Protein AF-0000000079960154 (afdb_homodimer)

Radius of gyration: 23.65 Å; Cα contacts (8 Å, |Δi|>4): 1318; chains: 2; bounding box: 64×67×56 Å

Secondary structure (DSSP, 8-state):
-----PEE--HHHHHHHHHT-SSEEEEEEEEEEEEESBS--TTS----EEEEEEEEEEESS-THHHHHHTS--TTS--HHHHHHHHHHHHHSS-S-SB-HHHHHHHHHHHHHHHHTTS-EEEEEEEEEETTS-SSSSEEEEEEEEESSSTTEEEEEEEEEEEEEEEEE-SSGGGGSS-EEEEEEEEEESPPTT-TTTHHHHHHHHHHHHHT-EES-HHHHHHHHHHHHHHHT--TT-TT-EEEEEEE-TTTSTTSSEEEEEEEEE---/-----PEE--HHHHHHHHHT-SSEEEEEEEEEEEEESBS--TTS----EEEEEEEEEEESS-THHHHHHTS--TTS--HHHHHHHHHHHHHSS-S-SB-HHHHHHHHHHHHHHHHTTS-EEEEEEEEEETTS-SSSSEEEEEEEEESSSTTEEEEEEEEEEEEEEEEE-SSGGGGSS-EEEEEEEEEESPPTT-TTTHHHHHHHHHHHHHT-EES-HHHHHHHHHHHHHHHT--TT-TT-EEEEEEE-TTTSTTSSEEEEEEEEE---

Organism: NCBI:txid1448308

InterPro domains:
  IPR006156 Dihydroneopterin aldolase [PTHR42844] (153-265)
  IPR006157 Dihydroneopterin aldolase/epimerase domain [PF02152] (27-116)
  IPR006157 Dihydroneopterin aldolase/epimerase domain [PF02152] (158-262)
  IPR006157 Dihydroneopterin aldolase/epimerase domain [SM00905] (27-129)
  IPR006157 Dihydroneopterin aldolase/epimerase domain [SM00905] (157-264)
  IPR043133 GTP cyclohydrolase I, C-terminal/NADPH-dependent 7-cyano-7-deazaguanine reductase [G3DSA:3.30.1130.10] (13-144)
  IPR043133 GTP cyclohydrolase I, C-terminal/NADPH-dependent 7-cyano-7-deazaguanine reductase [G3DSA:3.30.1130.10] (145-266)

Structure (mmCIF, N/CA/C/O backbone):
data_AF-0000000079960154-model_v1
#
loop_
_entity.id
_entity.type
_entity.pdbx_description
1 polymer 'dihydroneopterin aldolase'
#
loop_
_atom_site.group_PDB
_atom_site.id
_atom_site.type_symbol
_atom_site.label_atom_id
_atom_site.label_alt_id
_atom_site.label_comp_id
_atom_site.label_asym_id
_atom_site.label_entity_id
_atom_site.label_seq_id
_atom_site.pdbx_PDB_ins_code
_atom_site.Cartn_x
_atom_site.Cartn_y
_atom_site.Cartn_z
_atom_site.occupancy
_atom_site.B_iso_or_equiv
_atom_site.auth_seq_id
_atom_site.auth_comp_id
_atom_site.auth_asym_id
_atom_site.auth_atom_id
_atom_site.pdbx_PDB_model_num
ATOM 1 N N . MET A 1 1 ? 26.625 -2.344 28.391 1 26.52 1 MET A N 1
ATOM 2 C CA . MET A 1 1 ? 25.469 -1.897 27.625 1 26.52 1 MET A CA 1
ATOM 3 C C . MET A 1 1 ? 25.5 -2.486 26.203 1 26.52 1 MET A C 1
ATOM 5 O O . MET A 1 1 ? 26.406 -2.209 25.438 1 26.52 1 MET A O 1
ATOM 9 N N . SER A 1 2 ? 25.234 -3.662 25.891 1 35.72 2 SER A N 1
ATOM 10 C CA . SER A 1 2 ? 25.578 -4.523 24.75 1 35.72 2 SER A CA 1
ATOM 11 C C . SER A 1 2 ? 25.234 -3.857 23.422 1 35.72 2 SER A C 1
ATOM 13 O O . SER A 1 2 ? 24.125 -3.367 23.25 1 35.72 2 SER A O 1
ATOM 15 N N . ASN A 1 3 ? 26 -3.037 22.703 1 44.03 3 ASN A N 1
ATOM 16 C CA . ASN A 1 3 ? 26.109 -2.121 21.578 1 44.03 3 ASN A CA 1
ATOM 17 C C . ASN A 1 3 ? 25.406 -2.674 20.328 1 44.03 3 ASN A C 1
ATOM 19 O O . ASN A 1 3 ? 26.062 -3.154 19.406 1 44.03 3 ASN A O 1
ATOM 23 N N . ASN A 1 4 ? 24.406 -3.6 20.375 1 54.09 4 ASN A N 1
ATOM 24 C CA . ASN A 1 4 ? 23.906 -4.469 19.312 1 54.09 4 ASN A CA 1
ATOM 25 C C . ASN A 1 4 ? 23.359 -3.664 18.141 1 54.09 4 ASN A C 1
ATOM 27 O O . ASN A 1 4 ? 22.594 -2.713 18.328 1 54.09 4 ASN A O 1
ATOM 31 N N . GLY A 1 5 ? 24.156 -3.473 17.016 1 67.38 5 GLY A N 1
ATOM 32 C CA . GLY A 1 5 ? 23.859 -2.838 15.742 1 67.38 5 GLY A CA 1
ATOM 33 C C . GLY A 1 5 ? 22.406 -2.953 15.352 1 67.38 5 GLY A C 1
ATOM 34 O O . GLY A 1 5 ? 21.609 -3.576 16.062 1 67.38 5 GLY A O 1
ATOM 35 N N . PRO A 1 6 ? 21.984 -2.16 14.43 1 82.31 6 PRO A N 1
ATOM 36 C CA . PRO A 1 6 ? 20.594 -2.23 13.969 1 82.31 6 PRO A CA 1
ATOM 37 C C . PRO A 1 6 ? 20.172 -3.645 13.57 1 82.31 6 PRO A C 1
ATOM 39 O O . PRO A 1 6 ? 20.984 -4.406 13.039 1 82.31 6 PRO A O 1
ATOM 42 N N . ILE A 1 7 ? 19.078 -4.098 14.086 1 88.5 7 ILE A N 1
ATOM 43 C CA . ILE A 1 7 ? 18.531 -5.402 13.742 1 88.5 7 ILE A CA 1
ATOM 44 C C . ILE A 1 7 ? 17.781 -5.312 12.422 1 88.5 7 ILE A C 1
ATOM 46 O O . ILE A 1 7 ? 16.891 -4.477 12.266 1 88.5 7 ILE A O 1
ATOM 50 N N . LEU A 1 8 ? 18.156 -6.098 11.508 1 92.06 8 LEU A N 1
ATOM 51 C CA . LEU A 1 8 ? 17.516 -6.156 10.195 1 92.06 8 LEU A CA 1
ATOM 52 C C . LEU A 1 8 ? 16.234 -6.977 10.25 1 92.06 8 LEU A C 1
ATOM 54 O O . LEU A 1 8 ? 16.25 -8.133 10.688 1 92.06 8 LEU A O 1
ATOM 58 N N . ILE A 1 9 ? 15.094 -6.395 9.875 1 91.12 9 ILE A N 1
ATOM 59 C CA . ILE A 1 9 ? 13.805 -7.078 9.961 1 91.12 9 ILE A CA 1
ATOM 60 C C . ILE A 1 9 ? 13.039 -6.898 8.656 1 91.12 9 ILE A C 1
ATOM 62 O O . ILE A 1 9 ? 13.422 -6.082 7.809 1 91.12 9 ILE A O 1
ATOM 66 N N . ARG A 1 10 ? 11.961 -7.715 8.461 1 91.69 10 ARG A N 1
ATOM 67 C CA . ARG A 1 10 ? 11.07 -7.574 7.309 1 91.69 10 ARG A CA 1
ATOM 68 C C . ARG A 1 10 ? 10.359 -6.227 7.332 1 91.69 10 ARG A C 1
ATOM 70 O O . ARG A 1 10 ? 10.039 -5.707 8.398 1 91.69 10 ARG A O 1
ATOM 77 N N . HIS A 1 11 ? 10.07 -5.734 6.191 1 91.62 11 HIS A N 1
ATOM 78 C CA . HIS A 1 11 ? 9.508 -4.391 6.109 1 91.62 11 HIS A CA 1
ATOM 79 C C . HIS A 1 11 ? 8.141 -4.328 6.77 1 91.62 11 HIS A C 1
ATOM 81 O O . HIS A 1 11 ? 7.809 -3.338 7.426 1 91.62 11 HIS A O 1
ATOM 87 N N . SER A 1 12 ? 7.266 -5.371 6.594 1 87.56 12 SER A N 1
ATOM 88 C CA . SER A 1 12 ? 5.945 -5.387 7.215 1 87.56 12 SER A CA 1
ATOM 89 C C . SER A 1 12 ? 6.051 -5.367 8.734 1 87.56 12 SER A C 1
ATOM 91 O O . SER A 1 12 ? 5.227 -4.746 9.414 1 87.56 12 SER A O 1
ATOM 93 N N . ALA A 1 13 ? 7.004 -6.082 9.266 1 87.12 13 ALA A N 1
ATOM 94 C CA . ALA A 1 13 ? 7.254 -6.047 10.703 1 87.12 13 ALA A CA 1
ATOM 95 C C . ALA A 1 13 ? 7.688 -4.656 11.148 1 87.12 13 ALA A C 1
ATOM 97 O O . ALA A 1 13 ? 7.27 -4.18 12.211 1 87.12 13 ALA A O 1
ATOM 98 N N . TRP A 1 14 ? 8.531 -4.035 10.367 1 90 14 TRP A N 1
ATOM 99 C CA . TRP A 1 14 ? 8.961 -2.668 10.656 1 90 14 TRP A CA 1
ATOM 100 C C . TRP A 1 14 ? 7.77 -1.719 10.68 1 90 14 TRP A C 1
ATOM 102 O O . TRP A 1 14 ? 7.629 -0.906 11.594 1 90 14 TRP A O 1
ATOM 112 N N . GLU A 1 15 ? 6.836 -1.815 9.688 1 87.69 15 GLU A N 1
ATOM 113 C CA . GLU A 1 15 ? 5.645 -0.975 9.617 1 87.69 15 GLU A CA 1
ATOM 114 C C . GLU A 1 15 ? 4.75 -1.175 10.836 1 87.69 15 GLU A C 1
ATOM 116 O O . GLU A 1 15 ? 4.133 -0.226 11.32 1 87.69 15 GLU A O 1
ATOM 121 N N . ALA A 1 16 ? 4.645 -2.389 11.312 1 84 16 ALA A N 1
ATOM 122 C CA . ALA A 1 16 ? 3.77 -2.744 12.43 1 84 16 ALA A CA 1
ATOM 123 C C . ALA A 1 16 ? 4.242 -2.092 13.727 1 84 16 ALA A C 1
ATOM 125 O O . ALA A 1 16 ? 3.457 -1.92 14.656 1 84 16 ALA A O 1
ATOM 126 N N . GLN A 1 17 ? 5.539 -1.82 13.789 1 83.38 17 GLN A N 1
ATOM 127 C CA . GLN A 1 17 ? 6.066 -1.189 14.992 1 83.38 17 GLN A CA 1
ATOM 128 C C . GLN A 1 17 ? 5.395 0.155 15.25 1 83.38 17 GLN A C 1
ATOM 130 O O . GLN A 1 17 ? 5.066 0.483 16.391 1 83.38 17 GLN A O 1
ATOM 135 N N . SER A 1 18 ? 5.152 0.902 14.133 1 76.38 18 SER A N 1
ATOM 136 C CA . SER A 1 18 ? 4.504 2.203 14.266 1 76.38 18 SER A CA 1
ATOM 137 C C . SER A 1 18 ? 3 2.051 14.469 1 76.38 18 SER A C 1
ATOM 139 O O . SER A 1 18 ? 2.35 2.949 15.008 1 76.38 18 SER A O 1
ATOM 141 N N . ALA A 1 19 ? 2.443 0.879 14.016 1 70.62 19 ALA A N 1
ATOM 142 C CA . ALA A 1 19 ? 1.007 0.641 14.133 1 70.62 19 ALA A CA 1
ATOM 143 C C . ALA A 1 19 ? 0.596 0.476 15.594 1 70.62 19 ALA A C 1
ATOM 145 O O . ALA A 1 19 ? -0.577 0.639 15.938 1 70.62 19 ALA A O 1
ATOM 146 N N . ASN A 1 20 ? 1.526 0.179 16.359 1 71.81 20 ASN A N 1
ATOM 147 C CA . ASN A 1 20 ? 1.244 -0.027 17.781 1 71.81 20 ASN A CA 1
ATOM 148 C C . ASN A 1 20 ? 1.092 1.299 18.516 1 71.81 20 ASN A C 1
ATOM 150 O O . ASN A 1 20 ? 0.614 1.33 19.656 1 71.81 20 ASN A O 1
ATOM 154 N N . GLU A 1 21 ? 1.44 2.316 17.75 1 77.12 21 GLU A N 1
ATOM 155 C CA . GLU A 1 21 ? 1.314 3.623 18.391 1 77.12 21 GLU A CA 1
ATOM 156 C C . GLU A 1 21 ? -0.107 4.164 18.266 1 77.12 21 GLU A C 1
ATOM 158 O O . GLU A 1 21 ? -0.684 4.16 17.172 1 77.12 21 GLU A O 1
ATOM 163 N N . THR A 1 22 ? -0.678 4.531 19.391 1 78.56 22 THR A N 1
ATOM 164 C CA . THR A 1 22 ? -2.035 5.066 19.406 1 78.56 22 THR A CA 1
ATOM 165 C C . THR A 1 22 ? -2.096 6.422 18.719 1 78.56 22 THR A C 1
ATOM 167 O O . THR A 1 22 ? -3.104 6.758 18.094 1 78.56 22 THR A O 1
ATOM 170 N N . ILE A 1 23 ? -1.011 7.16 18.859 1 84.12 23 ILE A N 1
ATOM 171 C CA . ILE A 1 23 ? -0.895 8.477 18.234 1 84.12 23 ILE A CA 1
ATOM 172 C C . ILE A 1 23 ? 0.304 8.5 17.297 1 84.12 23 ILE A C 1
ATOM 174 O O . ILE A 1 23 ? 1.402 8.078 17.656 1 84.12 23 ILE A O 1
ATOM 178 N N . LEU A 1 24 ? -0.015 8.812 16.094 1 86.38 24 LEU A N 1
ATOM 179 C CA . LEU A 1 24 ? 1.057 8.898 15.109 1 86.38 24 LEU A CA 1
ATOM 180 C C . LEU A 1 24 ? 0.977 10.211 14.336 1 86.38 24 LEU A C 1
ATOM 182 O O . LEU A 1 24 ? -0.116 10.68 14.008 1 86.38 24 LEU A O 1
ATOM 186 N N . ASN A 1 25 ? 2.088 10.828 14.164 1 91 25 ASN A N 1
ATOM 187 C CA . ASN A 1 25 ? 2.279 11.977 13.289 1 91 25 ASN A CA 1
ATOM 188 C C . ASN A 1 25 ? 3.375 11.719 12.258 1 91 25 ASN A C 1
ATOM 190 O O . ASN A 1 25 ? 4.5 11.367 12.617 1 91 25 ASN A O 1
ATOM 194 N N . LYS A 1 26 ? 3.045 11.875 11.078 1 93.69 26 LYS A N 1
ATOM 195 C CA . LYS A 1 26 ? 4.02 11.648 10.016 1 93.69 26 LYS A CA 1
ATOM 196 C C . LYS A 1 26 ? 4.051 12.812 9.031 1 93.69 26 LYS A C 1
ATOM 198 O O . LYS A 1 26 ? 3.006 13.359 8.68 1 93.69 26 LYS A O 1
ATOM 203 N N . VAL A 1 27 ? 5.191 13.234 8.664 1 94.62 27 VAL A N 1
ATOM 204 C CA . VAL A 1 27 ? 5.43 14.172 7.578 1 94.62 27 VAL A CA 1
ATOM 205 C C . VAL A 1 27 ? 6.098 13.453 6.41 1 94.62 27 VAL A C 1
ATOM 207 O O . VAL A 1 27 ? 7.07 12.719 6.602 1 94.62 27 VAL A O 1
ATOM 210 N N . SER A 1 28 ? 5.598 13.664 5.227 1 96.75 28 SER A N 1
ATOM 211 C CA . SER A 1 28 ? 6.184 12.945 4.102 1 96.75 28 SER A CA 1
ATOM 212 C C . SER A 1 28 ? 6.234 13.82 2.854 1 96.75 28 SER A C 1
ATOM 214 O O . SER A 1 28 ? 5.504 14.805 2.748 1 96.75 28 SER A O 1
ATOM 216 N N . VAL A 1 29 ? 7.145 13.555 2.01 1 97.19 29 VAL A N 1
ATOM 217 C CA . VAL A 1 29 ? 7.25 14.055 0.642 1 97.19 29 VAL A CA 1
ATOM 218 C C . VAL A 1 29 ? 7.383 12.875 -0.325 1 97.19 29 VAL A C 1
ATOM 220 O O . VAL A 1 29 ? 8.266 12.023 -0.161 1 97.19 29 VAL A O 1
ATOM 223 N N . ARG A 1 30 ? 6.496 12.852 -1.303 1 97.38 30 ARG A N 1
ATOM 224 C CA . ARG A 1 30 ? 6.457 11.695 -2.193 1 97.38 30 ARG A CA 1
ATOM 225 C C . ARG A 1 30 ? 7.012 12.047 -3.57 1 97.38 30 ARG A C 1
ATOM 227 O O . ARG A 1 30 ? 6.637 13.062 -4.152 1 97.38 30 ARG A O 1
ATOM 234 N N . ASN A 1 31 ? 7.91 11.18 -4.074 1 97.81 31 ASN A N 1
ATOM 235 C CA . ASN A 1 31 ? 8.453 11.227 -5.43 1 97.81 31 ASN A CA 1
ATOM 236 C C . ASN A 1 31 ? 9.094 12.578 -5.73 1 97.81 31 ASN A C 1
ATOM 238 O O . ASN A 1 31 ? 8.805 13.188 -6.762 1 97.81 31 ASN A O 1
ATOM 242 N N . LEU A 1 32 ? 9.883 13.039 -4.816 1 97.56 32 LEU A N 1
ATOM 243 C CA . LEU A 1 32 ? 10.703 14.219 -5.082 1 97.56 32 LEU A CA 1
ATOM 244 C C . LEU A 1 32 ? 11.711 13.938 -6.188 1 97.56 32 LEU A C 1
ATOM 246 O O . LEU A 1 32 ? 12.578 13.07 -6.039 1 97.56 32 LEU A O 1
ATOM 250 N N . GLU A 1 33 ? 11.617 14.633 -7.273 1 96.62 33 GLU A N 1
ATOM 251 C CA . GLU A 1 33 ? 12.484 14.406 -8.43 1 96.62 33 GLU A CA 1
ATOM 252 C C . GLU A 1 33 ? 13.867 15.023 -8.203 1 96.62 33 GLU A C 1
ATOM 254 O O . GLU A 1 33 ? 13.984 16.203 -7.887 1 96.62 33 GLU A O 1
ATOM 259 N N . VAL A 1 34 ? 14.875 14.211 -8.391 1 95.94 34 VAL A N 1
ATOM 260 C CA . VAL A 1 34 ? 16.25 14.664 -8.25 1 95.94 34 VAL A CA 1
ATOM 261 C C . VAL A 1 34 ? 17.109 14.055 -9.359 1 95.94 34 VAL A C 1
ATOM 263 O O . VAL A 1 34 ? 16.719 13.078 -9.992 1 95.94 34 VAL A O 1
ATOM 266 N N . ILE A 1 35 ? 18.188 14.703 -9.688 1 94.69 35 ILE A N 1
ATOM 267 C CA . ILE A 1 35 ? 19.234 14.156 -10.523 1 94.69 35 ILE A CA 1
ATOM 268 C C . ILE A 1 35 ? 20.422 13.727 -9.656 1 94.69 35 ILE A C 1
ATOM 270 O O . ILE A 1 35 ? 20.922 14.516 -8.852 1 94.69 35 ILE A O 1
ATOM 274 N N . VAL A 1 36 ? 20.828 12.469 -9.828 1 95.19 36 VAL A N 1
ATOM 275 C CA . VAL A 1 36 ? 21.828 11.977 -8.883 1 95.19 36 VAL A CA 1
ATOM 276 C C . VAL A 1 36 ? 22.938 11.258 -9.633 1 95.19 36 VAL A C 1
ATOM 278 O O . VAL A 1 36 ? 22.719 10.734 -10.727 1 95.19 36 VAL A O 1
ATOM 281 N N . GLU A 1 37 ? 24.094 11.297 -9.047 1 95.69 37 GLU A N 1
ATOM 282 C CA . GLU A 1 37 ? 25.219 10.414 -9.383 1 95.69 37 GLU A CA 1
ATOM 283 C C . GLU A 1 37 ? 25.281 9.227 -8.43 1 95.69 37 GLU A C 1
ATOM 285 O O . GLU A 1 37 ? 26.203 9.133 -7.613 1 95.69 37 GLU A O 1
ATOM 290 N N . ALA A 1 38 ? 24.312 8.336 -8.625 1 96.62 38 ALA A N 1
ATOM 291 C CA . ALA A 1 38 ? 24.172 7.211 -7.703 1 96.62 38 ALA A CA 1
ATOM 292 C C . ALA A 1 38 ? 23.578 5.992 -8.414 1 96.62 38 ALA A C 1
ATOM 294 O O . ALA A 1 38 ? 22.922 6.129 -9.445 1 96.62 38 ALA A O 1
ATOM 295 N N . GLY A 1 39 ? 23.859 4.82 -7.84 1 97.06 39 GLY A N 1
ATOM 296 C CA . GLY A 1 39 ? 23.328 3.588 -8.398 1 97.06 39 GLY A CA 1
ATOM 297 C C . GLY A 1 39 ? 23.875 3.283 -9.781 1 97.06 39 GLY A C 1
ATOM 298 O O . GLY A 1 39 ? 25.016 3.639 -10.102 1 97.06 39 GLY A O 1
ATOM 299 N N . VAL A 1 40 ? 23.109 2.5 -10.539 1 97 40 VAL A N 1
ATOM 300 C CA . VAL A 1 40 ? 23.531 2.113 -11.875 1 97 40 VAL A CA 1
ATOM 301 C C . VAL A 1 40 ? 22.344 2.152 -12.836 1 97 40 VAL A C 1
ATOM 303 O O . VAL A 1 40 ? 21.188 2.137 -12.398 1 97 40 VAL A O 1
ATOM 306 N N . ASP A 1 41 ? 22.625 2.328 -14.023 1 94.56 41 ASP A N 1
ATOM 307 C CA . ASP A 1 41 ? 21.547 2.25 -15.016 1 94.56 41 ASP A CA 1
ATOM 308 C C . ASP A 1 41 ? 21.203 0.797 -15.336 1 94.56 41 ASP A C 1
ATOM 310 O O . ASP A 1 41 ? 21.688 -0.122 -14.672 1 94.56 41 ASP A O 1
ATOM 314 N N . VAL A 1 42 ? 20.359 0.561 -16.297 1 93.38 42 VAL A N 1
ATOM 315 C CA . VAL A 1 42 ? 19.812 -0.758 -16.594 1 93.38 42 VAL A CA 1
ATOM 316 C C . VAL A 1 42 ? 20.922 -1.681 -17.094 1 93.38 42 VAL A C 1
ATOM 318 O O . VAL A 1 42 ? 20.766 -2.904 -17.109 1 93.38 42 VAL A O 1
ATOM 321 N N . TRP A 1 43 ? 22.094 -1.131 -17.469 1 93.69 43 TRP A N 1
ATOM 322 C CA . TRP A 1 43 ? 23.203 -1.916 -18 1 93.69 43 TRP A CA 1
ATOM 323 C C . TRP A 1 43 ? 24.266 -2.131 -16.938 1 93.69 43 TRP A C 1
ATOM 325 O O . TRP A 1 43 ? 25.312 -2.738 -17.203 1 93.69 43 TRP A O 1
ATOM 335 N N . GLY A 1 44 ? 23.984 -1.643 -15.766 1 93.38 44 GLY A N 1
ATOM 336 C CA . GLY A 1 44 ? 24.922 -1.805 -14.664 1 93.38 44 GLY A CA 1
ATOM 337 C C . GLY A 1 44 ? 26.016 -0.749 -14.648 1 93.38 44 GLY A C 1
ATOM 338 O O . GLY A 1 44 ? 27.016 -0.894 -13.953 1 93.38 44 GLY A O 1
ATOM 339 N N . ARG A 1 45 ? 25.797 0.443 -15.453 1 95.5 45 ARG A N 1
ATOM 340 C CA . ARG A 1 45 ? 26.812 1.478 -15.562 1 95.5 45 ARG A CA 1
ATOM 341 C C . ARG A 1 45 ? 26.516 2.643 -14.625 1 95.5 45 ARG A C 1
ATOM 343 O O . ARG A 1 45 ? 25.359 2.957 -14.359 1 95.5 45 ARG A O 1
ATOM 350 N N . GLN A 1 46 ? 27.625 3.133 -14.102 1 95.56 46 GLN A N 1
ATOM 351 C CA . GLN A 1 46 ? 27.484 4.359 -13.32 1 95.56 46 GLN A CA 1
ATOM 352 C C . GLN A 1 46 ? 27.281 5.566 -14.227 1 95.56 46 GLN A C 1
ATOM 354 O O . GLN A 1 46 ? 28.219 6.055 -14.852 1 95.56 46 GLN A O 1
ATOM 359 N N . LYS A 1 47 ? 26.062 6.047 -14.312 1 94.38 47 LYS A N 1
ATOM 360 C CA . LYS A 1 47 ? 25.656 7.215 -15.086 1 94.38 47 LYS A CA 1
ATOM 361 C C . LYS A 1 47 ? 24.719 8.109 -14.281 1 94.38 47 LYS A C 1
ATOM 363 O O . LYS A 1 47 ? 23.844 7.609 -13.562 1 94.38 47 LYS A O 1
ATOM 368 N N . THR A 1 48 ? 25 9.398 -14.461 1 94.69 48 THR A N 1
ATOM 369 C CA . THR A 1 48 ? 24.047 10.328 -13.859 1 94.69 48 THR A CA 1
ATOM 370 C C . THR A 1 48 ? 22.625 10.016 -14.312 1 94.69 48 THR A C 1
ATOM 372 O O . THR A 1 48 ? 22.391 9.742 -15.492 1 94.69 48 THR A O 1
ATOM 375 N N . GLN A 1 49 ? 21.656 10.008 -13.297 1 95.19 49 GLN A N 1
ATOM 376 C CA . GLN A 1 49 ? 20.297 9.602 -13.664 1 95.19 49 GLN A CA 1
ATOM 377 C C . GLN A 1 49 ? 19.266 10.273 -12.766 1 95.19 49 GLN A C 1
ATOM 379 O O . GLN A 1 49 ? 19.594 10.82 -11.711 1 95.19 49 GLN A O 1
ATOM 384 N N . ARG A 1 50 ? 18.062 10.211 -13.305 1 95.44 50 ARG A N 1
ATOM 385 C CA . ARG A 1 50 ? 16.922 10.711 -12.539 1 95.44 50 ARG A CA 1
ATOM 386 C C . ARG A 1 50 ? 16.5 9.703 -11.469 1 95.44 50 ARG A C 1
ATOM 388 O O . ARG A 1 50 ? 16.5 8.5 -11.719 1 95.44 50 ARG A O 1
ATOM 395 N N . ALA A 1 51 ? 16.156 10.25 -10.289 1 97.56 51 ALA A N 1
ATOM 396 C CA . ALA A 1 51 ? 15.586 9.438 -9.211 1 97.56 51 ALA A CA 1
ATOM 397 C C . ALA A 1 51 ? 14.383 10.133 -8.578 1 97.56 51 ALA A C 1
ATOM 399 O O . ALA A 1 51 ? 14.273 11.359 -8.617 1 97.56 51 ALA A O 1
ATOM 400 N N . LEU A 1 52 ? 13.453 9.391 -8.156 1 98.5 52 LEU A N 1
ATOM 401 C CA . LEU A 1 52 ? 12.328 9.859 -7.352 1 98.5 52 LEU A CA 1
ATOM 402 C C . LEU A 1 52 ? 12.492 9.453 -5.891 1 98.5 52 LEU A C 1
ATOM 404 O O . LEU A 1 52 ? 12.539 8.258 -5.578 1 98.5 52 LEU A O 1
ATOM 408 N N . ILE A 1 53 ? 12.555 10.43 -5.031 1 98.38 53 ILE A N 1
ATOM 409 C CA . ILE A 1 53 ? 12.773 10.18 -3.611 1 98.38 53 ILE A CA 1
ATOM 410 C C . ILE A 1 53 ? 11.461 10.352 -2.848 1 98.38 53 ILE A C 1
ATOM 412 O O . ILE A 1 53 ? 10.812 11.391 -2.947 1 98.38 53 ILE A O 1
ATOM 416 N N . SER A 1 54 ? 11.047 9.352 -2.193 1 98.62 54 SER A N 1
ATOM 417 C CA . SER A 1 54 ? 9.969 9.461 -1.222 1 98.62 54 SER A CA 1
ATOM 418 C C . SER A 1 54 ? 10.484 9.305 0.204 1 98.62 54 SER A C 1
ATOM 420 O O . SER A 1 54 ? 11.219 8.359 0.502 1 98.62 54 SER A O 1
ATOM 422 N N . ILE A 1 55 ? 10.117 10.242 1.057 1 97.75 55 ILE A N 1
ATOM 423 C CA . ILE A 1 55 ? 10.586 10.203 2.439 1 97.75 55 ILE A CA 1
ATOM 424 C C . ILE A 1 55 ? 9.406 10.422 3.387 1 97.75 55 ILE A C 1
ATOM 426 O O . ILE A 1 55 ? 8.531 11.25 3.115 1 97.75 55 ILE A O 1
ATOM 430 N N . ALA A 1 56 ? 9.359 9.648 4.441 1 96.44 56 ALA A N 1
ATOM 431 C CA . ALA A 1 56 ? 8.375 9.797 5.516 1 96.44 56 ALA A CA 1
ATOM 432 C C . ALA A 1 56 ? 9.055 9.812 6.883 1 96.44 56 ALA A C 1
ATOM 434 O O . ALA A 1 56 ? 9.859 8.93 7.191 1 96.44 56 ALA A O 1
ATOM 435 N N . LEU A 1 57 ? 8.734 10.82 7.641 1 94.31 57 LEU A N 1
ATOM 436 C CA . LEU A 1 57 ? 9.234 10.977 9 1 94.31 57 LEU A CA 1
ATOM 437 C C . LEU A 1 57 ? 8.109 10.836 10.016 1 94.31 57 LEU A C 1
ATOM 439 O O . LEU A 1 57 ? 7.152 11.609 10 1 94.31 57 LEU A O 1
ATOM 443 N N . ALA A 1 58 ? 8.203 9.844 10.812 1 91.81 58 ALA A N 1
ATOM 444 C CA . ALA A 1 58 ? 7.262 9.703 11.922 1 91.81 58 ALA A CA 1
ATOM 445 C C . ALA A 1 58 ? 7.777 10.406 13.172 1 91.81 58 ALA A C 1
ATOM 447 O O . ALA A 1 58 ? 8.906 10.172 13.609 1 91.81 58 ALA A O 1
ATOM 448 N N . LEU A 1 59 ? 6.918 11.25 13.688 1 87.38 59 LEU A N 1
ATOM 449 C CA . LEU A 1 59 ? 7.312 12.039 14.852 1 87.38 59 LEU A CA 1
ATOM 450 C C . LEU A 1 59 ? 6.773 11.422 16.141 1 87.38 59 LEU A C 1
ATOM 452 O O . LEU A 1 59 ? 5.684 10.844 16.141 1 87.38 59 LEU A O 1
ATOM 456 N N . ALA A 1 60 ? 7.527 11.5 17.219 1 74.62 60 ALA A N 1
ATOM 457 C CA . ALA A 1 60 ? 7.148 10.945 18.516 1 74.62 60 ALA A CA 1
ATOM 458 C C . ALA A 1 60 ? 6.117 11.828 19.219 1 74.62 60 ALA A C 1
ATOM 460 O O . ALA A 1 60 ? 5.309 11.344 20 1 74.62 60 ALA A O 1
ATOM 461 N N . GLN A 1 61 ? 6.254 13.078 19.016 1 71.88 61 GLN A N 1
ATOM 462 C CA . GLN A 1 61 ? 5.352 13.984 19.719 1 71.88 61 GLN A CA 1
ATOM 463 C C . GLN A 1 61 ? 4.188 14.398 18.828 1 71.88 61 GLN A C 1
ATOM 465 O O . GLN A 1 61 ? 4.309 14.398 17.594 1 71.88 61 GLN A O 1
ATOM 470 N N . SER A 1 62 ? 3.055 14.648 19.562 1 67.62 62 SER A N 1
ATOM 471 C CA . SER A 1 62 ? 1.872 15.141 18.859 1 67.62 62 SER A CA 1
ATOM 472 C C . SER A 1 62 ? 2.09 16.547 18.328 1 67.62 62 SER A C 1
ATOM 474 O O . SER A 1 62 ? 2.967 17.266 18.797 1 67.62 62 SER A O 1
ATOM 476 N N . PHE A 1 63 ? 1.428 16.719 17.188 1 69.56 63 PHE A N 1
ATOM 477 C CA . PHE A 1 63 ? 1.456 18.047 16.578 1 69.56 63 PHE A CA 1
ATOM 478 C C . PHE A 1 63 ? 0.729 19.062 17.469 1 69.56 63 PHE A C 1
ATOM 480 O O . PHE A 1 63 ? 0.369 20.141 17 1 69.56 63 PHE A O 1
ATOM 487 N N . ASP A 1 64 ? 0.529 18.719 18.672 1 71.31 64 ASP A N 1
ATOM 488 C CA . ASP A 1 64 ? -0.421 19.484 19.469 1 71.31 64 ASP A CA 1
ATOM 489 C C . ASP A 1 64 ? 0.027 20.938 19.594 1 71.31 64 ASP A C 1
ATOM 491 O O . ASP A 1 64 ? -0.777 21.859 19.438 1 71.31 64 ASP A O 1
ATOM 495 N N . SER A 1 65 ? 1.257 21.109 19.859 1 72.38 65 SER A N 1
ATOM 496 C CA . SER A 1 65 ? 1.712 22.484 20.031 1 72.38 65 SER A CA 1
ATOM 497 C C . SER A 1 65 ? 1.666 23.25 18.719 1 72.38 65 SER A C 1
ATOM 499 O O . SER A 1 65 ? 1.162 24.375 18.672 1 72.38 65 SER A O 1
ATOM 501 N N . ALA A 1 66 ? 2.035 22.641 17.688 1 73.75 66 ALA A N 1
ATOM 502 C CA . ALA A 1 66 ? 1.999 23.281 16.375 1 73.75 66 ALA A CA 1
ATOM 503 C C . ALA A 1 66 ? 0.562 23.531 15.922 1 73.75 66 ALA A C 1
ATOM 505 O O . ALA A 1 66 ? 0.253 24.594 15.359 1 73.75 66 ALA A O 1
ATOM 506 N N . ALA A 1 67 ? -0.21 22.609 16.172 1 79.19 67 ALA A N 1
ATOM 507 C CA . ALA A 1 67 ? -1.613 22.719 15.781 1 79.19 67 ALA A CA 1
ATOM 508 C C . ALA A 1 67 ? -2.312 23.828 16.562 1 79.19 67 ALA A C 1
ATOM 510 O O . ALA A 1 67 ? -3.092 24.609 16 1 79.19 67 ALA A O 1
ATOM 511 N N . ALA A 1 68 ? -1.991 23.906 17.828 1 79.06 68 ALA A N 1
ATOM 512 C CA . ALA A 1 68 ? -2.615 24.922 18.672 1 79.06 68 ALA A CA 1
ATOM 513 C C . ALA A 1 68 ? -2.201 26.328 18.234 1 79.06 68 ALA A C 1
ATOM 515 O O . ALA A 1 68 ? -3.02 27.25 18.219 1 79.06 68 ALA A O 1
ATOM 516 N N . ALA A 1 69 ? -1.003 26.453 17.797 1 80.88 69 ALA A N 1
ATOM 517 C CA . ALA A 1 69 ? -0.469 27.766 17.422 1 80.88 69 ALA A CA 1
ATOM 518 C C . ALA A 1 69 ? -0.707 28.047 15.938 1 80.88 69 ALA A C 1
ATOM 520 O O . ALA A 1 69 ? -0.545 29.172 15.484 1 80.88 69 ALA A O 1
ATOM 521 N N . ASP A 1 70 ? -1.172 27.078 15.203 1 84.44 70 ASP A N 1
ATOM 522 C CA . ASP A 1 70 ? -1.309 27.156 13.758 1 84.44 70 ASP A CA 1
ATOM 523 C C . ASP A 1 70 ? -0.051 27.734 13.117 1 84.44 70 ASP A C 1
ATOM 525 O O . ASP A 1 70 ? -0.128 28.688 12.344 1 84.44 70 ASP A O 1
ATOM 529 N N . SER A 1 71 ? 0.963 27.297 13.562 1 79.62 71 SER A N 1
ATOM 530 C CA . SER A 1 71 ? 2.289 27.703 13.102 1 79.62 71 SER A CA 1
ATOM 531 C C . SER A 1 71 ? 3.273 26.531 13.18 1 79.62 71 SER A C 1
ATOM 533 O O . SER A 1 71 ? 3.078 25.609 13.953 1 79.62 71 SER A O 1
ATOM 535 N N . LEU A 1 72 ? 4.234 26.703 12.219 1 75.06 72 LEU A N 1
ATOM 536 C CA . LEU A 1 72 ? 5.277 25.688 12.297 1 75.06 72 LEU A CA 1
ATOM 537 C C . LEU A 1 72 ? 6.254 25.984 13.43 1 75.06 72 LEU A C 1
ATOM 539 O O . LEU A 1 72 ? 6.668 27.141 13.602 1 75.06 72 LEU A O 1
ATOM 543 N N . ASP A 1 73 ? 6.438 25.031 14.297 1 76.19 73 ASP A N 1
ATOM 544 C CA . ASP A 1 73 ? 7.422 25.156 15.367 1 76.19 73 ASP A CA 1
ATOM 545 C C . ASP A 1 73 ? 8.328 23.938 15.445 1 76.19 73 ASP A C 1
ATOM 547 O O . ASP A 1 73 ? 8.383 23.141 14.5 1 76.19 73 ASP A O 1
ATOM 551 N N . ASP A 1 74 ? 9.117 23.859 16.469 1 73.19 74 ASP A N 1
ATOM 552 C CA . ASP A 1 74 ? 10.156 22.844 16.578 1 73.19 74 ASP A CA 1
ATOM 553 C C . ASP A 1 74 ? 9.547 21.453 16.797 1 73.19 74 ASP A C 1
ATOM 555 O O . ASP A 1 74 ? 10.273 20.453 16.875 1 73.19 74 ASP A O 1
ATOM 559 N N . SER A 1 75 ? 8.25 21.406 16.75 1 73.62 75 SER A N 1
ATOM 560 C CA . SER A 1 75 ? 7.598 20.125 17.016 1 73.62 75 SER A CA 1
ATOM 561 C C . SER A 1 75 ? 7.258 19.406 15.719 1 73.62 75 SER A C 1
ATOM 563 O O . SER A 1 75 ? 6.832 18.25 15.742 1 73.62 75 SER A O 1
ATOM 565 N N . THR A 1 76 ? 7.512 20.094 14.617 1 80 76 THR A N 1
ATOM 566 C CA . THR A 1 76 ? 7.203 19.484 13.328 1 80 76 THR A CA 1
ATOM 567 C C . THR A 1 76 ? 8.297 19.781 12.312 1 80 76 THR A C 1
ATOM 569 O O . THR A 1 76 ? 9.297 20.422 12.633 1 80 76 THR A O 1
ATOM 572 N N . VAL A 1 77 ? 8.172 19.109 11.195 1 84.94 77 VAL A N 1
ATOM 573 C CA . VAL A 1 77 ? 9.141 19.297 10.117 1 84.94 77 VAL A CA 1
ATOM 574 C C . VAL A 1 77 ? 8.492 20.062 8.969 1 84.94 77 VAL A C 1
ATOM 576 O O . VAL A 1 77 ? 7.398 19.719 8.516 1 84.94 77 VAL A O 1
ATOM 579 N N . HIS A 1 78 ? 9.18 21.062 8.594 1 88.25 78 HIS A N 1
ATOM 580 C CA . HIS A 1 78 ? 8.734 21.828 7.438 1 88.25 78 HIS A CA 1
ATOM 581 C C . HIS A 1 78 ? 9.008 21.094 6.141 1 88.25 78 HIS A C 1
ATOM 583 O O . HIS A 1 78 ? 10.164 20.953 5.73 1 88.25 78 HIS A O 1
ATOM 589 N N . TYR A 1 79 ? 7.922 20.672 5.461 1 91.38 79 TYR A N 1
ATOM 590 C CA . TYR A 1 79 ? 8.102 19.844 4.273 1 91.38 79 TYR A CA 1
ATOM 591 C C . TYR A 1 79 ? 8.75 20.641 3.146 1 91.38 79 TYR A C 1
ATOM 593 O O . TYR A 1 79 ? 9.445 20.078 2.301 1 91.38 79 TYR A O 1
ATOM 601 N N . GLY A 1 80 ? 8.461 21.953 3.031 1 90.94 80 GLY A N 1
ATOM 602 C CA . GLY A 1 80 ? 9.141 22.781 2.045 1 90.94 80 GLY A CA 1
ATOM 603 C C . GLY A 1 80 ? 10.641 22.828 2.232 1 90.94 80 GLY A C 1
ATOM 604 O O . GLY A 1 80 ? 11.398 22.641 1.275 1 90.94 80 GLY A O 1
ATOM 605 N N . LYS A 1 81 ? 11.039 23.094 3.475 1 92.12 81 LYS A N 1
ATOM 606 C CA . LYS A 1 81 ? 12.461 23.109 3.797 1 92.12 81 LYS A CA 1
ATOM 607 C C . LYS A 1 81 ? 13.086 21.734 3.594 1 92.12 81 LYS A C 1
ATOM 609 O O . LYS A 1 81 ? 14.219 21.625 3.109 1 92.12 81 LYS A O 1
ATOM 614 N N . LEU A 1 82 ? 12.367 20.719 3.99 1 94.12 82 LEU A N 1
ATOM 615 C CA . LEU A 1 82 ? 12.828 19.344 3.824 1 94.12 82 LEU A CA 1
ATOM 616 C C . LEU A 1 82 ? 13.156 19.047 2.363 1 94.12 82 LEU A C 1
ATOM 618 O O . LEU A 1 82 ? 14.25 18.578 2.045 1 94.12 82 LEU A O 1
ATOM 622 N N . SER A 1 83 ? 12.258 19.344 1.463 1 95.19 83 SER A N 1
ATOM 623 C CA . SER A 1 83 ? 12.438 19.109 0.034 1 95.19 83 SER A CA 1
ATOM 624 C C . SER A 1 83 ? 13.617 19.891 -0.517 1 95.19 83 SER A C 1
ATOM 626 O O . SER A 1 83 ? 14.445 19.359 -1.246 1 95.19 83 SER A O 1
ATOM 628 N N . LYS A 1 84 ? 13.672 21.125 -0.139 1 93.75 84 LYS A N 1
ATOM 629 C CA . LYS A 1 84 ? 14.734 22 -0.615 1 93.75 84 LYS A CA 1
ATOM 630 C C . LYS A 1 84 ? 16.094 21.516 -0.153 1 93.75 84 LYS A C 1
ATOM 632 O O . LYS A 1 84 ? 17.047 21.484 -0.936 1 93.75 84 LYS A O 1
ATOM 637 N N . ASN A 1 85 ? 16.203 21.141 1.1 1 94.06 85 ASN A N 1
ATOM 638 C CA . ASN A 1 85 ? 17.469 20.672 1.662 1 94.06 85 ASN A CA 1
ATOM 639 C C . ASN A 1 85 ? 17.938 19.375 1.011 1 94.06 85 ASN A C 1
ATOM 641 O O . ASN A 1 85 ? 19.125 19.203 0.753 1 94.06 85 ASN A O 1
ATOM 645 N N . ILE A 1 86 ? 17.031 18.5 0.756 1 94.62 86 ILE A N 1
ATOM 646 C CA . ILE A 1 86 ? 17.375 17.25 0.091 1 94.62 86 ILE A CA 1
ATOM 647 C C . ILE A 1 86 ? 17.859 17.547 -1.329 1 94.62 86 ILE A C 1
ATOM 649 O O . ILE A 1 86 ? 18.906 17.047 -1.744 1 94.62 86 ILE A O 1
ATOM 653 N N . GLN A 1 87 ? 17.156 18.344 -2.066 1 94 87 GLN A N 1
ATOM 654 C CA . GLN A 1 87 ? 17.516 18.672 -3.438 1 94 87 GLN A CA 1
ATOM 655 C C . GLN A 1 87 ? 18.891 19.359 -3.49 1 94 87 GLN A C 1
ATOM 657 O O . GLN A 1 87 ? 19.75 18.953 -4.266 1 94 87 GLN A O 1
ATOM 662 N N . SER A 1 88 ? 19.062 20.375 -2.643 1 92.88 88 SER A N 1
ATOM 663 C CA . SER A 1 88 ? 20.312 21.125 -2.629 1 92.88 88 SER A CA 1
ATOM 664 C C . SER A 1 88 ? 21.469 20.25 -2.152 1 92.88 88 SER A C 1
ATOM 666 O O . SER A 1 88 ? 22.578 20.359 -2.672 1 92.88 88 SER A O 1
ATOM 668 N N . GLY A 1 89 ? 21.203 19.406 -1.186 1 92.94 89 GLY A N 1
ATOM 669 C CA . GLY A 1 89 ? 22.234 18.531 -0.642 1 92.94 89 GLY A CA 1
ATOM 670 C C . GLY A 1 89 ? 22.734 17.5 -1.635 1 92.94 89 GLY A C 1
ATOM 671 O O . GLY A 1 89 ? 23.891 17.062 -1.562 1 92.94 89 GLY A O 1
ATOM 672 N N . LEU A 1 90 ? 21.891 17.125 -2.541 1 92.12 90 LEU A N 1
ATOM 673 C CA . LEU A 1 90 ? 22.25 16.094 -3.504 1 92.12 90 LEU A CA 1
ATOM 674 C C . LEU A 1 90 ? 22.828 16.703 -4.773 1 92.12 90 LEU A C 1
ATOM 676 O O . LEU A 1 90 ? 23.484 16.016 -5.562 1 92.12 90 LEU A O 1
ATOM 680 N N . GLN A 1 91 ? 22.484 17.875 -5.062 1 84.38 91 GLN A N 1
ATOM 681 C CA . GLN A 1 91 ? 22.969 18.562 -6.258 1 84.38 91 GLN A CA 1
ATOM 682 C C . GLN A 1 91 ? 24.375 19.125 -6.039 1 84.38 91 GLN A C 1
ATOM 684 O O . GLN A 1 91 ? 25.125 19.328 -6.996 1 84.38 91 GLN A O 1
ATOM 689 N N . ASN A 1 92 ? 24.625 19.422 -4.781 1 71.62 92 ASN A N 1
ATOM 690 C CA . ASN A 1 92 ? 25.891 20.094 -4.504 1 71.62 92 ASN A CA 1
ATOM 691 C C . ASN A 1 92 ? 27.078 19.172 -4.789 1 71.62 92 ASN A C 1
ATOM 693 O O . ASN A 1 92 ? 27.078 18 -4.375 1 71.62 92 ASN A O 1
ATOM 697 N N . GLY A 1 93 ? 27.562 19.141 -5.988 1 64.94 93 GLY A N 1
ATOM 698 C CA . GLY A 1 93 ? 28.766 18.484 -6.512 1 64.94 93 GLY A CA 1
ATOM 699 C C . GLY A 1 93 ? 29.734 18.062 -5.43 1 64.94 93 GLY A C 1
ATOM 700 O O . GLY A 1 93 ? 29.547 18.391 -4.254 1 64.94 93 GLY A O 1
ATOM 701 N N . GLY A 1 94 ? 30.547 16.938 -5.523 1 70.88 94 GLY A N 1
ATOM 702 C CA . GLY A 1 94 ? 31.688 16.562 -4.703 1 70.88 94 GLY A CA 1
ATOM 703 C C . GLY A 1 94 ? 31.438 15.312 -3.881 1 70.88 94 GLY A C 1
ATOM 704 O O . GLY A 1 94 ? 32.281 14.922 -3.066 1 70.88 94 GLY A O 1
ATOM 705 N N . LEU A 1 95 ? 30.266 14.781 -3.973 1 78.44 95 LEU A N 1
ATOM 706 C CA . LEU A 1 95 ? 29.984 13.602 -3.156 1 78.44 95 LEU A CA 1
ATOM 707 C C . LEU A 1 95 ? 30.594 12.352 -3.787 1 78.44 95 LEU A C 1
ATOM 709 O O . LEU A 1 95 ? 30.719 11.32 -3.125 1 78.44 95 LEU A O 1
ATOM 713 N N . GLY A 1 96 ? 31.094 12.508 -4.996 1 88.06 96 GLY A N 1
ATOM 714 C CA . GLY A 1 96 ? 31.453 11.289 -5.699 1 88.06 96 GLY A CA 1
ATOM 715 C C . GLY A 1 96 ? 30.266 10.406 -6.016 1 88.06 96 GLY A C 1
ATOM 716 O O . GLY A 1 96 ? 29.109 10.789 -5.785 1 88.06 96 GLY A O 1
ATOM 717 N N . TRP A 1 97 ? 30.578 9.328 -6.629 1 94.81 97 TRP A N 1
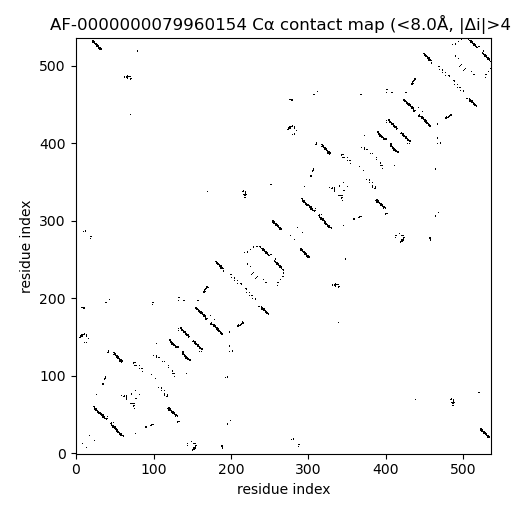ATOM 718 C CA . TRP A 1 97 ? 29.516 8.383 -6.969 1 94.81 97 TRP A CA 1
ATOM 719 C C . TRP A 1 97 ? 29.016 7.652 -5.723 1 94.81 97 TRP A C 1
ATOM 721 O O . TRP A 1 97 ? 29.828 7.125 -4.945 1 94.81 97 TRP A O 1
ATOM 731 N N . LEU A 1 98 ? 27.781 7.656 -5.527 1 96.31 98 LEU A N 1
ATOM 732 C CA . LEU A 1 98 ? 27.188 7.023 -4.348 1 96.31 98 LEU A CA 1
ATOM 733 C C . LEU A 1 98 ? 26.5 5.719 -4.719 1 96.31 98 LEU A C 1
ATOM 735 O O . LEU A 1 98 ? 25.844 5.637 -5.762 1 96.31 98 LEU A O 1
ATOM 739 N N . SER A 1 99 ? 26.703 4.723 -3.822 1 97.31 99 SER A N 1
ATOM 740 C CA . SER A 1 99 ? 25.75 3.615 -3.879 1 97.31 99 SER A CA 1
ATOM 741 C C . SER A 1 99 ? 24.344 4.07 -3.486 1 97.31 99 SER A C 1
ATOM 743 O O . SER A 1 99 ? 24.188 5.125 -2.869 1 97.31 99 SER A O 1
ATOM 745 N N . THR A 1 100 ? 23.359 3.301 -3.904 1 98.12 100 THR A N 1
ATOM 746 C CA . THR A 1 100 ? 21.984 3.65 -3.533 1 98.12 100 THR A CA 1
ATOM 747 C C . THR A 1 100 ? 21.828 3.676 -2.016 1 98.12 100 THR A C 1
ATOM 749 O O . THR A 1 100 ? 21.109 4.516 -1.476 1 98.12 100 THR A O 1
ATOM 752 N N . GLU A 1 101 ? 22.5 2.793 -1.303 1 97.75 101 GLU A N 1
ATOM 753 C CA . GLU A 1 101 ? 22.469 2.789 0.156 1 97.75 101 GLU A CA 1
ATOM 754 C C . GLU A 1 101 ? 23.094 4.066 0.723 1 97.75 101 GLU A C 1
ATOM 756 O O . GLU A 1 101 ? 22.562 4.656 1.664 1 97.75 101 GLU A O 1
ATOM 761 N N . SER A 1 102 ? 24.203 4.438 0.184 1 96.88 102 SER A N 1
ATOM 762 C CA . SER A 1 102 ? 24.859 5.664 0.627 1 96.88 102 SER A CA 1
ATOM 763 C C . SER A 1 102 ? 24 6.887 0.323 1 96.88 102 SER A C 1
ATOM 765 O O . SER A 1 102 ? 23.969 7.848 1.097 1 96.88 102 SER A O 1
ATOM 767 N N . LEU A 1 103 ? 23.375 6.859 -0.858 1 97.25 103 LEU A N 1
ATOM 768 C CA . LEU A 1 103 ? 22.453 7.93 -1.194 1 97.25 103 LEU A CA 1
ATOM 769 C C . LEU A 1 103 ? 21.328 8.023 -0.16 1 97.25 103 LEU A C 1
ATOM 771 O O . LEU A 1 103 ? 21 9.109 0.316 1 97.25 103 LEU A O 1
ATOM 775 N N . SER A 1 104 ? 20.75 6.898 0.199 1 97.75 104 SER A N 1
ATOM 776 C CA . SER A 1 104 ? 19.703 6.859 1.204 1 97.75 104 SER A CA 1
ATOM 777 C C . SER A 1 104 ? 20.188 7.402 2.543 1 97.75 104 SER A C 1
ATOM 779 O O . SER A 1 104 ? 19.469 8.133 3.223 1 97.75 104 SER A O 1
ATOM 781 N N . ARG A 1 105 ? 21.406 7.043 2.926 1 95.56 105 ARG A N 1
ATOM 782 C CA . ARG A 1 105 ? 21.984 7.539 4.172 1 95.56 105 ARG A CA 1
ATOM 783 C C . ARG A 1 105 ? 22.141 9.055 4.137 1 95.56 105 ARG A C 1
ATOM 785 O O . ARG A 1 105 ? 21.844 9.734 5.117 1 95.56 105 ARG A O 1
ATOM 792 N N . LYS A 1 106 ? 22.594 9.516 3.061 1 95.94 106 LYS A N 1
ATOM 793 C CA . LYS A 1 106 ? 22.766 10.961 2.906 1 95.94 106 LYS A CA 1
ATOM 794 C C . LYS A 1 106 ? 21.422 11.68 3.016 1 95.94 106 LYS A C 1
ATOM 796 O O . LYS A 1 106 ? 21.328 12.719 3.68 1 95.94 106 LYS A O 1
ATOM 801 N N . ILE A 1 107 ? 20.406 11.141 2.342 1 96.94 107 ILE A N 1
ATOM 802 C CA . ILE A 1 107 ? 19.062 11.711 2.396 1 96.94 107 ILE A CA 1
ATOM 803 C C . ILE A 1 107 ? 18.578 11.719 3.84 1 96.94 107 ILE A C 1
ATOM 805 O O . ILE A 1 107 ? 18 12.711 4.297 1 96.94 107 ILE A O 1
ATOM 809 N N . SER A 1 108 ? 18.781 10.633 4.523 1 95.38 108 SER A N 1
ATOM 810 C CA . SER A 1 108 ? 18.391 10.539 5.926 1 95.38 108 SER A CA 1
ATOM 811 C C . SER A 1 108 ? 19.078 11.617 6.766 1 95.38 108 SER A C 1
ATOM 813 O O . SER A 1 108 ? 18.438 12.266 7.594 1 95.38 108 SER A O 1
ATOM 815 N N . GLU A 1 109 ? 20.312 11.781 6.547 1 94.38 109 GLU A N 1
ATOM 816 C CA . GLU A 1 109 ? 21.062 12.805 7.27 1 94.38 109 GLU A CA 1
ATOM 817 C C . GLU A 1 109 ? 20.5 14.195 7.016 1 94.38 109 GLU A C 1
ATOM 819 O O . GLU A 1 109 ? 20.312 14.977 7.949 1 94.38 109 GLU A O 1
ATOM 824 N N . LEU A 1 110 ? 20.234 14.5 5.805 1 94.25 110 LEU A N 1
ATOM 825 C CA . LEU A 1 110 ? 19.688 15.797 5.434 1 94.25 110 LEU A CA 1
ATOM 826 C C . LEU A 1 110 ? 18.312 16 6.062 1 94.25 110 LEU A C 1
ATOM 828 O O . LEU A 1 110 ? 17.984 17.094 6.52 1 94.25 110 LEU A O 1
ATOM 832 N N . ALA A 1 111 ? 17.516 14.945 6.055 1 93.5 111 ALA A N 1
ATOM 833 C CA . ALA A 1 111 ? 16.172 15.016 6.633 1 93.5 111 ALA A CA 1
ATOM 834 C C . ALA A 1 111 ? 16.234 15.273 8.133 1 93.5 111 ALA A C 1
ATOM 836 O O . ALA A 1 111 ? 15.477 16.094 8.664 1 93.5 111 ALA A O 1
ATOM 837 N N . LEU A 1 112 ? 17.109 14.594 8.781 1 90.56 112 LEU A N 1
ATOM 838 C CA . LEU A 1 112 ? 17.25 14.75 10.227 1 90.56 112 LEU A CA 1
ATOM 839 C C . LEU A 1 112 ? 17.781 16.141 10.578 1 90.56 112 LEU A C 1
ATOM 841 O O . LEU A 1 112 ? 17.391 16.703 11.594 1 90.56 112 LEU A O 1
ATOM 845 N N . GLN A 1 113 ? 18.625 16.625 9.75 1 90.94 113 GLN A N 1
ATOM 846 C CA . GLN A 1 113 ? 19.094 17.984 9.922 1 90.94 113 GLN A CA 1
ATOM 847 C C . GLN A 1 113 ? 17.938 18.984 9.828 1 90.94 113 GLN A C 1
ATOM 849 O O . GLN A 1 113 ? 17.875 19.938 10.609 1 90.94 113 GLN A O 1
ATOM 854 N N . THR A 1 114 ? 17.109 18.766 8.922 1 90.56 114 THR A N 1
ATOM 855 C CA . THR A 1 114 ? 15.953 19.641 8.742 1 90.56 114 THR A CA 1
ATOM 856 C C . THR A 1 114 ? 15.016 19.547 9.938 1 90.56 114 THR A C 1
ATOM 858 O O . THR A 1 114 ? 14.445 20.562 10.367 1 90.56 114 THR A O 1
ATOM 861 N N . ALA A 1 115 ? 14.836 18.328 10.438 1 86.81 115 ALA A N 1
ATOM 862 C CA . ALA A 1 115 ? 13.938 18.094 11.57 1 86.81 115 ALA A CA 1
ATOM 863 C C . ALA A 1 115 ? 14.445 18.781 12.828 1 86.81 115 ALA A C 1
ATOM 865 O O . ALA A 1 115 ? 13.656 19.141 13.703 1 86.81 115 ALA A O 1
ATOM 866 N N . GLY A 1 116 ? 15.742 18.969 12.867 1 83.75 116 GLY A N 1
ATOM 867 C CA . GLY A 1 116 ? 16.297 19.641 14.031 1 83.75 116 GLY A CA 1
ATOM 868 C C . GLY A 1 116 ? 15.992 18.906 15.328 1 83.75 116 GLY A C 1
ATOM 869 O O . GLY A 1 116 ? 16.359 17.75 15.5 1 83.75 116 GLY A O 1
ATOM 870 N N . ASN A 1 117 ? 15.211 19.609 16.188 1 79.69 117 ASN A N 1
ATOM 871 C CA . ASN A 1 117 ? 14.938 19.078 17.516 1 79.69 117 ASN A CA 1
ATOM 872 C C . ASN A 1 117 ? 13.648 18.281 17.547 1 79.69 117 ASN A C 1
ATOM 874 O O . ASN A 1 117 ? 13.281 17.719 18.578 1 79.69 117 ASN A O 1
ATOM 878 N N . ALA A 1 118 ? 13.031 18.219 16.438 1 81.94 118 ALA A N 1
ATOM 879 C CA . ALA A 1 118 ? 11.828 17.406 16.422 1 81.94 118 ALA A CA 1
ATOM 880 C C . ALA A 1 118 ? 12.148 15.938 16.688 1 81.94 118 ALA A C 1
ATOM 882 O O . ALA A 1 118 ? 13.055 15.367 16.078 1 81.94 118 ALA A O 1
ATOM 883 N N . PRO A 1 119 ? 11.539 15.391 17.656 1 83.44 119 PRO A N 1
ATOM 884 C CA . PRO A 1 119 ? 11.82 13.992 17.969 1 83.44 119 PRO A CA 1
ATOM 885 C C . PRO A 1 119 ? 11.328 13.023 16.891 1 83.44 119 PRO A C 1
ATOM 887 O O . PRO A 1 119 ? 10.133 12.758 16.797 1 83.44 119 PRO A O 1
ATOM 890 N N . ILE A 1 120 ? 12.227 12.492 16.094 1 88.06 120 ILE A N 1
ATOM 891 C CA . ILE A 1 120 ? 11.883 11.562 15.023 1 88.06 120 ILE A CA 1
ATOM 892 C C . ILE A 1 120 ? 11.93 10.133 15.555 1 88.06 120 ILE A C 1
ATOM 894 O O . ILE A 1 120 ? 12.945 9.703 16.109 1 88.06 120 ILE A O 1
ATOM 898 N N . LEU A 1 121 ? 10.867 9.445 15.344 1 87.38 121 LEU A N 1
ATOM 899 C CA . LEU A 1 121 ? 10.758 8.055 15.766 1 87.38 121 LEU A CA 1
ATOM 900 C C . LEU A 1 121 ? 11.273 7.117 14.68 1 87.38 121 LEU A C 1
ATOM 902 O O . LEU A 1 121 ? 11.984 6.152 14.977 1 87.38 121 LEU A O 1
ATOM 906 N N . SER A 1 122 ? 10.906 7.344 13.547 1 91.88 122 SER A N 1
ATOM 907 C CA . SER A 1 122 ? 11.281 6.473 12.438 1 91.88 122 SER A CA 1
ATOM 908 C C . SER A 1 122 ? 11.336 7.238 11.117 1 91.88 122 SER A C 1
ATOM 910 O O . SER A 1 122 ? 10.727 8.305 10.992 1 91.88 122 SER A O 1
ATOM 912 N N . THR A 1 123 ? 12.133 6.746 10.227 1 93.94 123 THR A N 1
ATOM 913 C CA . THR A 1 123 ? 12.273 7.301 8.891 1 93.94 123 THR A CA 1
ATOM 914 C C . THR A 1 123 ? 12.109 6.211 7.832 1 93.94 123 THR A C 1
ATOM 916 O O . THR A 1 123 ? 12.594 5.09 8.008 1 93.94 123 THR A O 1
ATOM 919 N N . GLU A 1 124 ? 11.398 6.48 6.852 1 96.75 124 GLU A N 1
ATOM 920 C CA . GLU A 1 124 ? 11.297 5.633 5.668 1 96.75 124 GLU A CA 1
ATOM 921 C C . GLU A 1 124 ? 11.734 6.375 4.414 1 96.75 124 GLU A C 1
ATOM 923 O O . GLU A 1 124 ? 11.227 7.461 4.117 1 96.75 124 GLU A O 1
ATOM 928 N N . ILE A 1 125 ? 12.664 5.848 3.705 1 98.38 125 ILE A N 1
ATOM 929 C CA . ILE A 1 125 ? 13.18 6.469 2.492 1 98.38 125 ILE A CA 1
ATOM 930 C C . ILE A 1 125 ? 13.109 5.477 1.333 1 98.38 125 ILE A C 1
ATOM 932 O O . ILE A 1 125 ? 13.586 4.348 1.444 1 98.38 125 ILE A O 1
ATOM 936 N N . ASP A 1 126 ? 12.508 5.863 0.297 1 98.81 126 ASP A N 1
ATOM 937 C CA . ASP A 1 126 ? 12.398 5.094 -0.939 1 98.81 126 ASP A CA 1
ATOM 938 C C . ASP A 1 126 ? 13.125 5.797 -2.088 1 98.81 126 ASP A C 1
ATOM 940 O O . ASP A 1 126 ? 12.734 6.895 -2.49 1 98.81 126 ASP A O 1
ATOM 944 N N . VAL A 1 127 ? 14.164 5.234 -2.564 1 98.75 127 VAL A N 1
ATOM 945 C CA . VAL A 1 127 ? 14.852 5.703 -3.76 1 98.75 127 VAL A CA 1
ATOM 946 C C . VAL A 1 127 ? 14.406 4.891 -4.973 1 98.75 127 VAL A C 1
ATOM 948 O O . VAL A 1 127 ? 14.68 3.689 -5.059 1 98.75 127 VAL A O 1
ATOM 951 N N . PHE A 1 128 ? 13.773 5.539 -5.863 1 98.81 128 PHE A N 1
ATOM 952 C CA . PHE A 1 128 ? 13.227 4.883 -7.043 1 98.81 128 PHE A CA 1
ATOM 953 C C . PHE A 1 128 ? 13.906 5.387 -8.312 1 98.81 128 PHE A C 1
ATOM 955 O O . PHE A 1 128 ? 13.992 6.598 -8.539 1 98.81 128 PHE A O 1
ATOM 962 N N . TYR A 1 129 ? 14.398 4.438 -9.117 1 98.62 129 TYR A N 1
ATOM 963 C CA . TYR A 1 129 ? 14.984 4.742 -10.422 1 98.62 129 TYR A CA 1
ATOM 964 C C . TYR A 1 129 ? 14.039 4.336 -11.547 1 98.62 129 TYR A C 1
ATOM 966 O O . TYR A 1 129 ? 13.969 3.162 -11.914 1 98.62 129 TYR A O 1
ATOM 974 N N . PRO A 1 130 ? 13.391 5.297 -12.203 1 97.25 130 PRO A N 1
ATOM 975 C CA . PRO A 1 130 ? 12.484 4.945 -13.297 1 97.25 130 PRO A CA 1
ATOM 976 C C . PRO A 1 130 ? 13.195 4.246 -14.453 1 97.25 130 PRO A C 1
ATOM 978 O O . PRO A 1 130 ? 12.578 3.469 -15.188 1 97.25 130 PRO A O 1
ATOM 981 N N . LYS A 1 131 ? 14.422 4.461 -14.57 1 95.06 131 LYS A N 1
ATOM 982 C CA . LYS A 1 131 ? 15.172 3.842 -15.656 1 95.06 131 LYS A CA 1
ATOM 983 C C . LYS A 1 131 ? 16.094 2.738 -15.141 1 95.06 131 LYS A C 1
ATOM 985 O O . LYS A 1 131 ? 17.094 2.414 -15.766 1 95.06 131 LYS A O 1
ATOM 990 N N . GLY A 1 132 ? 15.781 2.256 -13.977 1 96.69 132 GLY A N 1
ATOM 991 C CA . GLY A 1 132 ? 16.578 1.189 -13.375 1 96.69 132 GLY A CA 1
ATOM 992 C C . GLY A 1 132 ? 16.094 -0.196 -13.781 1 96.69 132 GLY A C 1
ATOM 993 O O . GLY A 1 132 ? 16.703 -1.199 -13.391 1 96.69 132 GLY A O 1
ATOM 994 N N . SER A 1 133 ? 15.055 -0.348 -14.578 1 97.5 133 SER A N 1
ATOM 995 C CA . SER A 1 133 ? 14.492 -1.615 -15.039 1 97.5 133 SER A CA 1
ATOM 996 C C . SER A 1 133 ? 14.234 -1.594 -16.547 1 97.5 133 SER A C 1
ATOM 998 O O . SER A 1 133 ? 13.664 -0.635 -17.062 1 97.5 133 SER A O 1
ATOM 1000 N N . MET A 1 134 ? 14.664 -2.592 -17.172 1 96.62 134 MET A N 1
ATOM 1001 C CA . MET A 1 134 ? 14.547 -2.672 -18.625 1 96.62 134 MET A CA 1
ATOM 1002 C C . MET A 1 134 ? 13.109 -2.947 -19.047 1 96.62 134 MET A C 1
ATOM 1004 O O . MET A 1 134 ? 12.609 -2.344 -20 1 96.62 134 MET A O 1
ATOM 1008 N N . LEU A 1 135 ? 12.445 -3.775 -18.391 1 97.5 135 LEU A N 1
ATOM 1009 C CA . LEU A 1 135 ? 11.148 -4.262 -18.828 1 97.5 135 LEU A CA 1
ATOM 1010 C C . LEU A 1 135 ? 10.047 -3.824 -17.859 1 97.5 135 LEU A C 1
ATOM 1012 O O . LEU A 1 135 ? 8.883 -4.203 -18.031 1 97.5 135 LEU A O 1
ATOM 1016 N N . GLY A 1 136 ? 10.43 -3.076 -16.828 1 98.19 136 GLY A N 1
ATOM 1017 C CA . GLY A 1 136 ? 9.461 -2.648 -15.828 1 98.19 136 GLY A CA 1
ATOM 1018 C C . GLY A 1 136 ? 9.359 -1.141 -15.695 1 98.19 136 GLY A C 1
ATOM 1019 O O . GLY A 1 136 ? 9.867 -0.406 -16.547 1 98.19 136 GLY A O 1
ATOM 1020 N N . ASP A 1 137 ? 8.594 -0.699 -14.695 1 98.19 137 ASP A N 1
ATOM 1021 C CA . ASP A 1 137 ? 8.438 0.725 -14.414 1 98.19 137 ASP A CA 1
ATOM 1022 C C . ASP A 1 137 ? 9.695 1.302 -13.773 1 98.19 137 ASP A C 1
ATOM 1024 O O . ASP A 1 137 ? 9.914 2.516 -13.797 1 98.19 137 ASP A O 1
ATOM 1028 N N . GLY A 1 138 ? 10.484 0.465 -13.125 1 98.44 138 GLY A N 1
ATOM 1029 C CA . GLY A 1 138 ? 11.703 0.909 -12.461 1 98.44 138 GLY A CA 1
ATOM 1030 C C . GLY A 1 138 ? 12.156 -0.026 -11.352 1 98.44 138 GLY A C 1
ATOM 1031 O O . GLY A 1 138 ? 11.594 -1.113 -11.188 1 98.44 138 GLY A O 1
ATOM 1032 N N . ALA A 1 139 ? 13.164 0.323 -10.688 1 98.62 139 ALA A N 1
ATOM 1033 C CA . ALA A 1 139 ? 13.734 -0.388 -9.547 1 98.62 139 ALA A CA 1
ATOM 1034 C C . ALA A 1 139 ? 14.102 0.579 -8.43 1 98.62 139 ALA A C 1
ATOM 1036 O O . ALA A 1 139 ? 14.148 1.793 -8.641 1 98.62 139 ALA A O 1
ATOM 1037 N N . GLY A 1 140 ? 14.273 0.032 -7.266 1 98.56 140 GLY A N 1
ATOM 1038 C CA . GLY A 1 140 ? 14.609 0.944 -6.184 1 98.56 140 GLY A CA 1
ATOM 1039 C C . GLY A 1 140 ? 14.984 0.232 -4.898 1 98.56 140 GLY A C 1
ATOM 1040 O O . GLY A 1 140 ? 15.117 -0.994 -4.879 1 98.56 140 GLY A O 1
ATOM 1041 N N . LEU A 1 141 ? 15.32 1.033 -3.928 1 98.81 141 LEU A N 1
ATOM 1042 C CA . LEU A 1 141 ? 15.711 0.603 -2.59 1 98.81 141 LEU A CA 1
ATOM 1043 C C . LEU A 1 141 ? 14.891 1.326 -1.524 1 98.81 141 LEU A C 1
ATOM 1045 O O . LEU A 1 141 ? 14.859 2.559 -1.487 1 98.81 141 LEU A O 1
ATOM 1049 N N . LEU A 1 142 ? 14.164 0.554 -0.751 1 98.75 142 LEU A N 1
ATOM 1050 C CA . LEU A 1 142 ? 13.352 1.058 0.352 1 98.75 142 LEU A CA 1
ATOM 1051 C C . LEU A 1 142 ? 14 0.739 1.694 1 98.75 142 LEU A C 1
ATOM 1053 O O . LEU A 1 142 ? 14.258 -0.427 2.004 1 98.75 142 LEU A O 1
ATOM 1057 N N . ILE A 1 143 ? 14.289 1.793 2.459 1 97.88 143 ILE A N 1
ATOM 1058 C CA . ILE A 1 143 ? 14.922 1.596 3.76 1 97.88 143 ILE A CA 1
ATOM 1059 C C . ILE A 1 143 ? 14.062 2.234 4.852 1 97.88 143 ILE A C 1
ATOM 1061 O O . ILE A 1 143 ? 13.641 3.387 4.723 1 97.88 143 ILE A O 1
ATOM 1065 N N . GLY A 1 144 ? 13.703 1.483 5.82 1 96.12 144 GLY A N 1
ATOM 1066 C CA . GLY A 1 144 ? 13.07 1.979 7.031 1 96.12 144 GLY A CA 1
ATOM 1067 C C . GLY A 1 144 ? 13.938 1.832 8.266 1 96.12 144 GLY A C 1
ATOM 1068 O O . GLY A 1 144 ? 14.602 0.809 8.445 1 96.12 144 GLY A O 1
ATOM 1069 N N . THR A 1 145 ? 14.023 2.895 9.023 1 93.88 145 THR A N 1
ATOM 1070 C CA . THR A 1 145 ? 14.758 2.85 10.289 1 93.88 145 THR A CA 1
ATOM 1071 C C . THR A 1 145 ? 13.852 3.254 11.445 1 93.88 145 THR A C 1
ATOM 1073 O O . THR A 1 145 ? 12.992 4.125 11.297 1 93.88 145 THR A O 1
ATOM 1076 N N . ASN A 1 146 ? 13.906 2.531 12.469 1 89.75 146 ASN A N 1
ATOM 1077 C CA . ASN A 1 146 ? 13.18 2.854 13.688 1 89.75 146 ASN A CA 1
ATOM 1078 C C . ASN A 1 146 ? 14.117 2.955 14.891 1 89.75 146 ASN A C 1
ATOM 1080 O O . ASN A 1 146 ? 14.812 1.992 15.227 1 89.75 146 ASN A O 1
ATOM 1084 N N . GLN A 1 147 ? 14.164 4.105 15.547 1 79.81 147 GLN A N 1
ATOM 1085 C CA . GLN A 1 147 ? 15.086 4.348 16.656 1 79.81 147 GLN A CA 1
ATOM 1086 C C . GLN A 1 147 ? 14.453 3.943 17.984 1 79.81 147 GLN A C 1
ATOM 1088 O O . GLN A 1 147 ? 15.164 3.699 18.969 1 79.81 147 GLN A O 1
ATOM 1093 N N . LYS A 1 148 ? 13.219 3.932 18.078 1 74.81 148 LYS A N 1
ATOM 1094 C CA . LYS A 1 148 ? 12.531 3.662 19.344 1 74.81 148 LYS A CA 1
ATOM 1095 C C . LYS A 1 148 ? 12.492 2.166 19.641 1 74.81 148 LYS A C 1
ATOM 1097 O O . LYS A 1 148 ? 12.703 1.751 20.781 1 74.81 148 LYS A O 1
ATOM 1102 N N . TYR A 1 149 ? 12.211 1.465 18.656 1 66.06 149 TYR A N 1
ATOM 1103 C CA . TYR A 1 149 ? 12 0.037 18.875 1 66.06 149 TYR A CA 1
ATOM 1104 C C . TYR A 1 149 ? 13.25 -0.759 18.516 1 66.06 149 TYR A C 1
ATOM 1106 O O . TYR A 1 149 ? 13.336 -1.325 17.422 1 66.06 149 TYR A O 1
ATOM 1114 N N . GLY A 1 150 ? 14.289 -0.786 19.469 1 65.69 150 GLY A N 1
ATOM 1115 C CA . GLY A 1 150 ? 15.445 -1.665 19.375 1 65.69 150 GLY A CA 1
ATOM 1116 C C . GLY A 1 150 ? 16.375 -1.295 18.234 1 65.69 150 GLY A C 1
ATOM 1117 O O . GLY A 1 150 ? 17.234 -2.094 17.844 1 65.69 150 GLY A O 1
ATOM 1118 N N . ASN A 1 151 ? 16.203 -0.176 17.625 1 82.88 151 ASN A N 1
ATOM 1119 C CA . ASN A 1 151 ? 17.062 0.229 16.516 1 82.88 151 ASN A CA 1
ATOM 1120 C C . ASN A 1 151 ? 16.938 -0.724 15.328 1 82.88 151 ASN A C 1
ATOM 1122 O O . ASN A 1 151 ? 17.906 -1.354 14.93 1 82.88 151 ASN A O 1
ATOM 1126 N N . SER A 1 152 ? 15.805 -0.924 14.805 1 91.56 152 SER A N 1
ATOM 1127 C CA . SER A 1 152 ? 15.516 -1.833 13.695 1 91.56 152 SER A CA 1
ATOM 1128 C C . SER A 1 152 ? 15.633 -1.126 12.352 1 91.56 152 SER A C 1
ATOM 1130 O O . SER A 1 152 ? 15.43 0.086 12.266 1 91.56 152 SER A O 1
ATOM 1132 N N . VAL A 1 153 ? 16.047 -1.938 11.398 1 94.06 153 VAL A N 1
ATOM 1133 C CA . VAL A 1 153 ? 16.172 -1.435 10.039 1 94.06 153 VAL A CA 1
ATOM 1134 C C . VAL A 1 153 ? 15.523 -2.408 9.055 1 94.06 153 VAL A C 1
ATOM 1136 O O . VAL A 1 153 ? 15.648 -3.625 9.211 1 94.06 153 VAL A O 1
ATOM 1139 N N . SER A 1 154 ? 14.758 -1.911 8.203 1 95.81 154 SER A N 1
ATOM 1140 C CA . SER A 1 154 ? 14.281 -2.676 7.055 1 95.81 154 SER A CA 1
ATOM 1141 C C . SER A 1 154 ? 14.938 -2.201 5.762 1 95.81 154 SER A C 1
ATOM 1143 O O . SER A 1 154 ? 15.055 -0.997 5.527 1 95.81 154 SER A O 1
ATOM 1145 N N . ARG A 1 155 ? 15.469 -3.08 4.941 1 97.38 155 ARG A N 1
ATOM 1146 C CA . ARG A 1 155 ? 16.094 -2.803 3.654 1 97.38 155 ARG A CA 1
ATOM 1147 C C . ARG A 1 155 ? 15.508 -3.691 2.561 1 97.38 155 ARG A C 1
ATOM 1149 O O . ARG A 1 155 ? 15.602 -4.918 2.635 1 97.38 155 ARG A O 1
ATOM 1156 N N . VAL A 1 156 ? 14.906 -3.072 1.563 1 98.62 156 VAL A N 1
ATOM 1157 C CA . VAL A 1 156 ? 14.188 -3.822 0.536 1 98.62 156 VAL A CA 1
ATOM 1158 C C . VAL A 1 156 ? 14.664 -3.385 -0.848 1 98.62 156 VAL A C 1
ATOM 1160 O O . VAL A 1 156 ? 14.5 -2.223 -1.229 1 98.62 156 VAL A O 1
ATOM 1163 N N . LEU A 1 157 ? 15.281 -4.246 -1.567 1 98.88 157 LEU A N 1
ATOM 1164 C CA . LEU A 1 157 ? 15.516 -4.07 -2.996 1 98.88 157 LEU A CA 1
ATOM 1165 C C . LEU A 1 157 ? 14.312 -4.527 -3.809 1 98.88 157 LEU A C 1
ATOM 1167 O O . LEU A 1 157 ? 13.758 -5.602 -3.557 1 98.88 157 LEU A O 1
ATOM 1171 N N . TYR A 1 158 ? 13.875 -3.684 -4.777 1 98.88 158 TYR A N 1
ATOM 1172 C CA . TYR A 1 158 ? 12.648 -4.125 -5.438 1 98.88 158 TYR A CA 1
ATOM 1173 C C . TYR A 1 158 ? 12.68 -3.791 -6.922 1 98.88 158 TYR A C 1
ATOM 1175 O O . TYR A 1 158 ? 13.43 -2.914 -7.352 1 98.88 158 TYR A O 1
ATOM 1183 N N . LEU A 1 159 ? 11.977 -4.555 -7.711 1 98.88 159 LEU A N 1
ATOM 1184 C CA . LEU A 1 159 ? 11.586 -4.316 -9.094 1 98.88 159 LEU A CA 1
ATOM 1185 C C . LEU A 1 159 ? 10.078 -4.078 -9.203 1 98.88 159 LEU A C 1
ATOM 1187 O O . LEU A 1 159 ? 9.289 -4.766 -8.547 1 98.88 159 LEU A O 1
ATOM 1191 N N . ARG A 1 160 ? 9.75 -3.121 -10.008 1 98.69 160 ARG A N 1
ATOM 1192 C CA . ARG A 1 160 ? 8.344 -2.748 -10.086 1 98.69 160 ARG A CA 1
ATOM 1193 C C . ARG A 1 160 ? 7.77 -3.066 -11.461 1 98.69 160 ARG A C 1
ATOM 1195 O O . ARG A 1 160 ? 8.25 -2.557 -12.477 1 98.69 160 ARG A O 1
ATOM 1202 N N . ASN A 1 161 ? 6.777 -3.869 -11.484 1 98.44 161 ASN A N 1
ATOM 1203 C CA . ASN A 1 161 ? 5.941 -4.168 -12.641 1 98.44 161 ASN A CA 1
ATOM 1204 C C . ASN A 1 161 ? 6.781 -4.586 -13.844 1 98.44 161 ASN A C 1
ATOM 1206 O O . ASN A 1 161 ? 6.637 -4.023 -14.93 1 98.44 161 ASN A O 1
ATOM 1210 N N . VAL A 1 162 ? 7.566 -5.543 -13.648 1 98.69 162 VAL A N 1
ATOM 1211 C CA . VAL A 1 162 ? 8.352 -6.086 -14.75 1 98.69 162 VAL A CA 1
ATOM 1212 C C . VAL A 1 162 ? 7.465 -6.953 -15.641 1 98.69 162 VAL A C 1
ATOM 1214 O O . VAL A 1 162 ? 6.898 -7.949 -15.188 1 98.69 162 VAL A O 1
ATOM 1217 N N . ARG A 1 163 ? 7.34 -6.637 -16.891 1 98.12 163 ARG A N 1
ATOM 1218 C CA . ARG A 1 163 ? 6.492 -7.348 -17.844 1 98.12 163 ARG A CA 1
ATOM 1219 C C . ARG A 1 163 ? 7.32 -8.297 -18.703 1 98.12 163 ARG A C 1
ATOM 1221 O O . ARG A 1 163 ? 8.211 -7.855 -19.438 1 98.12 163 ARG A O 1
ATOM 1228 N N . VAL A 1 164 ? 6.984 -9.547 -18.609 1 98.25 164 VAL A N 1
ATOM 1229 C CA . VAL A 1 164 ? 7.766 -10.562 -19.312 1 98.25 164 VAL A CA 1
ATOM 1230 C C . VAL A 1 164 ? 6.836 -11.461 -20.109 1 98.25 164 VAL A C 1
ATOM 1232 O O . VAL A 1 164 ? 5.91 -12.062 -19.562 1 98.25 164 VAL A O 1
ATOM 1235 N N . PRO A 1 165 ? 7.043 -11.555 -21.422 1 96.94 165 PRO A N 1
ATOM 1236 C CA . PRO A 1 165 ? 6.289 -12.539 -22.203 1 96.94 165 PRO A CA 1
ATOM 1237 C C . PRO A 1 165 ? 6.727 -13.977 -21.906 1 96.94 165 PRO A C 1
ATOM 1239 O O . PRO A 1 165 ? 7.926 -14.258 -21.828 1 96.94 165 PRO A O 1
ATOM 1242 N N . CYS A 1 166 ? 5.738 -14.867 -21.672 1 95.56 166 CYS A N 1
ATOM 1243 C CA . CYS A 1 166 ? 6.055 -16.281 -21.469 1 95.56 166 CYS A CA 1
ATOM 1244 C C . CYS A 1 166 ? 4.855 -17.156 -21.797 1 95.56 166 CYS A C 1
ATOM 1246 O O . CYS A 1 166 ? 3.734 -16.672 -21.922 1 95.56 166 CYS A O 1
ATOM 1248 N N . ILE A 1 167 ? 5.141 -18.422 -22.078 1 95.62 167 ILE A N 1
ATOM 1249 C CA . ILE A 1 167 ? 4.07 -19.406 -22.234 1 95.62 167 ILE A CA 1
ATOM 1250 C C . ILE A 1 167 ? 3.576 -19.844 -20.859 1 95.62 167 ILE A C 1
ATOM 1252 O O . ILE A 1 167 ? 4.359 -20.328 -20.031 1 95.62 167 ILE A O 1
ATOM 1256 N N . ILE A 1 168 ? 2.297 -19.609 -20.609 1 94.12 168 ILE A N 1
ATOM 1257 C CA . ILE A 1 168 ? 1.759 -19.922 -19.281 1 94.12 168 ILE A CA 1
ATOM 1258 C C . ILE A 1 168 ? 0.263 -20.219 -19.391 1 94.12 168 ILE A C 1
ATOM 1260 O O . ILE A 1 168 ? -0.48 -19.453 -20.016 1 94.12 168 ILE A O 1
ATOM 1264 N N . GLY A 1 169 ? -0.084 -21.312 -18.891 1 91.25 169 GLY A N 1
ATOM 1265 C CA . GLY A 1 169 ? -1.508 -21.609 -18.844 1 91.25 169 GLY A CA 1
ATOM 1266 C C . GLY A 1 169 ? -1.819 -23.078 -19.016 1 91.25 169 GLY A C 1
ATOM 1267 O O . GLY A 1 169 ? -1.044 -23.812 -19.641 1 91.25 169 GLY A O 1
ATOM 1268 N N . VAL A 1 170 ? -3.016 -23.453 -18.453 1 86.62 170 VAL A N 1
ATOM 1269 C CA . VAL A 1 170 ? -3.438 -24.859 -18.5 1 86.62 170 VAL A CA 1
ATOM 1270 C C . VAL A 1 170 ? -4.195 -25.125 -19.797 1 86.62 170 VAL A C 1
ATOM 1272 O O . VAL A 1 170 ? -4.242 -26.266 -20.266 1 86.62 170 VAL A O 1
ATOM 1275 N N . ASN A 1 171 ? -4.723 -24.062 -20.391 1 86.94 171 ASN A N 1
ATOM 1276 C CA . ASN A 1 171 ? -5.527 -24.219 -21.594 1 86.94 171 ASN A CA 1
ATOM 1277 C C . ASN A 1 171 ? -4.652 -24.344 -22.844 1 86.94 171 ASN A C 1
ATOM 1279 O O . ASN A 1 171 ? -3.625 -23.672 -22.938 1 86.94 171 ASN A O 1
ATOM 1283 N N . SER A 1 172 ? -5.156 -25.094 -23.75 1 88.81 172 SER A N 1
ATOM 1284 C CA . SER A 1 172 ? -4.375 -25.375 -24.953 1 88.81 172 SER A CA 1
ATOM 1285 C C . SER A 1 172 ? -4.07 -24.094 -25.719 1 88.81 172 SER A C 1
ATOM 1287 O O . SER A 1 172 ? -2.984 -23.953 -26.281 1 88.81 172 SER A O 1
ATOM 1289 N N . ASN A 1 173 ? -5.047 -23.188 -25.828 1 88.38 173 ASN A N 1
ATOM 1290 C CA . ASN A 1 173 ? -4.836 -21.953 -26.562 1 88.38 173 ASN A CA 1
ATOM 1291 C C . ASN A 1 173 ? -3.729 -21.109 -25.938 1 88.38 173 ASN A C 1
ATOM 1293 O O . ASN A 1 173 ? -3.016 -20.391 -26.625 1 88.38 173 ASN A O 1
ATOM 1297 N N . GLU A 1 174 ? -3.551 -21.203 -24.672 1 87.12 174 GLU A N 1
ATOM 1298 C CA . GLU A 1 174 ? -2.555 -20.422 -23.938 1 87.12 174 GLU A CA 1
ATOM 1299 C C . GLU A 1 174 ? -1.147 -20.969 -24.172 1 87.12 174 GLU A C 1
ATOM 1301 O O . GLU A 1 174 ? -0.159 -20.312 -23.859 1 87.12 174 GLU A O 1
ATOM 1306 N N . ARG A 1 175 ? -1.055 -22.156 -24.781 1 89.94 175 ARG A N 1
ATOM 1307 C CA . ARG A 1 175 ? 0.235 -22.812 -24.969 1 89.94 175 ARG A CA 1
ATOM 1308 C C . ARG A 1 175 ? 0.824 -22.484 -26.344 1 89.94 175 ARG A C 1
ATOM 1310 O O . ARG A 1 175 ? 1.979 -22.812 -26.625 1 89.94 175 ARG A O 1
ATOM 1317 N N . LEU A 1 176 ? 0.108 -21.781 -27.094 1 90 176 LEU A N 1
ATOM 1318 C CA . LEU A 1 176 ? 0.491 -21.531 -28.484 1 90 176 LEU A CA 1
ATOM 1319 C C . LEU A 1 176 ? 1.247 -20.219 -28.609 1 90 176 LEU A C 1
ATOM 1321 O O . LEU A 1 176 ? 1.966 -20 -29.594 1 90 176 LEU A O 1
ATOM 1325 N N . GLN A 1 177 ? 0.975 -19.297 -27.703 1 91.31 177 GLN A N 1
ATOM 1326 C CA . GLN A 1 177 ? 1.588 -17.984 -27.797 1 91.31 177 GLN A CA 1
ATOM 1327 C C . GLN A 1 177 ? 2.004 -17.469 -26.406 1 91.31 177 GLN A C 1
ATOM 1329 O O . GLN A 1 177 ? 1.338 -17.75 -25.422 1 91.31 177 GLN A O 1
ATOM 1334 N N . LYS A 1 178 ? 3.012 -16.734 -26.5 1 94.44 178 LYS A N 1
ATOM 1335 C CA . LYS A 1 178 ? 3.447 -16.094 -25.266 1 94.44 178 LYS A CA 1
ATOM 1336 C C . LYS A 1 178 ? 2.477 -15 -24.828 1 94.44 178 LYS A C 1
ATOM 1338 O O . LYS A 1 178 ? 1.895 -14.312 -25.672 1 94.44 178 LYS A O 1
ATOM 1343 N N . GLN A 1 179 ? 2.238 -14.859 -23.547 1 94.12 179 GLN A N 1
ATOM 1344 C CA . GLN A 1 179 ? 1.467 -13.773 -22.953 1 94.12 179 GLN A CA 1
ATOM 1345 C C . GLN A 1 179 ? 2.252 -13.086 -21.844 1 94.12 179 GLN A C 1
ATOM 1347 O O . GLN A 1 179 ? 3.139 -13.688 -21.234 1 94.12 179 GLN A O 1
ATOM 1352 N N . PRO A 1 180 ? 1.914 -11.844 -21.641 1 95.44 180 PRO A N 1
ATOM 1353 C CA . PRO A 1 180 ? 2.666 -11.133 -20.609 1 95.44 180 PRO A CA 1
ATOM 1354 C C . PRO A 1 180 ? 2.27 -11.562 -19.188 1 95.44 180 PRO A C 1
ATOM 1356 O O . PRO A 1 180 ? 1.086 -11.766 -18.922 1 95.44 180 PRO A O 1
ATOM 1359 N N . VAL A 1 181 ? 3.236 -11.742 -18.375 1 97.56 181 VAL A N 1
ATOM 1360 C CA . VAL A 1 181 ? 3.057 -11.742 -16.922 1 97.56 181 VAL A CA 1
ATOM 1361 C C . VAL A 1 181 ? 3.717 -10.5 -16.328 1 97.56 181 VAL A C 1
ATOM 1363 O O . VAL A 1 181 ? 4.707 -9.992 -16.859 1 97.56 181 VAL A O 1
ATOM 1366 N N . VAL A 1 182 ? 3.121 -9.938 -15.305 1 98.5 182 VAL A N 1
ATOM 1367 C CA . VAL A 1 182 ? 3.672 -8.789 -14.602 1 98.5 182 VAL A CA 1
ATOM 1368 C C . VAL A 1 182 ? 4.234 -9.227 -13.25 1 98.5 182 VAL A C 1
ATOM 1370 O O . VAL A 1 182 ? 3.527 -9.836 -12.445 1 98.5 182 VAL A O 1
ATOM 1373 N N . VAL A 1 183 ? 5.477 -8.836 -13.016 1 98.62 183 VAL A N 1
ATOM 1374 C CA . VAL A 1 183 ? 6.188 -9.312 -11.836 1 98.62 183 VAL A CA 1
ATOM 1375 C C . VAL A 1 183 ? 6.539 -8.141 -10.93 1 98.62 183 VAL A C 1
ATOM 1377 O O . VAL A 1 183 ? 7.113 -7.145 -11.383 1 98.62 183 VAL A O 1
ATOM 1380 N N . ASN A 1 184 ? 6.145 -8.203 -9.773 1 98.75 184 ASN A N 1
ATOM 1381 C CA . ASN A 1 184 ? 6.656 -7.371 -8.695 1 98.75 184 ASN A CA 1
ATOM 1382 C C . ASN A 1 184 ? 7.516 -8.172 -7.723 1 98.75 184 ASN A C 1
ATOM 1384 O O . ASN A 1 184 ? 7.066 -9.188 -7.176 1 98.75 184 ASN A O 1
ATOM 1388 N N . LEU A 1 185 ? 8.719 -7.73 -7.551 1 98.69 185 LEU A N 1
ATOM 1389 C CA . LEU A 1 185 ? 9.688 -8.484 -6.766 1 98.69 185 LEU A CA 1
ATOM 1390 C C . LEU A 1 185 ? 10.289 -7.621 -5.664 1 98.69 185 LEU A C 1
ATOM 1392 O O . LEU A 1 185 ? 10.672 -6.477 -5.914 1 98.69 185 LEU A O 1
ATOM 1396 N N . ARG A 1 186 ? 10.32 -8.133 -4.469 1 98.38 186 ARG A N 1
ATOM 1397 C CA . ARG A 1 186 ? 11 -7.512 -3.336 1 98.38 186 ARG A CA 1
ATOM 1398 C C . ARG A 1 186 ? 11.977 -8.484 -2.684 1 98.38 186 ARG A C 1
ATOM 1400 O O . ARG A 1 186 ? 11.625 -9.633 -2.4 1 98.38 186 ARG A O 1
ATOM 1407 N N . VAL A 1 187 ? 13.133 -8.078 -2.543 1 98.31 187 VAL A N 1
ATOM 1408 C CA . VAL A 1 187 ? 14.094 -8.773 -1.69 1 98.31 187 VAL A CA 1
ATOM 1409 C C . VAL A 1 187 ? 14.219 -8.047 -0.352 1 98.31 187 VAL A C 1
ATOM 1411 O O . VAL A 1 187 ? 14.789 -6.953 -0.278 1 98.31 187 VAL A O 1
ATOM 1414 N N . GLU A 1 188 ? 13.734 -8.672 0.642 1 96.56 188 GLU A N 1
ATOM 1415 C CA . GLU A 1 188 ? 13.719 -8.078 1.975 1 96.56 188 GLU A CA 1
ATOM 1416 C C . GLU A 1 188 ? 14.914 -8.531 2.803 1 96.56 188 GLU A C 1
ATOM 1418 O O . GLU A 1 188 ? 15.547 -9.547 2.482 1 96.56 188 GLU A O 1
ATOM 1423 N N . CYS A 1 189 ? 15.156 -7.789 3.893 1 95.69 189 CYS A N 1
ATOM 1424 C CA . CYS A 1 189 ? 16.328 -8.047 4.715 1 95.69 189 CYS A CA 1
ATOM 1425 C C . CYS A 1 189 ? 17.578 -8.164 3.852 1 95.69 189 CYS A C 1
ATOM 1427 O O . CYS A 1 189 ? 18.344 -9.117 3.979 1 95.69 189 CYS A O 1
ATOM 1429 N N . LEU A 1 190 ? 17.656 -7.238 2.967 1 96.38 190 LEU A N 1
ATOM 1430 C CA . LEU A 1 190 ? 18.781 -7.211 2.025 1 96.38 190 LEU A CA 1
ATOM 1431 C C . LEU A 1 190 ? 20.094 -6.949 2.748 1 96.38 190 LEU A C 1
ATOM 1433 O O . LEU A 1 190 ? 20.203 -5.996 3.523 1 96.38 190 LEU A O 1
ATOM 1437 N N . PRO A 1 191 ? 21.094 -7.797 2.543 1 94.69 191 PRO A N 1
ATOM 1438 C CA . PRO A 1 191 ? 22.406 -7.488 3.125 1 94.69 191 PRO A CA 1
ATOM 1439 C C . PRO A 1 191 ? 22.969 -6.164 2.621 1 94.69 191 PRO A C 1
ATOM 1441 O O . PRO A 1 191 ? 22.609 -5.703 1.539 1 94.69 191 PRO A O 1
ATOM 1444 N N . GLU A 1 192 ? 23.859 -5.586 3.432 1 93.81 192 GLU A N 1
ATOM 1445 C CA . GLU A 1 192 ? 24.5 -4.332 3.043 1 93.81 192 GLU A CA 1
ATOM 1446 C C . GLU A 1 192 ? 25.312 -4.504 1.76 1 93.81 192 GLU A C 1
ATOM 1448 O O . GLU A 1 192 ? 25.891 -5.559 1.526 1 93.81 192 GLU A O 1
ATOM 1453 N N . GLY A 1 193 ? 25.312 -3.525 0.936 1 95.06 193 GLY A N 1
ATOM 1454 C CA . GLY A 1 193 ? 26.156 -3.502 -0.252 1 95.06 193 GLY A CA 1
ATOM 1455 C C . GLY A 1 193 ? 25.469 -4.062 -1.481 1 95.06 193 GLY A C 1
ATOM 1456 O O . GLY A 1 193 ? 26.047 -4.094 -2.566 1 95.06 193 GLY A O 1
ATOM 1457 N N . ARG A 1 194 ? 24.219 -4.445 -1.384 1 96.81 194 ARG A N 1
ATOM 1458 C CA . ARG A 1 194 ? 23.516 -5.098 -2.486 1 96.81 194 ARG A CA 1
ATOM 1459 C C . ARG A 1 194 ? 22.469 -4.168 -3.092 1 96.81 194 ARG A C 1
ATOM 1461 O O . ARG A 1 194 ? 21.703 -4.582 -3.957 1 96.81 194 ARG A O 1
ATOM 1468 N N . GLY A 1 195 ? 22.438 -2.957 -2.707 1 97.44 195 GLY A N 1
ATOM 1469 C CA . GLY A 1 195 ? 21.391 -2.018 -3.066 1 97.44 195 GLY A CA 1
ATOM 1470 C C . GLY A 1 195 ? 21.406 -1.634 -4.531 1 97.44 195 GLY A C 1
ATOM 1471 O O . GLY A 1 195 ? 20.438 -1.08 -5.047 1 97.44 195 GLY A O 1
ATOM 1472 N N . ASP A 1 196 ? 22.469 -1.938 -5.238 1 98.12 196 ASP A N 1
ATOM 1473 C CA . ASP A 1 196 ? 22.594 -1.552 -6.641 1 98.12 196 ASP A CA 1
ATOM 1474 C C . ASP A 1 196 ? 22.5 -2.771 -7.559 1 98.12 196 ASP A C 1
ATOM 1476 O O . ASP A 1 196 ? 22.781 -2.678 -8.758 1 98.12 196 ASP A O 1
ATOM 1480 N N . ASP A 1 197 ? 22.094 -3.891 -7.012 1 97.94 197 ASP A N 1
ATOM 1481 C CA . ASP A 1 197 ? 22.094 -5.133 -7.777 1 97.94 197 ASP A CA 1
ATOM 1482 C C . ASP A 1 197 ? 20.781 -5.316 -8.531 1 97.94 197 ASP A C 1
ATOM 1484 O O . ASP A 1 197 ? 20.453 -6.426 -8.961 1 97.94 197 ASP A O 1
ATOM 1488 N N . TYR A 1 198 ? 20 -4.25 -8.75 1 98.31 198 TYR A N 1
ATOM 1489 C CA . TYR A 1 198 ? 18.656 -4.383 -9.328 1 98.31 198 TYR A CA 1
ATOM 1490 C C . TYR A 1 198 ? 18.75 -4.781 -10.797 1 98.31 198 TYR A C 1
ATOM 1492 O O . TYR A 1 198 ? 17.875 -5.5 -11.305 1 98.31 198 TYR A O 1
ATOM 1500 N N . ALA A 1 199 ? 19.766 -4.355 -11.531 1 97 199 ALA A N 1
ATOM 1501 C CA . ALA A 1 199 ? 19.906 -4.789 -12.914 1 97 199 ALA A CA 1
ATOM 1502 C C . ALA A 1 199 ? 20.156 -6.293 -13 1 97 199 ALA A C 1
ATOM 1504 O O . ALA A 1 199 ? 19.562 -6.988 -13.812 1 97 199 ALA A O 1
ATOM 1505 N N . LYS A 1 200 ? 21.078 -6.75 -12.195 1 97.25 200 LYS A N 1
ATOM 1506 C CA . LYS A 1 200 ? 21.359 -8.18 -12.133 1 97.25 200 LYS A CA 1
ATOM 1507 C C . LYS A 1 200 ? 20.141 -8.977 -11.703 1 97.25 200 LYS A C 1
ATOM 1509 O O . LYS A 1 200 ? 19.828 -10.023 -12.273 1 97.25 200 LYS A O 1
ATOM 1514 N N . LEU A 1 201 ? 19.438 -8.492 -10.711 1 98.44 201 LEU A N 1
ATOM 1515 C CA . LEU A 1 201 ? 18.203 -9.109 -10.219 1 98.44 201 LEU A CA 1
ATOM 1516 C C . LEU A 1 201 ? 17.188 -9.281 -11.352 1 98.44 201 LEU A C 1
ATOM 1518 O O . LEU A 1 201 ? 16.656 -10.375 -11.547 1 98.44 201 LEU A O 1
ATOM 1522 N N . GLU A 1 202 ? 16.984 -8.234 -12.07 1 98.56 202 GLU A N 1
ATOM 1523 C CA . GLU A 1 202 ? 16.031 -8.289 -13.172 1 98.56 202 GLU A CA 1
ATOM 1524 C C . GLU A 1 202 ? 16.469 -9.273 -14.242 1 98.56 202 GLU A C 1
ATOM 1526 O O . GLU A 1 202 ? 15.648 -10.016 -14.797 1 98.56 202 GLU A O 1
ATOM 1531 N N . GLY A 1 203 ? 17.719 -9.266 -14.531 1 98.19 203 GLY A N 1
ATOM 1532 C CA . GLY A 1 203 ? 18.234 -10.195 -15.531 1 98.19 203 GLY A CA 1
ATOM 1533 C C . GLY A 1 203 ? 17.938 -11.648 -15.203 1 98.19 203 GLY A C 1
ATOM 1534 O O . GLY A 1 203 ? 17.469 -12.398 -16.062 1 98.19 203 GLY A O 1
ATOM 1535 N N . VAL A 1 204 ? 18.141 -12.023 -13.969 1 98.19 204 VAL A N 1
ATOM 1536 C CA . VAL A 1 204 ? 17.906 -13.398 -13.531 1 98.19 204 VAL A CA 1
ATOM 1537 C C . VAL A 1 204 ? 16.422 -13.719 -13.633 1 98.19 204 VAL A C 1
ATOM 1539 O O . VAL A 1 204 ? 16.047 -14.766 -14.172 1 98.19 204 VAL A O 1
ATOM 1542 N N . VAL A 1 205 ? 15.555 -12.82 -13.211 1 98.44 205 VAL A N 1
ATOM 1543 C CA . VAL A 1 205 ? 14.117 -13.047 -13.148 1 98.44 205 VAL A CA 1
ATOM 1544 C C . VAL A 1 205 ? 13.547 -13.133 -14.562 1 98.44 205 VAL A C 1
ATOM 1546 O O . VAL A 1 205 ? 12.781 -14.047 -14.883 1 98.44 205 VAL A O 1
ATOM 1549 N N . THR A 1 206 ? 13.898 -12.219 -15.422 1 98.31 206 THR A N 1
ATOM 1550 C CA . THR A 1 206 ? 13.336 -12.164 -16.766 1 98.31 206 THR A CA 1
ATOM 1551 C C . THR A 1 206 ? 13.781 -13.367 -17.594 1 98.31 206 THR A C 1
ATOM 1553 O O . THR A 1 206 ? 12.992 -13.938 -18.359 1 98.31 206 THR A O 1
ATOM 1556 N N . LYS A 1 207 ? 15.016 -13.781 -17.438 1 98 207 LYS A N 1
ATOM 1557 C CA . LYS A 1 207 ? 15.5 -14.961 -18.141 1 98 207 LYS A CA 1
ATOM 1558 C C . LYS A 1 207 ? 14.766 -16.219 -17.672 1 98 207 LYS A C 1
ATOM 1560 O O . LYS A 1 207 ? 14.32 -17.016 -18.5 1 98 207 LYS A O 1
ATOM 1565 N N . ALA A 1 208 ? 14.633 -16.328 -16.391 1 97.81 208 ALA A N 1
ATOM 1566 C CA . ALA A 1 208 ? 13.953 -17.484 -15.82 1 97.81 208 ALA A CA 1
ATOM 1567 C C . ALA A 1 208 ? 12.531 -17.609 -16.359 1 97.81 208 ALA A C 1
ATOM 1569 O O . ALA A 1 208 ? 12.094 -18.703 -16.75 1 97.81 208 ALA A O 1
ATOM 1570 N N . ILE A 1 209 ? 11.828 -16.516 -16.406 1 98.06 209 ILE A N 1
ATOM 1571 C CA . ILE A 1 209 ? 10.422 -16.516 -16.797 1 98.06 209 ILE A CA 1
ATOM 1572 C C . ILE A 1 209 ? 10.305 -16.719 -18.297 1 98.06 209 ILE A C 1
ATOM 1574 O O . ILE A 1 209 ? 9.516 -17.562 -18.766 1 98.06 209 ILE A O 1
ATOM 1578 N N . SER A 1 210 ? 11.07 -16.047 -19.094 1 97.12 210 SER A N 1
ATOM 1579 C CA . SER A 1 210 ? 10.969 -16.094 -20.547 1 97.12 210 SER A CA 1
ATOM 1580 C C . SER A 1 210 ? 11.297 -17.484 -21.078 1 97.12 210 SER A C 1
ATOM 1582 O O . SER A 1 210 ? 10.742 -17.906 -22.094 1 97.12 210 SER A O 1
ATOM 1584 N N . ASP A 1 211 ? 12.109 -18.188 -20.344 1 95.75 211 ASP A N 1
ATOM 1585 C CA . ASP A 1 211 ? 12.562 -19.5 -20.797 1 95.75 211 ASP A CA 1
ATOM 1586 C C . ASP A 1 211 ? 11.633 -20.609 -20.312 1 95.75 211 ASP A C 1
ATOM 1588 O O . ASP A 1 211 ? 11.82 -21.781 -20.641 1 95.75 211 ASP A O 1
ATOM 1592 N N . SER A 1 212 ? 10.602 -20.25 -19.625 1 93.81 212 SER A N 1
ATOM 1593 C CA . SER A 1 212 ? 9.758 -21.25 -18.984 1 93.81 212 SER A CA 1
ATOM 1594 C C . SER A 1 212 ? 8.469 -21.469 -19.766 1 93.81 212 SER A C 1
ATOM 1596 O O . SER A 1 212 ? 8.156 -20.719 -20.688 1 93.81 212 SER A O 1
ATOM 1598 N N . SER A 1 213 ? 7.844 -22.594 -19.484 1 93.75 213 SER A N 1
ATOM 1599 C CA . SER A 1 213 ? 6.547 -22.953 -20.047 1 93.75 213 SER A CA 1
ATOM 1600 C C . SER A 1 213 ? 5.691 -23.719 -19.047 1 93.75 213 SER A C 1
ATOM 1602 O O . SER A 1 213 ? 5.398 -24.891 -19.266 1 93.75 213 SER A O 1
ATOM 1604 N N . PHE A 1 214 ? 5.23 -23.047 -18.078 1 93.56 214 PHE A N 1
ATOM 1605 C CA . PHE A 1 214 ? 4.477 -23.703 -17.016 1 93.56 214 PHE A CA 1
ATOM 1606 C C . PHE A 1 214 ? 2.979 -23.609 -17.266 1 93.56 214 PHE A C 1
ATOM 1608 O O . PHE A 1 214 ? 2.531 -22.734 -18.016 1 93.56 214 PHE A O 1
ATOM 1615 N N . GLU A 1 215 ? 2.281 -24.484 -16.672 1 92.31 215 GLU A N 1
ATOM 1616 C CA . GLU A 1 215 ? 0.824 -24.438 -16.75 1 92.31 215 GLU A CA 1
ATOM 1617 C C . GLU A 1 215 ? 0.246 -23.516 -15.68 1 92.31 215 GLU A C 1
ATOM 1619 O O . GLU A 1 215 ? -0.822 -22.922 -15.867 1 92.31 215 GLU A O 1
ATOM 1624 N N . THR A 1 216 ? 0.961 -23.359 -14.578 1 91.75 216 THR A N 1
ATOM 1625 C CA . THR A 1 216 ? 0.399 -22.625 -13.461 1 91.75 216 THR A CA 1
ATOM 1626 C C . THR A 1 216 ? 1.367 -21.547 -12.984 1 91.75 216 THR A C 1
ATOM 1628 O O . THR A 1 216 ? 2.584 -21.688 -13.117 1 91.75 216 THR A O 1
ATOM 1631 N N . LEU A 1 217 ? 0.749 -20.453 -12.391 1 93.5 217 LEU A N 1
ATOM 1632 C CA . LEU A 1 217 ? 1.551 -19.406 -11.773 1 93.5 217 LEU A CA 1
ATOM 1633 C C . LEU A 1 217 ? 2.299 -19.938 -10.555 1 93.5 217 LEU A C 1
ATOM 1635 O O . LEU A 1 217 ? 3.4 -19.484 -10.242 1 93.5 217 LEU A O 1
ATOM 1639 N N . GLU A 1 218 ? 1.718 -20.922 -9.883 1 91.75 218 GLU A N 1
ATOM 1640 C CA . GLU A 1 218 ? 2.336 -21.547 -8.719 1 91.75 218 GLU A CA 1
ATOM 1641 C C . GLU A 1 218 ? 3.682 -22.172 -9.078 1 91.75 218 GLU A C 1
ATOM 1643 O O . GLU A 1 218 ? 4.688 -21.922 -8.406 1 91.75 218 GLU A O 1
ATOM 1648 N N . SER A 1 219 ? 3.641 -22.922 -10.125 1 94.06 219 SER A N 1
ATOM 1649 C CA . SER A 1 219 ? 4.867 -23.547 -10.602 1 94.06 219 SER A CA 1
ATOM 1650 C C . SER A 1 219 ? 5.879 -22.516 -11.078 1 94.06 219 SER A C 1
ATOM 1652 O O . SER A 1 219 ? 7.066 -22.609 -10.758 1 94.06 219 SER A O 1
ATOM 1654 N N . LEU A 1 220 ? 5.379 -21.594 -11.812 1 96 220 LEU A N 1
ATOM 1655 C CA . LEU A 1 220 ? 6.254 -20.531 -12.32 1 96 220 LEU A CA 1
ATOM 1656 C C . LEU A 1 220 ? 6.934 -19.797 -11.18 1 96 220 LEU A C 1
ATOM 1658 O O . LEU A 1 220 ? 8.156 -19.609 -11.18 1 96 220 LEU A O 1
ATOM 1662 N N . SER A 1 221 ? 6.172 -19.344 -10.203 1 95.88 221 SER A N 1
ATOM 1663 C CA . SER A 1 221 ? 6.691 -18.562 -9.078 1 95.88 221 SER A CA 1
ATOM 1664 C C . SER A 1 221 ? 7.73 -19.359 -8.297 1 95.88 221 SER A C 1
ATOM 1666 O O . SER A 1 221 ? 8.773 -18.828 -7.914 1 95.88 221 SER A O 1
ATOM 1668 N N . THR A 1 222 ? 7.441 -20.641 -8.062 1 93.81 222 THR A N 1
ATOM 1669 C CA . THR A 1 222 ? 8.367 -21.5 -7.332 1 93.81 222 THR A CA 1
ATOM 1670 C C . THR A 1 222 ? 9.68 -21.641 -8.094 1 93.81 222 THR A C 1
ATOM 1672 O O . THR A 1 222 ? 10.758 -21.578 -7.492 1 93.81 222 THR A O 1
ATOM 1675 N N . MET A 1 223 ? 9.547 -21.844 -9.344 1 96 223 MET A N 1
ATOM 1676 C CA . MET A 1 223 ? 10.742 -21.969 -10.18 1 96 223 MET A CA 1
ATOM 1677 C C . MET A 1 223 ? 11.562 -20.688 -10.164 1 96 223 MET A C 1
ATOM 1679 O O . MET A 1 223 ? 12.789 -20.719 -10.07 1 96 223 MET A O 1
ATOM 1683 N N . VAL A 1 224 ? 10.945 -19.531 -10.25 1 97.56 224 VAL A N 1
ATOM 1684 C CA . VAL A 1 224 ? 11.641 -18.25 -10.25 1 97.56 224 VAL A CA 1
ATOM 1685 C C . VAL A 1 224 ? 12.43 -18.078 -8.945 1 97.56 224 VAL A C 1
ATOM 1687 O O . VAL A 1 224 ? 13.586 -17.656 -8.961 1 97.56 224 VAL A O 1
ATOM 1690 N N . VAL A 1 225 ? 11.836 -18.422 -7.836 1 96.44 225 VAL A N 1
ATOM 1691 C CA . VAL A 1 225 ? 12.508 -18.344 -6.547 1 96.44 225 VAL A CA 1
ATOM 1692 C C . VAL A 1 225 ? 13.742 -19.234 -6.547 1 96.44 225 VAL A C 1
ATOM 1694 O O . VAL A 1 225 ? 14.812 -18.844 -6.078 1 96.44 225 VAL A O 1
ATOM 1697 N N . SER A 1 226 ? 13.57 -20.438 -7.062 1 96 226 SER A N 1
ATOM 1698 C CA . SER A 1 226 ? 14.688 -21.359 -7.148 1 96 226 SER A CA 1
ATOM 1699 C C . SER A 1 226 ? 15.82 -20.781 -7.988 1 96 226 SER A C 1
ATOM 1701 O O . SER A 1 226 ? 17 -20.891 -7.617 1 96 226 SER A O 1
ATOM 1703 N N . GLU A 1 227 ? 15.469 -20.188 -9.086 1 97.5 227 GLU A N 1
ATOM 1704 C CA . GLU A 1 227 ? 16.469 -19.594 -9.961 1 97.5 227 GLU A CA 1
ATOM 1705 C C . GLU A 1 227 ? 17.172 -18.438 -9.273 1 97.5 227 GLU A C 1
ATOM 1707 O O . GLU A 1 227 ? 18.391 -18.25 -9.445 1 97.5 227 GLU A O 1
ATOM 1712 N N . LEU A 1 228 ? 16.469 -17.641 -8.539 1 97.94 228 LEU A N 1
ATOM 1713 C CA . LEU A 1 228 ? 17.078 -16.547 -7.789 1 97.94 228 LEU A CA 1
ATOM 1714 C C . LEU A 1 228 ? 18.078 -17.078 -6.758 1 97.94 228 LEU A C 1
ATOM 1716 O O . LEU A 1 228 ? 19.172 -16.547 -6.625 1 97.94 228 LEU A O 1
ATOM 1720 N N . ARG A 1 229 ? 17.703 -18.125 -6.047 1 96.94 229 ARG A N 1
ATOM 1721 C CA . ARG A 1 229 ? 18.578 -18.719 -5.039 1 96.94 229 ARG A CA 1
ATOM 1722 C C . ARG A 1 229 ? 19.875 -19.203 -5.668 1 96.94 229 ARG A C 1
ATOM 1724 O O . ARG A 1 229 ? 20.938 -19.078 -5.066 1 96.94 229 ARG A O 1
ATOM 1731 N N . LYS A 1 230 ? 19.781 -19.672 -6.863 1 96.62 230 LYS A N 1
ATOM 1732 C CA . LYS A 1 230 ? 20.922 -20.281 -7.531 1 96.62 230 LYS A CA 1
ATOM 1733 C C . LYS A 1 230 ? 21.781 -19.234 -8.227 1 96.62 230 LYS A C 1
ATOM 1735 O O . LYS A 1 230 ? 23.016 -19.344 -8.227 1 96.62 230 LYS A O 1
ATOM 1740 N N . ASN A 1 231 ? 21.141 -18.219 -8.812 1 97.38 231 ASN A N 1
ATOM 1741 C CA . ASN A 1 231 ? 21.875 -17.406 -9.781 1 97.38 231 ASN A CA 1
ATOM 1742 C C . ASN A 1 231 ? 22.016 -15.961 -9.297 1 97.38 231 ASN A C 1
ATOM 1744 O O . ASN A 1 231 ? 22.75 -15.172 -9.906 1 97.38 231 ASN A O 1
ATOM 1748 N N . PHE A 1 232 ? 21.359 -15.562 -8.219 1 98 232 PHE A N 1
ATOM 1749 C CA . PHE A 1 232 ? 21.453 -14.188 -7.742 1 98 232 PHE A CA 1
ATOM 1750 C C . PHE A 1 232 ? 22.031 -14.133 -6.336 1 98 232 PHE A C 1
ATOM 1752 O O . PHE A 1 232 ? 22.906 -13.312 -6.055 1 98 232 PHE A O 1
ATOM 1759 N N . PHE A 1 233 ? 21.609 -15.031 -5.48 1 97.69 233 PHE A N 1
ATOM 1760 C CA . PHE A 1 233 ? 22.062 -15 -4.094 1 97.69 233 PHE A CA 1
ATOM 1761 C C . PHE A 1 233 ? 23.312 -15.859 -3.908 1 97.69 233 PHE A C 1
ATOM 1763 O O . PHE A 1 233 ? 23.594 -16.719 -4.734 1 97.69 233 PHE A O 1
ATOM 1770 N N . GLY A 1 234 ? 24.078 -15.578 -2.883 1 95.56 234 GLY A N 1
ATOM 1771 C CA . GLY A 1 234 ? 25.281 -16.297 -2.516 1 95.56 234 GLY A CA 1
ATOM 1772 C C . GLY A 1 234 ? 25.641 -16.156 -1.047 1 95.56 234 GLY A C 1
ATOM 1773 O O . GLY A 1 234 ? 24.812 -15.719 -0.243 1 95.56 234 GLY A O 1
ATOM 1774 N N . PRO A 1 235 ? 26.844 -16.688 -0.712 1 93.88 235 PRO A N 1
ATOM 1775 C CA . PRO A 1 235 ? 27.297 -16.547 0.677 1 93.88 235 PRO A CA 1
ATOM 1776 C C . PRO A 1 235 ? 27.203 -15.109 1.181 1 93.88 235 PRO A C 1
ATOM 1778 O O . PRO A 1 235 ? 27.594 -14.18 0.465 1 93.88 235 PRO A O 1
ATOM 1781 N N . GLY A 1 236 ? 26.672 -14.93 2.283 1 93.38 236 GLY A N 1
ATOM 1782 C CA . GLY A 1 236 ? 26.516 -13.602 2.859 1 93.38 236 GLY A CA 1
ATOM 1783 C C . GLY A 1 236 ? 25.094 -13.07 2.75 1 93.38 236 GLY A C 1
ATOM 1784 O O . GLY A 1 236 ? 24.75 -12.055 3.363 1 93.38 236 GLY A O 1
ATOM 1785 N N . ASP A 1 237 ? 24.297 -13.789 1.979 1 95.38 237 ASP A N 1
ATOM 1786 C CA . ASP A 1 237 ? 22.938 -13.32 1.764 1 95.38 237 ASP A CA 1
ATOM 1787 C C . ASP A 1 237 ? 21.953 -14.055 2.672 1 95.38 237 ASP A C 1
ATOM 1789 O O . ASP A 1 237 ? 20.734 -13.922 2.52 1 95.38 237 ASP A O 1
ATOM 1793 N N . GLU A 1 238 ? 22.562 -14.695 3.641 1 91.06 238 GLU A N 1
ATOM 1794 C CA . GLU A 1 238 ? 21.703 -15.438 4.559 1 91.06 238 GLU A CA 1
ATOM 1795 C C . GLU A 1 238 ? 20.75 -14.5 5.305 1 91.06 238 GLU A C 1
ATOM 1797 O O . GLU A 1 238 ? 21.141 -13.398 5.703 1 91.06 238 GLU A O 1
ATOM 1802 N N . GLY A 1 239 ? 19.484 -14.828 5.461 1 91.44 239 GLY A N 1
ATOM 1803 C CA . GLY A 1 239 ? 18.516 -14.023 6.191 1 91.44 239 GLY A CA 1
ATOM 1804 C C . GLY A 1 239 ? 17.609 -13.227 5.285 1 91.44 239 GLY A C 1
ATOM 1805 O O . GLY A 1 239 ? 16.547 -12.758 5.719 1 91.44 239 GLY A O 1
ATOM 1806 N N . ALA A 1 240 ? 18.078 -13.039 3.996 1 95.81 240 ALA A N 1
ATOM 1807 C CA . ALA A 1 240 ? 17.219 -12.336 3.047 1 95.81 240 ALA A CA 1
ATOM 1808 C C . ALA A 1 240 ? 15.953 -13.141 2.756 1 95.81 240 ALA A C 1
ATOM 1810 O O . ALA A 1 240 ? 15.883 -14.336 3.061 1 95.81 240 ALA A O 1
ATOM 1811 N N . HIS A 1 241 ? 15 -12.438 2.311 1 95.5 241 HIS A N 1
ATOM 1812 C CA . HIS A 1 241 ? 13.703 -13.023 2.002 1 95.5 241 HIS A CA 1
ATOM 1813 C C . HIS A 1 241 ? 13.18 -12.523 0.66 1 95.5 241 HIS A C 1
ATOM 1815 O O . HIS A 1 241 ? 13.305 -11.336 0.344 1 95.5 241 HIS A O 1
ATOM 1821 N N . ILE A 1 242 ? 12.586 -13.438 -0.089 1 96.75 242 ILE A N 1
ATOM 1822 C CA . ILE A 1 242 ? 12.047 -13.102 -1.4 1 96.75 242 ILE A CA 1
ATOM 1823 C C . ILE A 1 242 ? 10.523 -12.984 -1.315 1 96.75 242 ILE A C 1
ATOM 1825 O O . ILE A 1 242 ? 9.852 -13.883 -0.804 1 96.75 242 ILE A O 1
ATOM 1829 N N . ARG A 1 243 ? 10 -11.938 -1.719 1 96.12 243 ARG A N 1
ATOM 1830 C CA . ARG A 1 243 ? 8.57 -11.773 -1.96 1 96.12 243 ARG A CA 1
ATOM 1831 C C . ARG A 1 243 ? 8.289 -11.547 -3.441 1 96.12 243 ARG A C 1
ATOM 1833 O O . ARG A 1 243 ? 8.648 -10.508 -3.996 1 96.12 243 ARG A O 1
ATOM 1840 N N . LEU A 1 244 ? 7.656 -12.508 -4.023 1 97.56 244 LEU A N 1
ATOM 1841 C CA . LEU A 1 244 ? 7.418 -12.516 -5.461 1 97.56 244 LEU A CA 1
ATOM 1842 C C . LEU A 1 244 ? 5.926 -12.523 -5.766 1 97.56 244 LEU A C 1
ATOM 1844 O O . LEU A 1 244 ? 5.199 -13.406 -5.297 1 97.56 244 LEU A O 1
ATOM 1848 N N . ARG A 1 245 ? 5.488 -11.523 -6.465 1 97.69 245 ARG A N 1
ATOM 1849 C CA . ARG A 1 245 ? 4.113 -11.453 -6.953 1 97.69 245 ARG A CA 1
ATOM 1850 C C . ARG A 1 245 ? 4.066 -11.523 -8.477 1 97.69 245 ARG A C 1
ATOM 1852 O O . ARG A 1 245 ? 4.715 -10.727 -9.156 1 97.69 245 ARG A O 1
ATOM 1859 N N . VAL A 1 246 ? 3.326 -12.445 -8.984 1 97.81 246 VAL A N 1
ATOM 1860 C CA . VAL A 1 246 ? 3.18 -12.625 -10.422 1 97.81 246 VAL A CA 1
ATOM 1861 C C . VAL A 1 246 ? 1.707 -12.5 -10.812 1 97.81 246 VAL A C 1
ATOM 1863 O O . VAL A 1 246 ? 0.849 -13.172 -10.227 1 97.81 246 VAL A O 1
ATOM 1866 N N . GLU A 1 247 ? 1.472 -11.688 -11.781 1 97.25 247 GLU A N 1
ATOM 1867 C CA . GLU A 1 247 ? 0.105 -11.43 -12.227 1 97.25 247 GLU A CA 1
ATOM 1868 C C . GLU A 1 247 ? -0.08 -11.797 -13.695 1 97.25 247 GLU A C 1
ATOM 1870 O O . GLU A 1 247 ? 0.871 -11.742 -14.477 1 97.25 247 GLU A O 1
ATOM 1875 N N . LYS A 1 248 ? -1.28 -12.219 -14 1 95.31 248 LYS A N 1
ATOM 1876 C CA . LYS A 1 248 ? -1.743 -12.391 -15.375 1 95.31 248 LYS A CA 1
ATOM 1877 C C . LYS A 1 248 ? -2.818 -11.367 -15.727 1 95.31 248 LYS A C 1
ATOM 1879 O O . LYS A 1 248 ? -4.012 -11.648 -15.609 1 95.31 248 LYS A O 1
ATOM 1884 N N . PRO A 1 249 ? -2.391 -10.289 -16.312 1 93.94 249 PRO A N 1
ATOM 1885 C CA . PRO A 1 249 ? -3.326 -9.172 -16.484 1 93.94 249 PRO A CA 1
ATOM 1886 C C . PRO A 1 249 ? -4.449 -9.492 -17.469 1 93.94 249 PRO A C 1
ATOM 1888 O O . PRO A 1 249 ? -5.512 -8.867 -17.422 1 93.94 249 PRO A O 1
ATOM 1891 N N . LEU A 1 250 ? -4.348 -10.492 -18.297 1 89.25 250 LEU A N 1
ATOM 1892 C CA . LEU A 1 250 ? -5.344 -10.734 -19.328 1 89.25 250 LEU A CA 1
ATOM 1893 C C . LEU A 1 250 ? -6.195 -11.953 -19 1 89.25 250 LEU A C 1
ATOM 1895 O O . LEU A 1 250 ? -7.102 -12.312 -19.75 1 89.25 250 LEU A O 1
ATOM 1899 N N . ALA A 1 251 ? -6.047 -12.531 -17.844 1 87.94 251 ALA A N 1
ATOM 1900 C CA . ALA A 1 251 ? -6.641 -13.836 -17.547 1 87.94 251 ALA A CA 1
ATOM 1901 C C . ALA A 1 251 ? -8.109 -13.688 -17.156 1 87.94 251 ALA A C 1
ATOM 1903 O O . ALA A 1 251 ? -8.93 -14.547 -17.484 1 87.94 251 ALA A O 1
ATOM 1904 N N . VAL A 1 252 ? -8.445 -12.68 -16.375 1 88.69 252 VAL A N 1
ATOM 1905 C CA . VAL A 1 252 ? -9.805 -12.453 -15.906 1 88.69 252 VAL A CA 1
ATOM 1906 C C . VAL A 1 252 ? -10.352 -11.164 -16.516 1 88.69 252 VAL A C 1
ATOM 1908 O O . VAL A 1 252 ? -9.969 -10.07 -16.109 1 88.69 252 VAL A O 1
ATOM 1911 N N . PRO A 1 253 ? -11.281 -11.258 -17.391 1 87.88 253 PRO A N 1
ATOM 1912 C CA . PRO A 1 253 ? -11.703 -10.109 -18.188 1 87.88 253 PRO A CA 1
ATOM 1913 C C . PRO A 1 253 ? -12.234 -8.961 -17.328 1 87.88 253 PRO A C 1
ATOM 1915 O O . PRO A 1 253 ? -12.055 -7.789 -17.672 1 87.88 253 PRO A O 1
ATOM 1918 N N . PHE A 1 254 ? -12.867 -9.219 -16.25 1 91.06 254 PHE A N 1
ATOM 1919 C CA . PHE A 1 254 ? -13.531 -8.164 -15.5 1 91.06 254 PHE A CA 1
ATOM 1920 C C . PHE A 1 254 ? -12.719 -7.77 -14.281 1 91.06 254 PHE A C 1
ATOM 1922 O O . PHE A 1 254 ? -13.234 -7.141 -13.352 1 91.06 254 PHE A O 1
ATOM 1929 N N . ALA A 1 255 ? -11.523 -8.195 -14.219 1 93.88 255 ALA A N 1
ATOM 1930 C CA . ALA A 1 255 ? -10.609 -7.828 -13.141 1 93.88 255 ALA A CA 1
ATOM 1931 C C . ALA A 1 255 ? -9.312 -7.238 -13.703 1 93.88 255 ALA A C 1
ATOM 1933 O O . ALA A 1 255 ? -9 -7.422 -14.875 1 93.88 255 ALA A O 1
ATOM 1934 N N . ASP A 1 256 ? -8.625 -6.391 -12.867 1 91.62 256 ASP A N 1
ATOM 1935 C CA . ASP A 1 256 ? -7.297 -5.953 -13.297 1 91.62 256 ASP A CA 1
ATOM 1936 C C . ASP A 1 256 ? -6.375 -7.148 -13.523 1 91.62 256 ASP A C 1
ATOM 1938 O O . ASP A 1 256 ? -5.688 -7.219 -14.547 1 91.62 256 ASP A O 1
ATOM 1942 N N . ALA A 1 257 ? -6.336 -8.07 -12.492 1 90 257 ALA A N 1
ATOM 1943 C CA . ALA A 1 257 ? -5.504 -9.258 -12.672 1 90 257 ALA A CA 1
ATOM 1944 C C . ALA A 1 257 ? -5.633 -10.203 -11.484 1 90 257 ALA A C 1
ATOM 1946 O O . ALA A 1 257 ? -5.73 -9.758 -10.336 1 90 257 ALA A O 1
ATOM 1947 N N . PRO A 1 258 ? -5.672 -11.469 -11.758 1 94.06 258 PRO A N 1
ATOM 1948 C CA . PRO A 1 258 ? -5.312 -12.43 -10.703 1 94.06 258 PRO A CA 1
ATOM 1949 C C . PRO A 1 258 ? -3.811 -12.477 -10.445 1 94.06 258 PRO A C 1
ATOM 1951 O O . PRO A 1 258 ? -3.014 -12.117 -11.312 1 94.06 258 PRO A O 1
ATOM 1954 N N . ALA A 1 259 ? -3.486 -12.82 -9.281 1 95.75 259 ALA A N 1
ATOM 1955 C CA . ALA A 1 259 ? -2.066 -12.852 -8.945 1 95.75 259 ALA A CA 1
ATOM 1956 C C . ALA A 1 259 ? -1.774 -13.938 -7.91 1 95.75 259 ALA A C 1
ATOM 1958 O O . ALA A 1 259 ? -2.65 -14.305 -7.125 1 95.75 259 ALA A O 1
ATOM 1959 N N . ILE A 1 260 ? -0.598 -14.414 -8.008 1 94.62 260 ILE A N 1
ATOM 1960 C CA . ILE A 1 260 ? -0.004 -15.258 -6.98 1 94.62 260 ILE A CA 1
ATOM 1961 C C . ILE A 1 260 ? 1.171 -14.531 -6.332 1 94.62 260 ILE A C 1
ATOM 1963 O O . ILE A 1 260 ? 1.973 -13.898 -7.02 1 94.62 260 ILE A O 1
ATOM 1967 N N . GLU A 1 261 ? 1.173 -14.562 -5.059 1 95.12 261 GLU A N 1
ATOM 1968 C CA . GLU A 1 261 ? 2.301 -14.008 -4.32 1 95.12 261 GLU A CA 1
ATOM 1969 C C . GLU A 1 261 ? 2.91 -15.047 -3.381 1 95.12 261 GLU A C 1
ATOM 1971 O O . GLU A 1 261 ? 2.191 -15.719 -2.645 1 95.12 261 GLU A O 1
ATOM 1976 N N . ILE A 1 262 ? 4.188 -15.188 -3.436 1 94.06 262 ILE A N 1
ATOM 1977 C CA . ILE A 1 262 ? 4.852 -16.109 -2.527 1 94.06 262 ILE A CA 1
ATOM 1978 C C . ILE A 1 262 ? 5.988 -15.398 -1.801 1 94.06 262 ILE A C 1
ATOM 1980 O O . ILE A 1 262 ? 6.598 -14.477 -2.346 1 94.06 262 ILE A O 1
ATOM 1984 N N . SER A 1 263 ? 6.223 -15.742 -0.591 1 93.38 263 SER A N 1
ATOM 1985 C CA . SER A 1 263 ? 7.352 -15.305 0.226 1 93.38 263 SER A CA 1
ATOM 1986 C C . SER A 1 263 ? 8.195 -16.484 0.689 1 93.38 263 SER A C 1
ATOM 1988 O O . SER A 1 263 ? 7.664 -17.469 1.221 1 93.38 263 SER A O 1
ATOM 1990 N N . ARG A 1 264 ? 9.477 -16.438 0.411 1 93.62 264 ARG A N 1
ATOM 1991 C CA . ARG A 1 264 ? 10.398 -17.531 0.742 1 93.62 264 ARG A CA 1
ATOM 1992 C C . ARG A 1 264 ? 11.703 -16.984 1.312 1 93.62 264 ARG A C 1
ATOM 1994 O O . ARG A 1 264 ? 12.211 -15.953 0.851 1 93.62 264 ARG A O 1
ATOM 2001 N N . PRO A 1 265 ? 12.297 -17.703 2.246 1 93.62 265 PRO A N 1
ATOM 2002 C CA . PRO A 1 265 ? 13.641 -17.328 2.693 1 93.62 265 PRO A CA 1
ATOM 2003 C C . PRO A 1 265 ? 14.719 -17.625 1.652 1 93.62 265 PRO A C 1
ATOM 2005 O O . PRO A 1 265 ? 14.555 -18.547 0.84 1 93.62 265 PRO A O 1
ATOM 2008 N N . VAL A 1 266 ? 15.703 -16.766 1.695 1 94.38 266 VAL A N 1
ATOM 2009 C CA . VAL A 1 266 ? 16.891 -17.047 0.896 1 94.38 266 VAL A CA 1
ATOM 2010 C C . VAL A 1 266 ? 17.734 -18.125 1.588 1 94.38 266 VAL A C 1
ATOM 2012 O O . VAL A 1 266 ? 18.016 -18.016 2.783 1 94.38 266 VAL A O 1
ATOM 2015 N N . THR A 1 267 ? 17.891 -19.312 0.965 1 86.5 267 THR A N 1
ATOM 2016 C CA . THR A 1 267 ? 18.766 -20.359 1.478 1 86.5 267 THR A CA 1
ATOM 2017 C C . THR A 1 267 ? 19.984 -20.531 0.586 1 86.5 267 THR A C 1
ATOM 2019 O O . THR A 1 267 ? 19.859 -20.641 -0.635 1 86.5 267 THR A O 1
ATOM 2022 N N . VAL A 1 268 ? 21.094 -20.125 1.204 1 77.12 268 VAL A N 1
ATOM 2023 C CA . VAL A 1 268 ? 22.312 -20.25 0.42 1 77.12 268 VAL A CA 1
ATOM 2024 C C . VAL A 1 268 ? 23.094 -21.5 0.855 1 77.12 268 VAL A C 1
ATOM 2026 O O . VAL A 1 268 ? 22.969 -21.938 2.002 1 77.12 268 VAL A O 1
ATOM 2029 N N . MET B 1 1 ? -13.602 -23.578 27.297 1 26.19 1 MET B N 1
ATOM 2030 C CA . MET B 1 1 ? -12.891 -23.109 26.109 1 26.19 1 MET B CA 1
ATOM 2031 C C . MET B 1 1 ? -13.336 -21.703 25.734 1 26.19 1 MET B C 1
ATOM 2033 O O . MET B 1 1 ? -14.5 -21.484 25.406 1 26.19 1 MET B O 1
ATOM 2037 N N . SER B 1 2 ? -13.047 -20.641 26.328 1 35.38 2 SER B N 1
ATOM 2038 C CA . SER B 1 2 ? -13.641 -19.312 26.422 1 35.38 2 SER B CA 1
ATOM 2039 C C . SER B 1 2 ? -13.898 -18.734 25.047 1 35.38 2 SER B C 1
ATOM 2041 O O . SER B 1 2 ? -13.023 -18.734 24.172 1 35.38 2 SER B O 1
ATOM 2043 N N . ASN B 1 3 ? -15 -18.859 24.297 1 43.81 3 ASN B N 1
ATOM 2044 C CA . ASN B 1 3 ? -15.664 -18.656 23 1 43.81 3 ASN B CA 1
ATOM 2045 C C . ASN B 1 3 ? -15.367 -17.281 22.438 1 43.81 3 ASN B C 1
ATOM 2047 O O . ASN B 1 3 ? -16.234 -16.391 22.438 1 43.81 3 ASN B O 1
ATOM 2051 N N . ASN B 1 4 ? -14.273 -16.516 22.781 1 53.97 4 ASN B N 1
ATOM 2052 C CA . ASN B 1 4 ? -14.055 -15.086 22.625 1 53.97 4 ASN B CA 1
ATOM 2053 C C . ASN B 1 4 ? -14.062 -14.688 21.156 1 53.97 4 ASN B C 1
ATOM 2055 O O . ASN B 1 4 ? -13.445 -15.344 20.312 1 53.97 4 ASN B O 1
ATOM 2059 N N . GLY B 1 5 ? -15.227 -14.117 20.609 1 67.12 5 GLY B N 1
ATOM 2060 C CA . GLY B 1 5 ? -15.484 -13.562 19.297 1 67.12 5 GLY B CA 1
ATOM 2061 C C . GLY B 1 5 ? -14.242 -12.969 18.641 1 67.12 5 GLY B C 1
ATOM 2062 O O . GLY B 1 5 ? -13.172 -12.953 19.234 1 67.12 5 GLY B O 1
ATOM 2063 N N . PRO B 1 6 ? -14.297 -12.773 17.375 1 82.19 6 PRO B N 1
ATOM 2064 C CA . PRO B 1 6 ? -13.156 -12.172 16.688 1 82.19 6 PRO B CA 1
ATOM 2065 C C . PRO B 1 6 ? -12.68 -10.875 17.328 1 82.19 6 PRO B C 1
ATOM 2067 O O . PRO B 1 6 ? -13.492 -10.109 17.859 1 82.19 6 PRO B O 1
ATOM 2070 N N . ILE B 1 7 ? -11.414 -10.789 17.594 1 88.12 7 ILE B N 1
ATOM 2071 C CA . ILE B 1 7 ? -10.812 -9.586 18.156 1 88.12 7 ILE B CA 1
ATOM 2072 C C . ILE B 1 7 ? -10.586 -8.555 17.047 1 88.12 7 ILE B C 1
ATOM 2074 O O . ILE B 1 7 ? -9.953 -8.852 16.047 1 88.12 7 ILE B O 1
ATOM 2078 N N . LEU B 1 8 ? -11.141 -7.43 17.219 1 91.88 8 LEU B N 1
ATOM 2079 C CA . LEU B 1 8 ? -10.992 -6.332 16.266 1 91.88 8 LEU B CA 1
ATOM 2080 C C . LEU B 1 8 ? -9.656 -5.625 16.469 1 91.88 8 LEU B C 1
ATOM 2082 O O . LEU B 1 8 ? -9.336 -5.18 17.562 1 91.88 8 LEU B O 1
ATOM 2086 N N . ILE B 1 9 ? -8.812 -5.555 15.422 1 90.88 9 ILE B N 1
ATOM 2087 C CA . ILE B 1 9 ? -7.488 -4.961 15.531 1 90.88 9 ILE B CA 1
ATOM 2088 C C . ILE B 1 9 ? -7.254 -4.008 14.367 1 90.88 9 ILE B C 1
ATOM 2090 O O . ILE B 1 9 ? -8.023 -3.992 13.398 1 90.88 9 ILE B O 1
ATOM 2094 N N . ARG B 1 10 ? -6.199 -3.141 14.477 1 91.44 10 ARG B N 1
ATOM 2095 C CA . ARG B 1 10 ? -5.797 -2.256 13.391 1 91.44 10 ARG B CA 1
ATOM 2096 C C . ARG B 1 10 ? -5.336 -3.055 12.18 1 91.44 10 ARG B C 1
ATOM 2098 O O . ARG B 1 10 ? -4.75 -4.129 12.32 1 91.44 10 ARG B O 1
ATOM 2105 N N . HIS B 1 11 ? -5.543 -2.504 11.055 1 91.31 11 HIS B N 1
ATOM 2106 C CA . HIS B 1 11 ? -5.266 -3.25 9.828 1 91.31 11 HIS B CA 1
ATOM 2107 C C . HIS B 1 11 ? -3.777 -3.559 9.703 1 91.31 11 HIS B C 1
ATOM 2109 O O . HIS B 1 11 ? -3.398 -4.645 9.25 1 91.31 11 HIS B O 1
ATOM 2115 N N . SER B 1 12 ? -2.871 -2.605 10.062 1 87.25 12 SER B N 1
ATOM 2116 C CA . SER B 1 12 ? -1.432 -2.84 9.984 1 87.25 12 SER B CA 1
ATOM 2117 C C . SER B 1 12 ? -1.011 -3.984 10.906 1 87.25 12 SER B C 1
ATOM 2119 O O . SER B 1 12 ? -0.114 -4.758 10.562 1 87.25 12 SER B O 1
ATOM 2121 N N . ALA B 1 13 ? -1.601 -4.047 12.062 1 87 13 ALA B N 1
ATOM 2122 C CA . ALA B 1 13 ? -1.342 -5.16 12.977 1 87 13 ALA B CA 1
ATOM 2123 C C . ALA B 1 13 ? -1.811 -6.48 12.367 1 87 13 ALA B C 1
ATOM 2125 O O . ALA B 1 13 ? -1.136 -7.504 12.5 1 87 13 ALA B O 1
ATOM 2126 N N . TRP B 1 14 ? -2.963 -6.453 11.742 1 89.81 14 TRP B N 1
ATOM 2127 C CA . TRP B 1 14 ? -3.475 -7.637 11.062 1 89.81 14 TRP B CA 1
ATOM 2128 C C . TRP B 1 14 ? -2.512 -8.094 9.969 1 89.81 14 TRP B C 1
ATOM 2130 O O . TRP B 1 14 ? -2.197 -9.281 9.867 1 89.81 14 TRP B O 1
ATOM 2140 N N . GLU B 1 15 ? -1.968 -7.16 9.141 1 87.62 15 GLU B N 1
ATOM 2141 C CA . GLU B 1 15 ? -1.023 -7.473 8.07 1 87.62 15 GLU B CA 1
ATOM 2142 C C . GLU B 1 15 ? 0.256 -8.086 8.633 1 87.62 15 GLU B C 1
ATOM 2144 O O . GLU B 1 15 ? 0.847 -8.977 8.016 1 87.62 15 GLU B O 1
ATOM 2149 N N . ALA B 1 16 ? 0.71 -7.613 9.758 1 83.88 16 ALA B N 1
ATOM 2150 C CA . ALA B 1 16 ? 1.958 -8.055 10.383 1 83.88 16 ALA B CA 1
ATOM 2151 C C . ALA B 1 16 ? 1.863 -9.508 10.828 1 83.8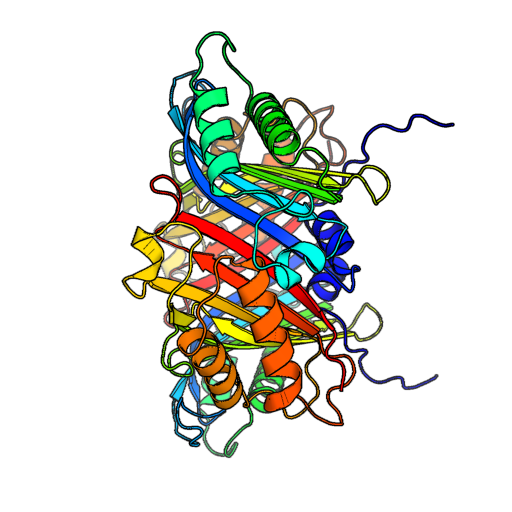8 16 ALA B C 1
ATOM 2153 O O . ALA B 1 16 ? 2.885 -10.188 10.984 1 83.88 16 ALA B O 1
ATOM 2154 N N . GLN B 1 17 ? 0.646 -9.945 11.109 1 83.25 17 GLN B N 1
ATOM 2155 C CA . GLN B 1 17 ? 0.471 -11.328 11.531 1 83.25 17 GLN B CA 1
ATOM 2156 C C . GLN B 1 17 ? 0.977 -12.305 10.469 1 83.25 17 GLN B C 1
ATOM 2158 O O . GLN B 1 17 ? 1.621 -13.305 10.797 1 83.25 17 GLN B O 1
ATOM 2163 N N . SER B 1 18 ? 0.7 -11.938 9.188 1 76.38 18 SER B N 1
ATOM 2164 C CA . SER B 1 18 ? 1.146 -12.789 8.094 1 76.38 18 SER B CA 1
ATOM 2165 C C . SER B 1 18 ? 2.633 -12.602 7.816 1 76.38 18 SER B C 1
ATOM 2167 O O . SER B 1 18 ? 3.281 -13.484 7.25 1 76.38 18 SER B O 1
ATOM 2169 N N . ALA B 1 19 ? 3.178 -11.406 8.219 1 70.75 19 ALA B N 1
ATOM 2170 C CA . ALA B 1 19 ? 4.586 -11.102 7.977 1 70.75 19 ALA B CA 1
ATOM 2171 C C . ALA B 1 19 ? 5.488 -12.008 8.812 1 70.75 19 ALA B C 1
ATOM 2173 O O . ALA B 1 19 ? 6.668 -12.18 8.5 1 70.75 19 ALA B O 1
ATOM 2174 N N . ASN B 1 20 ? 4.938 -12.523 9.789 1 72.19 20 ASN B N 1
ATOM 2175 C CA . ASN B 1 20 ? 5.715 -13.391 10.672 1 72.19 20 ASN B CA 1
ATOM 2176 C C . ASN B 1 20 ? 5.895 -14.781 10.078 1 72.19 20 ASN B C 1
ATOM 2178 O O . ASN B 1 20 ? 6.723 -15.562 10.555 1 72.19 20 ASN B O 1
ATOM 2182 N N . GLU B 1 21 ? 5.145 -14.945 9 1 77.31 21 GLU B N 1
ATOM 2183 C CA . GLU B 1 21 ? 5.27 -16.25 8.367 1 77.31 21 GLU B CA 1
ATOM 2184 C C . GLU B 1 21 ? 6.457 -16.297 7.41 1 77.31 21 GLU B C 1
ATOM 2186 O O . GLU B 1 21 ? 6.617 -15.398 6.574 1 77.31 21 GLU B O 1
ATOM 2191 N N . THR B 1 22 ? 7.316 -17.266 7.609 1 78.75 22 THR B N 1
ATOM 2192 C CA . THR B 1 22 ? 8.5 -17.422 6.766 1 78.75 22 THR B CA 1
ATOM 2193 C C . THR B 1 22 ? 8.102 -17.797 5.34 1 78.75 22 THR B C 1
ATOM 2195 O O . THR B 1 22 ? 8.758 -17.406 4.379 1 78.75 22 THR B O 1
ATOM 2198 N N . ILE B 1 23 ? 7.031 -18.578 5.258 1 84.25 23 ILE B N 1
ATOM 2199 C CA . ILE B 1 23 ? 6.504 -19 3.969 1 84.25 23 ILE B CA 1
ATOM 2200 C C . ILE B 1 23 ? 5.066 -18.531 3.811 1 84.25 23 ILE B C 1
ATOM 2202 O O . ILE B 1 23 ? 4.246 -18.688 4.715 1 84.25 23 ILE B O 1
ATOM 2206 N N . LEU B 1 24 ? 4.895 -17.812 2.766 1 86.56 24 LEU B N 1
ATOM 2207 C CA . LEU B 1 24 ? 3.547 -17.312 2.492 1 86.56 24 LEU B CA 1
ATOM 2208 C C . LEU B 1 24 ? 3.15 -17.594 1.047 1 86.56 24 LEU B C 1
ATOM 2210 O O . LEU B 1 24 ? 3.977 -17.484 0.138 1 86.56 24 LEU B O 1
ATOM 2214 N N . ASN B 1 25 ? 1.971 -18.062 0.877 1 91 25 ASN B N 1
ATOM 2215 C CA . ASN B 1 25 ? 1.312 -18.203 -0.417 1 91 25 ASN B CA 1
ATOM 2216 C C . ASN B 1 25 ? -0.015 -17.453 -0.455 1 91 25 ASN B C 1
ATOM 2218 O O . ASN B 1 25 ? -0.876 -17.656 0.402 1 91 25 ASN B O 1
ATOM 2222 N N . LYS B 1 26 ? -0.145 -16.641 -1.383 1 93.62 26 LYS B N 1
ATOM 2223 C CA . LYS B 1 26 ? -1.374 -15.867 -1.504 1 93.62 26 LYS B CA 1
ATOM 2224 C C . LYS B 1 26 ? -1.926 -15.93 -2.926 1 93.62 26 LYS B C 1
ATOM 2226 O O . LYS B 1 26 ? -1.166 -15.867 -3.895 1 93.62 26 LYS B O 1
ATOM 2231 N N . VAL B 1 27 ? -3.176 -16.109 -3.061 1 94.56 27 VAL B N 1
ATOM 2232 C CA . VAL B 1 27 ? -3.918 -15.977 -4.309 1 94.56 27 VAL B CA 1
ATOM 2233 C C . VAL B 1 27 ? -4.824 -14.75 -4.238 1 94.56 27 VAL B C 1
ATOM 2235 O O . VAL B 1 27 ? -5.539 -14.555 -3.252 1 94.56 27 VAL B O 1
ATOM 2238 N N . SER B 1 28 ? -4.801 -13.953 -5.258 1 96.75 28 SER B N 1
ATOM 2239 C CA . SER B 1 28 ? -5.617 -12.75 -5.188 1 96.75 28 SER B CA 1
ATOM 2240 C C . SER B 1 28 ? -6.227 -12.414 -6.547 1 96.75 28 SER B C 1
ATOM 2242 O O . SER B 1 28 ? -5.738 -12.875 -7.582 1 96.75 28 SER B O 1
ATOM 2244 N N . VAL B 1 29 ? -7.312 -11.758 -6.535 1 97.19 29 VAL B N 1
ATOM 2245 C CA . VAL B 1 29 ? -7.961 -11.102 -7.668 1 97.19 29 VAL B CA 1
ATOM 2246 C C . VAL B 1 29 ? -8.227 -9.641 -7.328 1 97.19 29 VAL B C 1
ATOM 2248 O O . VAL B 1 29 ? -8.844 -9.336 -6.305 1 97.19 29 VAL B O 1
ATOM 2251 N N . ARG B 1 30 ? -7.742 -8.773 -8.188 1 97.38 30 ARG B N 1
ATOM 2252 C CA . ARG B 1 30 ? -7.828 -7.348 -7.875 1 97.38 30 ARG B CA 1
ATOM 2253 C C . ARG B 1 30 ? -8.875 -6.66 -8.75 1 97.38 30 ARG B C 1
ATOM 2255 O O . ARG B 1 30 ? -8.891 -6.852 -9.969 1 97.38 30 ARG B O 1
ATOM 2262 N N . ASN B 1 31 ? -9.734 -5.859 -8.117 1 97.81 31 ASN B N 1
ATOM 2263 C CA . ASN B 1 31 ? -10.711 -4.98 -8.758 1 97.81 31 ASN B CA 1
ATOM 2264 C C . ASN B 1 31 ? -11.625 -5.758 -9.703 1 97.81 31 ASN B C 1
ATOM 2266 O O . ASN B 1 31 ? -11.805 -5.363 -10.859 1 97.81 31 ASN B O 1
ATOM 2270 N N . LEU B 1 32 ? -12.109 -6.852 -9.227 1 97.56 32 LEU B N 1
ATOM 2271 C CA . LEU B 1 32 ? -13.141 -7.57 -9.969 1 97.56 32 LEU B CA 1
ATOM 2272 C C . LEU B 1 32 ? -14.414 -6.734 -10.07 1 97.56 32 LEU B C 1
ATOM 2274 O O . LEU B 1 32 ? -15.023 -6.402 -9.055 1 97.56 32 LEU B O 1
ATOM 2278 N N . GLU B 1 33 ? -14.812 -6.398 -11.258 1 96.56 33 GLU B N 1
ATOM 2279 C CA . GLU B 1 33 ? -15.977 -5.543 -11.477 1 96.56 33 GLU B CA 1
ATOM 2280 C C . GLU B 1 33 ? -17.266 -6.332 -11.32 1 96.56 33 GLU B C 1
ATOM 2282 O O . GLU B 1 33 ? -17.453 -7.367 -11.961 1 96.56 33 GLU B O 1
ATOM 2287 N N . VAL B 1 34 ? -18.141 -5.805 -10.477 1 96 34 VAL B N 1
ATOM 2288 C CA . VAL B 1 34 ? -19.438 -6.426 -10.258 1 96 34 VAL B CA 1
ATOM 2289 C C . VAL B 1 34 ? -20.516 -5.348 -10.164 1 96 34 VAL B C 1
ATOM 2291 O O . VAL B 1 34 ? -20.219 -4.172 -9.953 1 96 34 VAL B O 1
ATOM 2294 N N . ILE B 1 35 ? -21.734 -5.711 -10.461 1 94.62 35 ILE B N 1
ATOM 2295 C CA . ILE B 1 35 ? -22.922 -4.902 -10.188 1 94.62 35 ILE B CA 1
ATOM 2296 C C . ILE B 1 35 ? -23.641 -5.445 -8.961 1 94.62 35 ILE B C 1
ATOM 2298 O O . ILE B 1 35 ? -23.953 -6.637 -8.891 1 94.62 35 ILE B O 1
ATOM 2302 N N . VAL B 1 36 ? -23.875 -4.543 -7.996 1 95.25 36 VAL B N 1
ATOM 2303 C CA . VAL B 1 36 ? -24.391 -5.062 -6.73 1 95.25 36 VAL B CA 1
ATOM 2304 C C . VAL B 1 36 ? -25.578 -4.219 -6.266 1 95.25 36 VAL B C 1
ATOM 2306 O O . VAL B 1 36 ? -25.672 -3.037 -6.609 1 95.25 36 VAL B O 1
ATOM 2309 N N . GLU B 1 37 ? -26.438 -4.863 -5.555 1 95.69 37 GLU B N 1
ATOM 2310 C CA . GLU B 1 37 ? -27.453 -4.211 -4.734 1 95.69 37 GLU B CA 1
ATOM 2311 C C . GLU B 1 37 ? -27.016 -4.133 -3.275 1 95.69 37 GLU B C 1
ATOM 2313 O O . GLU B 1 37 ? -27.562 -4.82 -2.416 1 95.69 37 GLU B O 1
ATOM 2318 N N . ALA B 1 38 ? -26.031 -3.252 -3.066 1 96.62 38 ALA B N 1
ATOM 2319 C CA . ALA B 1 38 ? -25.406 -3.154 -1.751 1 96.62 38 ALA B CA 1
ATOM 2320 C C . ALA B 1 38 ? -24.922 -1.733 -1.479 1 96.62 38 ALA B C 1
ATOM 2322 O O . ALA B 1 38 ? -24.703 -0.958 -2.412 1 96.62 38 ALA B O 1
ATOM 2323 N N . GLY B 1 39 ? -24.781 -1.425 -0.182 1 97.06 39 GLY B N 1
ATOM 2324 C CA . GLY B 1 39 ? -24.297 -0.11 0.206 1 97.06 39 GLY B CA 1
ATOM 2325 C C . GLY B 1 39 ? -25.234 1.016 -0.196 1 97.06 39 GLY B C 1
ATOM 2326 O O . GLY B 1 39 ? -26.453 0.831 -0.245 1 97.06 39 GLY B O 1
ATOM 2327 N N . VAL B 1 40 ? -24.656 2.211 -0.339 1 96.94 40 VAL B N 1
ATOM 2328 C CA . VAL B 1 40 ? -25.453 3.377 -0.697 1 96.94 40 VAL B CA 1
ATOM 2329 C C . VAL B 1 40 ? -24.688 4.242 -1.7 1 96.94 40 VAL B C 1
ATOM 2331 O O . VAL B 1 40 ? -23.469 4.121 -1.831 1 96.94 40 VAL B O 1
ATOM 2334 N N . ASP B 1 41 ? -25.375 4.949 -2.438 1 94.5 41 ASP B N 1
ATOM 2335 C CA . ASP B 1 41 ? -24.719 5.898 -3.33 1 94.5 41 ASP B CA 1
ATOM 2336 C C . ASP B 1 41 ? -24.281 7.145 -2.572 1 94.5 41 ASP B C 1
ATOM 2338 O O . ASP B 1 41 ? -24.359 7.191 -1.343 1 94.5 41 ASP B O 1
ATOM 2342 N N . VAL B 1 42 ? -23.797 8.133 -3.25 1 93.31 42 VAL B N 1
ATOM 2343 C CA . VAL B 1 42 ? -23.188 9.312 -2.645 1 93.31 42 VAL B CA 1
ATOM 2344 C C . VAL B 1 42 ? -24.234 10.109 -1.881 1 93.31 42 VAL B C 1
ATOM 2346 O O . VAL B 1 42 ? -23.891 10.953 -1.049 1 93.31 42 VAL B O 1
ATOM 2349 N N . TRP B 1 43 ? -25.531 9.852 -2.105 1 93.56 43 TRP B N 1
ATOM 2350 C CA . TRP B 1 43 ? -26.609 10.586 -1.462 1 93.56 43 TRP B CA 1
ATOM 2351 C C . TRP B 1 43 ? -27.203 9.781 -0.312 1 93.56 43 TRP B C 1
ATOM 2353 O O . TRP B 1 43 ? -28.172 10.219 0.329 1 93.56 43 TRP B O 1
ATOM 2363 N N . GLY B 1 44 ? -26.609 8.641 -0.083 1 93.31 44 GLY B N 1
ATOM 2364 C CA . GLY B 1 44 ? -27.078 7.789 1.002 1 93.31 44 GLY B CA 1
ATOM 2365 C C . GLY B 1 44 ? -28.25 6.906 0.607 1 93.31 44 GLY B C 1
ATOM 2366 O O . GLY B 1 44 ? -28.922 6.34 1.47 1 93.31 44 GLY B O 1
ATOM 2367 N N . ARG B 1 45 ? -28.5 6.758 -0.793 1 95.38 45 ARG B N 1
ATOM 2368 C CA . ARG B 1 45 ? -29.656 5.992 -1.267 1 95.38 45 ARG B CA 1
ATOM 2369 C C . ARG B 1 45 ? -29.234 4.578 -1.668 1 95.38 45 ARG B C 1
ATOM 2371 O O . ARG B 1 45 ? -28.125 4.363 -2.145 1 95.38 45 ARG B O 1
ATOM 2378 N N . GLN B 1 46 ? -30.172 3.686 -1.343 1 95.56 46 GLN B N 1
ATOM 2379 C CA . GLN B 1 46 ? -29.969 2.324 -1.828 1 95.56 46 GLN B CA 1
ATOM 2380 C C . GLN B 1 46 ? -30.281 2.221 -3.318 1 95.56 46 GLN B C 1
ATOM 2382 O O . GLN B 1 46 ? -31.438 2.193 -3.719 1 95.56 46 GLN B O 1
ATOM 2387 N N . LYS B 1 47 ? -29.25 2.166 -4.137 1 94.31 47 LYS B N 1
ATOM 2388 C CA . LYS B 1 47 ? -29.328 2.02 -5.586 1 94.31 47 LYS B CA 1
ATOM 2389 C C . LYS B 1 47 ? -28.312 0.991 -6.094 1 94.31 47 LYS B C 1
ATOM 2391 O O . LYS B 1 47 ? -27.188 0.929 -5.602 1 94.31 47 LYS B O 1
ATOM 2396 N N . THR B 1 48 ? -28.859 0.21 -7.043 1 94.75 48 THR B N 1
ATOM 2397 C CA . THR B 1 48 ? -27.922 -0.694 -7.699 1 94.75 48 THR B CA 1
ATOM 2398 C C . THR B 1 48 ? -26.703 0.071 -8.227 1 94.75 48 THR B C 1
ATOM 2400 O O . THR B 1 48 ? -26.844 1.155 -8.797 1 94.75 48 THR B O 1
ATOM 2403 N N . GLN B 1 49 ? -25.438 -0.507 -7.965 1 95.12 49 GLN B N 1
ATOM 2404 C CA . GLN B 1 49 ? -24.25 0.247 -8.344 1 95.12 49 GLN B CA 1
ATOM 2405 C C . GLN B 1 49 ? -23.094 -0.687 -8.664 1 95.12 49 GLN B C 1
ATOM 2407 O O . GLN B 1 49 ? -23.125 -1.872 -8.328 1 95.12 49 GLN B O 1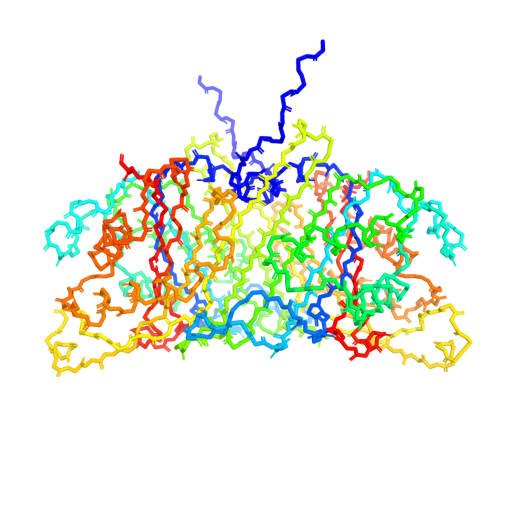
ATOM 2412 N N . ARG B 1 50 ? -22.156 -0.065 -9.336 1 95.44 50 ARG B N 1
ATOM 2413 C CA . ARG B 1 50 ? -20.922 -0.773 -9.641 1 95.44 50 ARG B CA 1
ATOM 2414 C C . ARG B 1 50 ? -20 -0.822 -8.43 1 95.44 50 ARG B C 1
ATOM 2416 O O . ARG B 1 50 ? -19.891 0.154 -7.68 1 95.44 50 ARG B O 1
ATOM 2423 N N . ALA B 1 51 ? -19.359 -1.987 -8.242 1 97.56 51 ALA B N 1
ATOM 2424 C CA . ALA B 1 51 ? -18.344 -2.154 -7.211 1 97.56 51 ALA B CA 1
ATOM 2425 C C . ALA B 1 51 ? -17.125 -2.885 -7.762 1 97.56 51 ALA B C 1
ATOM 2427 O O . ALA B 1 51 ? -17.234 -3.652 -8.719 1 97.56 51 ALA B O 1
ATOM 2428 N N . LEU B 1 52 ? -16 -2.555 -7.293 1 98.44 52 LEU B N 1
ATOM 2429 C CA . LEU B 1 52 ? -14.758 -3.277 -7.555 1 98.44 52 LEU B CA 1
ATOM 2430 C C . LEU B 1 52 ? -14.344 -4.102 -6.336 1 98.44 52 LEU B C 1
ATOM 2432 O O . LEU B 1 52 ? -14.094 -3.547 -5.266 1 98.44 52 LEU B O 1
ATOM 2436 N N . ILE B 1 53 ? -14.258 -5.395 -6.527 1 98.38 53 ILE B N 1
ATOM 2437 C CA . ILE B 1 53 ? -13.93 -6.301 -5.43 1 98.38 53 ILE B CA 1
ATOM 2438 C C . ILE B 1 53 ? -12.484 -6.766 -5.559 1 98.38 53 ILE B C 1
ATOM 2440 O O . ILE B 1 53 ? -12.078 -7.281 -6.602 1 98.38 53 ILE B O 1
ATOM 2444 N N . SER B 1 54 ? -11.711 -6.516 -4.59 1 98.56 54 SER B N 1
ATOM 2445 C CA . SER B 1 54 ? -10.391 -7.125 -4.469 1 98.56 54 SER B CA 1
ATOM 2446 C C . SER B 1 54 ? -10.359 -8.148 -3.336 1 98.56 54 SER B C 1
ATOM 2448 O O . SER B 1 54 ? -10.789 -7.855 -2.217 1 98.56 54 SER B O 1
ATOM 2450 N N . ILE B 1 55 ? -9.875 -9.328 -3.643 1 97.75 55 ILE B N 1
ATOM 2451 C CA . ILE B 1 55 ? -9.828 -10.391 -2.643 1 97.75 55 ILE B CA 1
ATOM 2452 C C . ILE B 1 55 ? -8.445 -11.047 -2.654 1 97.75 55 ILE B C 1
ATOM 2454 O O . ILE B 1 55 ? -7.863 -11.258 -3.719 1 97.75 55 ILE B O 1
ATOM 2458 N N . ALA B 1 56 ? -7.91 -11.305 -1.487 1 96.38 56 ALA B N 1
ATOM 2459 C CA . ALA B 1 56 ? -6.656 -12.031 -1.3 1 96.38 56 ALA B CA 1
ATOM 2460 C C . ALA B 1 56 ? -6.82 -13.148 -0.275 1 96.38 56 ALA B C 1
ATOM 2462 O O . ALA B 1 56 ? -7.32 -12.922 0.828 1 96.38 56 ALA B O 1
ATOM 2463 N N . LEU B 1 57 ? -6.426 -14.328 -0.671 1 94.25 57 LEU B N 1
ATOM 2464 C CA . LEU B 1 57 ? -6.449 -15.5 0.189 1 94.25 57 LEU B CA 1
ATOM 2465 C C . LEU B 1 57 ? -5.035 -15.977 0.506 1 94.25 57 LEU B C 1
ATOM 2467 O O . LEU B 1 57 ? -4.273 -16.328 -0.4 1 94.25 57 LEU B O 1
ATOM 2471 N N . ALA B 1 58 ? -4.695 -15.922 1.724 1 91.81 58 ALA B N 1
ATOM 2472 C CA . ALA B 1 58 ? -3.42 -16.484 2.156 1 91.81 58 ALA B CA 1
ATOM 2473 C C . ALA B 1 58 ? -3.576 -17.953 2.553 1 91.81 58 ALA B C 1
ATOM 2475 O O . ALA B 1 58 ? -4.438 -18.297 3.367 1 91.81 58 ALA B O 1
ATOM 2476 N N . LEU B 1 59 ? -2.73 -18.75 1.943 1 87.38 59 LEU B N 1
ATOM 2477 C CA . LEU B 1 59 ? -2.822 -20.188 2.182 1 87.38 59 LEU B CA 1
ATOM 2478 C C . LEU B 1 59 ? -1.785 -20.625 3.207 1 87.38 59 LEU B C 1
ATOM 2480 O O . LEU B 1 59 ? -0.68 -20.078 3.256 1 87.38 59 LEU B O 1
ATOM 2484 N N . ALA B 1 60 ? -2.125 -21.594 4.055 1 74.56 60 ALA B N 1
ATOM 2485 C CA . ALA B 1 60 ? -1.243 -22.125 5.098 1 74.56 60 ALA B CA 1
ATOM 2486 C C . ALA B 1 60 ? -0.193 -23.062 4.504 1 74.56 60 ALA B C 1
ATOM 2488 O O . ALA B 1 60 ? 0.907 -23.188 5.047 1 74.56 60 ALA B O 1
ATOM 2489 N N . GLN B 1 61 ? -0.59 -23.766 3.523 1 71.81 61 GLN B N 1
ATOM 2490 C CA . GLN B 1 61 ? 0.344 -24.734 2.967 1 71.81 61 GLN B CA 1
ATOM 2491 C C . GLN B 1 61 ? 1.046 -24.188 1.731 1 71.81 61 GLN B C 1
ATOM 2493 O O . GLN B 1 61 ? 0.515 -23.297 1.054 1 71.81 61 GLN B O 1
ATOM 2498 N N . SER B 1 62 ? 2.32 -24.703 1.596 1 67.56 62 SER B N 1
ATOM 2499 C CA . SER B 1 62 ? 3.102 -24.328 0.421 1 67.56 62 SER B CA 1
ATOM 2500 C C . SER B 1 62 ? 2.496 -24.906 -0.854 1 67.56 62 SER B C 1
ATOM 2502 O O . SER B 1 62 ? 1.735 -25.875 -0.802 1 67.56 62 SER B O 1
ATOM 2504 N N . PHE B 1 63 ? 2.689 -24.078 -1.872 1 68.56 63 PHE B N 1
ATOM 2505 C CA . PHE B 1 63 ? 2.254 -24.516 -3.191 1 68.56 63 PHE B CA 1
ATOM 2506 C C . PHE B 1 63 ? 3.07 -25.719 -3.66 1 68.56 63 PHE B C 1
ATOM 2508 O O . PHE B 1 63 ? 3.084 -26.031 -4.852 1 68.56 63 PHE B O 1
ATOM 2515 N N . ASP B 1 64 ? 3.721 -26.328 -2.76 1 70.62 64 ASP B N 1
ATOM 2516 C CA . ASP B 1 64 ? 4.758 -27.266 -3.186 1 70.62 64 ASP B CA 1
ATOM 2517 C C . ASP B 1 64 ? 4.168 -28.406 -4.016 1 70.62 64 ASP B C 1
ATOM 2519 O O . ASP B 1 64 ? 4.723 -28.766 -5.055 1 70.62 64 ASP B O 1
ATOM 2523 N N . SER B 1 65 ? 3.094 -28.891 -3.557 1 72.12 65 SER B N 1
ATOM 2524 C CA . SER B 1 65 ? 2.523 -30 -4.305 1 72.12 65 SER B CA 1
ATOM 2525 C C . SER B 1 65 ? 1.989 -29.547 -5.66 1 72.12 65 SER B C 1
ATOM 2527 O O . SER B 1 65 ? 2.26 -30.172 -6.684 1 72.12 65 SER B O 1
ATOM 2529 N N . ALA B 1 66 ? 1.372 -28.453 -5.707 1 73 66 ALA B N 1
ATOM 2530 C CA . ALA B 1 66 ? 0.851 -27.906 -6.961 1 73 66 ALA B CA 1
ATOM 2531 C C . ALA B 1 66 ? 1.985 -27.516 -7.898 1 73 66 ALA B C 1
ATOM 2533 O O . ALA B 1 66 ? 1.914 -27.766 -9.109 1 73 66 ALA B O 1
ATOM 2534 N N . ALA B 1 67 ? 2.938 -26.969 -7.34 1 78.38 67 ALA B N 1
ATOM 2535 C CA . ALA B 1 67 ? 4.086 -26.531 -8.133 1 78.38 67 ALA B CA 1
ATOM 2536 C C . ALA B 1 67 ? 4.828 -27.719 -8.727 1 78.38 67 ALA B C 1
ATOM 2538 O O . ALA B 1 67 ? 5.238 -27.703 -9.883 1 78.38 67 ALA B O 1
ATOM 2539 N N . ALA B 1 68 ? 4.945 -28.75 -7.918 1 79.25 68 ALA B N 1
ATOM 2540 C CA . ALA B 1 68 ? 5.656 -29.938 -8.383 1 79.25 68 ALA B CA 1
ATOM 2541 C C . ALA B 1 68 ? 4.902 -30.609 -9.523 1 79.25 68 ALA B C 1
ATOM 2543 O O . ALA B 1 68 ? 5.512 -31.094 -10.477 1 79.25 68 ALA B O 1
ATOM 2544 N N . ALA B 1 69 ? 3.629 -30.578 -9.469 1 80.56 69 ALA B N 1
ATOM 2545 C CA . ALA B 1 69 ? 2.799 -31.25 -10.461 1 80.56 69 ALA B CA 1
ATOM 2546 C C . ALA B 1 69 ? 2.469 -30.312 -11.625 1 80.56 69 ALA B C 1
ATOM 2548 O O . ALA B 1 69 ? 1.983 -30.766 -12.664 1 80.56 69 ALA B O 1
ATOM 2549 N N . ASP B 1 70 ? 2.801 -29.062 -11.508 1 84.31 70 ASP B N 1
ATOM 2550 C CA . ASP B 1 70 ? 2.418 -28.031 -12.469 1 84.31 70 ASP B CA 1
ATOM 2551 C C . ASP B 1 70 ? 0.94 -28.156 -12.836 1 84.31 70 ASP B C 1
ATOM 2553 O O . ASP B 1 70 ? 0.594 -28.219 -14.016 1 84.31 70 ASP B O 1
ATOM 2557 N N . SER B 1 71 ? 0.214 -28.359 -11.914 1 79.12 71 SER B N 1
ATOM 2558 C CA . SER B 1 71 ? -1.233 -28.5 -12.023 1 79.12 71 SER B CA 1
ATOM 2559 C C . SER B 1 71 ? -1.94 -27.938 -10.797 1 79.12 71 SER B C 1
ATOM 2561 O O . SER B 1 71 ? -1.348 -27.844 -9.719 1 79.12 71 SER B O 1
ATOM 2563 N N . LEU B 1 72 ? -3.18 -27.5 -11.156 1 75 72 LEU B N 1
ATOM 2564 C CA . LEU B 1 72 ? -3.965 -27.047 -10.008 1 75 72 LEU B CA 1
ATOM 2565 C C . LEU B 1 72 ? -4.527 -28.234 -9.234 1 75 72 LEU B C 1
ATOM 2567 O O . LEU B 1 72 ? -5.023 -29.188 -9.828 1 75 72 LEU B O 1
ATOM 2571 N N . ASP B 1 73 ? -4.246 -28.25 -7.941 1 75.88 73 ASP B N 1
ATOM 2572 C CA . ASP B 1 73 ? -4.812 -29.281 -7.074 1 75.88 73 ASP B CA 1
ATOM 2573 C C . ASP B 1 73 ? -5.434 -28.656 -5.824 1 75.88 73 ASP B C 1
ATOM 2575 O O . ASP B 1 73 ? -5.695 -27.453 -5.785 1 75.88 73 ASP B O 1
ATOM 2579 N N . ASP B 1 74 ? -5.809 -29.484 -4.902 1 72.81 74 ASP B N 1
ATOM 2580 C CA . ASP B 1 74 ? -6.582 -29.047 -3.746 1 72.81 74 ASP B CA 1
ATOM 2581 C C . ASP B 1 74 ? -5.73 -28.203 -2.801 1 72.81 74 ASP B C 1
ATOM 2583 O O . ASP B 1 74 ? -6.219 -27.734 -1.776 1 72.81 74 ASP B O 1
ATOM 2587 N N . SER B 1 75 ? -4.539 -27.938 -3.23 1 73.5 75 SER B N 1
ATOM 2588 C CA . SER B 1 75 ? -3.645 -27.172 -2.359 1 73.5 75 SER B CA 1
ATOM 2589 C C . SER B 1 75 ? -3.656 -25.688 -2.705 1 73.5 75 SER B C 1
ATOM 2591 O O . SER B 1 75 ? -3.07 -24.875 -1.99 1 73.5 75 SER B O 1
ATOM 2593 N N . THR B 1 76 ? -4.367 -25.391 -3.783 1 80.12 76 THR B N 1
ATOM 2594 C CA . THR B 1 76 ? -4.426 -23.984 -4.195 1 80.12 76 THR B CA 1
ATOM 2595 C C . THR B 1 76 ? -5.836 -23.609 -4.633 1 80.12 76 THR B C 1
ATOM 2597 O O . THR B 1 76 ? -6.758 -24.438 -4.551 1 80.12 76 THR B O 1
ATOM 2600 N N . VAL B 1 77 ? -6 -22.328 -4.844 1 84.94 77 VAL B N 1
ATOM 2601 C CA . VAL B 1 77 ? -7.293 -21.812 -5.277 1 84.94 77 VAL B CA 1
ATOM 2602 C C . VAL B 1 77 ? -7.211 -21.375 -6.734 1 84.94 77 VAL B C 1
ATOM 2604 O O . VAL B 1 77 ? -6.301 -20.641 -7.117 1 84.94 77 VAL B O 1
ATOM 2607 N N . HIS B 1 78 ? -8.133 -21.875 -7.457 1 88.38 78 HIS B N 1
ATOM 2608 C CA . HIS B 1 78 ? -8.234 -21.469 -8.852 1 88.38 78 HIS B CA 1
ATOM 2609 C C . HIS B 1 78 ? -8.82 -20.062 -8.969 1 88.38 78 HIS B C 1
ATOM 2611 O O . HIS B 1 78 ? -10.016 -19.875 -8.727 1 88.38 78 HIS B O 1
ATOM 2617 N N . TYR B 1 79 ? -7.984 -19.125 -9.43 1 91.44 79 TYR B N 1
ATOM 2618 C CA . TYR B 1 79 ? -8.43 -17.734 -9.461 1 91.44 79 TYR B CA 1
ATOM 2619 C C . TYR B 1 79 ? -9.539 -17.547 -10.484 1 91.44 79 TYR B C 1
ATOM 2621 O O . TYR B 1 79 ? -10.383 -16.656 -10.328 1 91.44 79 TYR B O 1
ATOM 2629 N N . GLY B 1 80 ? -9.516 -18.266 -11.609 1 90.88 80 GLY B N 1
ATOM 2630 C CA . GLY B 1 80 ? -10.609 -18.203 -12.57 1 90.88 80 GLY B CA 1
ATOM 2631 C C . GLY B 1 80 ? -11.945 -18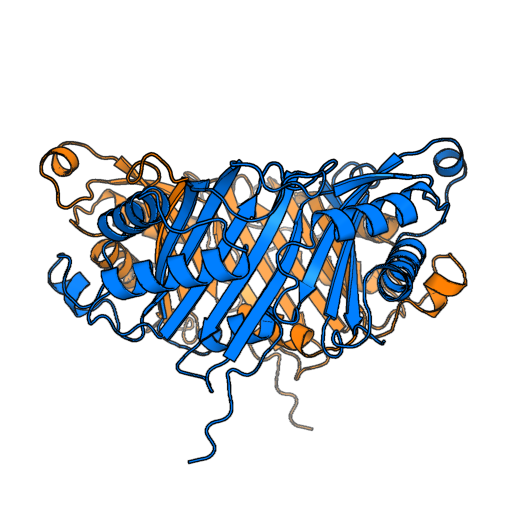.609 -11.977 1 90.88 80 GLY B C 1
ATOM 2632 O O . GLY B 1 80 ? -12.945 -17.906 -12.148 1 90.88 80 GLY B O 1
ATOM 2633 N N . LYS B 1 81 ? -11.922 -19.75 -11.312 1 92.19 81 LYS B N 1
ATOM 2634 C CA . LYS B 1 81 ? -13.141 -20.234 -10.648 1 92.19 81 LYS B CA 1
ATOM 2635 C C . LYS B 1 81 ? -13.57 -19.266 -9.539 1 92.19 81 LYS B C 1
ATOM 2637 O O . LYS B 1 81 ? -14.766 -19.031 -9.359 1 92.19 81 LYS B O 1
ATOM 2642 N N . LEU B 1 82 ? -12.609 -18.781 -8.812 1 94.12 82 LEU B N 1
ATOM 2643 C CA . LEU B 1 82 ? -12.875 -17.828 -7.742 1 94.12 82 LEU B CA 1
ATOM 2644 C C . LEU B 1 82 ? -13.633 -16.609 -8.273 1 94.12 82 LEU B C 1
ATOM 2646 O O . LEU B 1 82 ? -14.688 -16.25 -7.746 1 94.12 82 LEU B O 1
ATOM 2650 N N . SER B 1 83 ? -13.156 -16 -9.328 1 95.19 83 SER B N 1
ATOM 2651 C CA . SER B 1 83 ? -13.773 -14.828 -9.938 1 95.19 83 SER B CA 1
ATOM 2652 C C . SER B 1 83 ? -15.18 -15.133 -10.438 1 95.19 83 SER B C 1
ATOM 2654 O O . SER B 1 83 ? -16.109 -14.375 -10.18 1 95.19 83 SER B O 1
ATOM 2656 N N . LYS B 1 84 ? -15.289 -16.234 -11.102 1 93.75 84 LYS B N 1
ATOM 2657 C CA . LYS B 1 84 ? -16.578 -16.641 -11.656 1 93.75 84 LYS B CA 1
ATOM 2658 C C . LYS B 1 84 ? -17.609 -16.859 -10.555 1 93.75 84 LYS B C 1
ATOM 2660 O O . LYS B 1 84 ? -18.75 -16.422 -10.672 1 93.75 84 LYS B O 1
ATOM 2665 N N . ASN B 1 85 ? -17.219 -17.547 -9.508 1 94.06 85 ASN B N 1
ATOM 2666 C CA . ASN B 1 85 ? -18.125 -17.859 -8.406 1 94.06 85 ASN B CA 1
ATOM 2667 C C . ASN B 1 85 ? -18.578 -16.594 -7.684 1 94.06 85 ASN B C 1
ATOM 2669 O O . ASN B 1 85 ? -19.75 -16.484 -7.297 1 94.06 85 ASN B O 1
ATOM 2673 N N . ILE B 1 86 ? -17.688 -15.688 -7.504 1 94.69 86 ILE B N 1
ATOM 2674 C CA . ILE B 1 86 ? -18.031 -14.422 -6.863 1 94.69 86 ILE B CA 1
ATOM 2675 C C . ILE B 1 86 ? -19.016 -13.656 -7.742 1 94.69 86 ILE B C 1
ATOM 2677 O O . ILE B 1 86 ? -20.062 -13.195 -7.266 1 94.69 86 ILE B O 1
ATOM 2681 N N . GLN B 1 87 ? -18.734 -13.531 -9.016 1 93.94 87 GLN B N 1
ATOM 2682 C CA . GLN B 1 87 ? -19.609 -12.805 -9.93 1 93.94 87 GLN B CA 1
ATOM 2683 C C . GLN B 1 87 ? -21 -13.438 -10 1 93.94 87 GLN B C 1
ATOM 2685 O O . GLN B 1 87 ? -22 -12.742 -9.867 1 93.94 87 GLN B O 1
ATOM 2690 N N . SER B 1 88 ? -21.031 -14.758 -10.164 1 92.94 88 SER B N 1
ATOM 2691 C CA . SER B 1 88 ? -22.297 -15.461 -10.281 1 92.94 88 SER B CA 1
ATOM 2692 C C . SER B 1 88 ? -23.078 -15.422 -8.969 1 92.94 88 SER B C 1
ATOM 2694 O O . SER B 1 88 ? -24.297 -15.281 -8.969 1 92.94 88 SER B O 1
ATOM 2696 N N . GLY B 1 89 ? -22.359 -15.523 -7.863 1 93 89 GLY B N 1
ATOM 2697 C CA . GLY B 1 89 ? -22.984 -15.508 -6.555 1 93 89 GLY B CA 1
ATOM 2698 C C . GLY B 1 89 ? -23.625 -14.18 -6.215 1 93 89 GLY B C 1
ATOM 2699 O O . GLY B 1 89 ? -24.594 -14.125 -5.457 1 93 89 GLY B O 1
ATOM 2700 N N . LEU B 1 90 ? -23.094 -13.125 -6.758 1 92.19 90 LEU B N 1
ATOM 2701 C CA . LEU B 1 90 ? -23.609 -11.797 -6.441 1 92.19 90 LEU B CA 1
ATOM 2702 C C . LEU B 1 90 ? -24.672 -11.367 -7.445 1 92.19 90 LEU B C 1
ATOM 2704 O O . LEU B 1 90 ? -25.438 -10.43 -7.188 1 92.19 90 LEU B O 1
ATOM 2708 N N . GLN B 1 91 ? -24.625 -11.883 -8.586 1 84.31 91 GLN B N 1
ATOM 2709 C CA . GLN B 1 91 ? -25.594 -11.531 -9.625 1 84.31 91 GLN B CA 1
ATOM 2710 C C . GLN B 1 91 ? -26.906 -12.289 -9.422 1 84.31 91 GLN B C 1
ATOM 2712 O O . GLN B 1 91 ? -27.969 -11.844 -9.883 1 84.31 91 GLN B O 1
ATOM 2717 N N . ASN B 1 92 ? -26.766 -13.453 -8.844 1 71.44 92 ASN B N 1
ATOM 2718 C CA . ASN B 1 92 ? -27.953 -14.297 -8.734 1 71.44 92 ASN B CA 1
ATOM 2719 C C . ASN B 1 92 ? -29 -13.672 -7.812 1 71.44 92 ASN B C 1
ATOM 2721 O O . ASN B 1 92 ? -28.672 -13.242 -6.707 1 71.44 92 ASN B O 1
ATOM 2725 N N . GLY B 1 93 ? -29.828 -12.836 -8.305 1 64.88 93 GLY B N 1
ATOM 2726 C CA . GLY B 1 93 ? -31.016 -12.219 -7.719 1 64.88 93 GLY B CA 1
ATOM 2727 C C . GLY B 1 93 ? -31.453 -12.891 -6.438 1 64.88 93 GLY B C 1
ATOM 2728 O O . GLY B 1 93 ? -30.922 -13.938 -6.055 1 64.88 93 GLY B O 1
ATOM 2729 N N . GLY B 1 94 ? -32.094 -12.227 -5.395 1 71.06 94 GLY B N 1
ATOM 2730 C CA . GLY B 1 94 ? -32.781 -12.766 -4.246 1 71.06 94 GLY B CA 1
ATOM 2731 C C . GLY B 1 94 ? -32.062 -12.5 -2.932 1 71.06 94 GLY B C 1
ATOM 2732 O O . GLY B 1 94 ? -32.5 -12.984 -1.879 1 71.06 94 GLY B O 1
ATOM 2733 N N . LEU B 1 95 ? -30.938 -11.875 -3.004 1 78.69 95 LEU B N 1
ATOM 2734 C CA . LEU B 1 95 ? -30.219 -11.648 -1.756 1 78.69 95 LEU B CA 1
ATOM 2735 C C . LEU B 1 95 ? -30.797 -10.453 -1.004 1 78.69 95 LEU B C 1
ATOM 2737 O O . LEU B 1 95 ? -30.531 -10.266 0.184 1 78.69 95 LEU B O 1
ATOM 2741 N N . GLY B 1 96 ? -31.719 -9.75 -1.661 1 88.12 96 GLY B N 1
ATOM 2742 C CA . GLY B 1 96 ? -32.094 -8.492 -1.056 1 88.12 96 GLY B CA 1
ATOM 2743 C C . GLY B 1 96 ? -30.984 -7.477 -1.004 1 88.12 96 GLY B C 1
ATOM 2744 O O . GLY B 1 96 ? -29.891 -7.715 -1.547 1 88.12 96 GLY B O 1
ATOM 2745 N N . TRP B 1 97 ? -31.312 -6.367 -0.471 1 94.81 97 TRP B N 1
ATOM 2746 C CA . TRP B 1 97 ? -30.297 -5.328 -0.344 1 94.81 97 TRP B CA 1
ATOM 2747 C C . TRP B 1 97 ? -29.297 -5.672 0.752 1 94.81 97 TRP B C 1
ATOM 2749 O O . TRP B 1 97 ? -29.688 -6.012 1.872 1 94.81 97 TRP B O 1
ATOM 2759 N N . LEU B 1 98 ? -28.078 -5.621 0.433 1 96.31 98 LEU B N 1
ATOM 2760 C CA . LEU B 1 98 ? -27.031 -5.973 1.391 1 96.31 98 LEU B CA 1
ATOM 2761 C C . LEU B 1 98 ? -26.312 -4.727 1.889 1 96.31 98 LEU B C 1
ATOM 2763 O O . LEU B 1 98 ? -26.047 -3.803 1.114 1 96.31 98 LEU B O 1
ATOM 2767 N N . SER B 1 99 ? -26.016 -4.746 3.221 1 97.31 99 SER B N 1
ATOM 2768 C CA . SER B 1 99 ? -24.984 -3.822 3.672 1 97.31 99 SER B CA 1
ATOM 2769 C C . SER B 1 99 ? -23.625 -4.184 3.088 1 97.31 99 SER B C 1
ATOM 2771 O O . SER B 1 99 ? -23.422 -5.305 2.619 1 97.31 99 SER B O 1
ATOM 2773 N N . THR B 1 100 ? -22.734 -3.209 3.062 1 98.12 100 THR B N 1
ATOM 2774 C CA . THR B 1 100 ? -21.391 -3.494 2.553 1 98.12 100 THR B CA 1
ATOM 2775 C C . THR B 1 100 ? -20.734 -4.598 3.373 1 98.12 100 THR B C 1
ATOM 2777 O O . THR B 1 100 ? -20 -5.434 2.826 1 98.12 100 THR B O 1
ATOM 2780 N N . GLU B 1 101 ? -20.953 -4.645 4.664 1 97.75 101 GLU B N 1
ATOM 2781 C CA . GLU B 1 101 ? -20.438 -5.707 5.516 1 97.75 101 GLU B CA 1
ATOM 2782 C C . GLU B 1 101 ? -21.016 -7.062 5.129 1 97.75 101 GLU B C 1
ATOM 2784 O O . GLU B 1 101 ? -20.297 -8.062 5.062 1 97.75 101 GLU B O 1
ATOM 2789 N N . SER B 1 102 ? -22.281 -7.086 4.926 1 96.88 102 SER B N 1
ATOM 2790 C CA . SER B 1 102 ? -22.938 -8.328 4.512 1 96.88 102 SER B CA 1
ATOM 2791 C C . SER B 1 102 ? -22.438 -8.781 3.143 1 96.88 102 SER B C 1
ATOM 2793 O O . SER B 1 102 ? -22.297 -9.977 2.891 1 96.88 102 SER B O 1
ATOM 2795 N N . LEU B 1 103 ? -22.266 -7.805 2.256 1 97.25 103 LEU B N 1
ATOM 2796 C CA . LEU B 1 103 ? -21.688 -8.117 0.955 1 97.25 103 LEU B CA 1
ATOM 2797 C C . LEU B 1 103 ? -20.312 -8.758 1.111 1 97.25 103 LEU B C 1
ATOM 2799 O O . LEU B 1 103 ? -20.031 -9.781 0.484 1 97.25 103 LEU B O 1
ATOM 2803 N N . SER B 1 104 ? -19.484 -8.188 1.944 1 97.75 104 SER B N 1
ATOM 2804 C CA . SER B 1 104 ? -18.156 -8.727 2.201 1 97.75 104 SER B CA 1
ATOM 2805 C C . SER B 1 104 ? -18.234 -10.141 2.762 1 97.75 104 SER B C 1
ATOM 2807 O O . SER B 1 104 ? -17.438 -11.008 2.377 1 97.75 104 SER B O 1
ATOM 2809 N N . ARG B 1 105 ? -19.172 -10.375 3.668 1 95.62 105 ARG B N 1
ATOM 2810 C CA . ARG B 1 105 ? -19.359 -11.703 4.238 1 95.62 105 ARG B CA 1
ATOM 2811 C C . ARG B 1 105 ? -19.75 -12.711 3.162 1 95.62 105 ARG B C 1
ATOM 2813 O O . ARG B 1 105 ? -19.25 -13.836 3.137 1 95.62 105 ARG B O 1
ATOM 2820 N N . LYS B 1 106 ? -20.625 -12.312 2.352 1 95.94 106 LYS B N 1
ATOM 2821 C CA . LYS B 1 106 ? -21.062 -13.18 1.262 1 95.94 106 LYS B CA 1
ATOM 2822 C C . LYS B 1 106 ? -19.891 -13.523 0.337 1 95.94 106 LYS B C 1
ATOM 2824 O O . LYS B 1 106 ? -19.734 -14.68 -0.066 1 95.94 106 LYS B O 1
ATOM 2829 N N . ILE B 1 107 ? -19.094 -12.508 -0.014 1 96.94 107 ILE B N 1
ATOM 2830 C CA . ILE B 1 107 ? -17.938 -12.711 -0.862 1 96.94 107 ILE B CA 1
ATOM 2831 C C . ILE B 1 107 ? -16.969 -13.695 -0.19 1 96.94 107 ILE B C 1
ATOM 2833 O O . ILE B 1 107 ? -16.438 -14.602 -0.842 1 96.94 107 ILE B O 1
ATOM 2837 N N . SER B 1 108 ? -16.766 -13.508 1.086 1 95.31 108 SER B N 1
ATOM 2838 C CA . SER B 1 108 ? -15.914 -14.414 1.847 1 95.31 108 SER B CA 1
ATOM 2839 C C . SER B 1 108 ? -16.422 -15.844 1.783 1 95.31 108 SER B C 1
ATOM 2841 O O . SER B 1 108 ? -15.648 -16.781 1.575 1 95.31 108 SER B O 1
ATOM 2843 N N . GLU B 1 109 ? -17.672 -15.992 1.959 1 94.38 109 GLU B N 1
ATOM 2844 C CA . GLU B 1 109 ? -18.281 -17.312 1.897 1 94.38 109 GLU B CA 1
ATOM 2845 C C . GLU B 1 109 ? -18.062 -17.969 0.532 1 94.38 109 GLU B C 1
ATOM 2847 O O . GLU B 1 109 ? -17.688 -19.141 0.447 1 94.38 109 GLU B O 1
ATOM 2852 N N . LEU B 1 110 ? -18.297 -17.234 -0.495 1 94.25 110 LEU B N 1
ATOM 2853 C CA . LEU B 1 110 ? -18.109 -17.734 -1.854 1 94.25 110 LEU B CA 1
ATOM 2854 C C . LEU B 1 110 ? -16.656 -18.109 -2.105 1 94.25 110 LEU B C 1
ATOM 2856 O O . LEU B 1 110 ? -16.375 -19.125 -2.75 1 94.25 110 LEU B O 1
ATOM 2860 N N . ALA B 1 111 ? -15.742 -17.281 -1.615 1 93.44 111 ALA B N 1
ATOM 2861 C CA . ALA B 1 111 ? -14.32 -17.547 -1.786 1 93.44 111 ALA B CA 1
ATOM 2862 C C . ALA B 1 111 ? -13.898 -18.828 -1.069 1 93.44 111 ALA B C 1
ATOM 2864 O O . ALA B 1 111 ? -13.156 -19.641 -1.619 1 93.44 111 ALA B O 1
ATOM 2865 N N . LEU B 1 112 ? -14.383 -18.984 0.116 1 90.62 112 LEU B N 1
ATOM 2866 C CA . LEU B 1 112 ? -14.039 -20.172 0.897 1 90.62 112 LEU B CA 1
ATOM 2867 C C . LEU B 1 112 ? -14.633 -21.422 0.268 1 90.62 112 LEU B C 1
ATOM 2869 O O . LEU B 1 112 ? -14.023 -22.5 0.315 1 90.62 112 LEU B O 1
ATOM 2873 N N . GLN B 1 113 ? -15.781 -21.281 -0.294 1 90.94 113 GLN B N 1
ATOM 2874 C CA . GLN B 1 113 ? -16.375 -22.391 -1.033 1 90.94 113 GLN B CA 1
ATOM 2875 C C . GLN B 1 113 ? -15.484 -22.797 -2.211 1 90.94 113 GLN B C 1
ATOM 2877 O O . GLN B 1 113 ? -15.312 -23.984 -2.479 1 90.94 113 GLN B O 1
ATOM 2882 N N . THR B 1 114 ? -14.992 -21.844 -2.861 1 90.56 114 THR B N 1
ATOM 2883 C CA . THR B 1 114 ? -14.125 -22.109 -4.004 1 90.56 114 THR B CA 1
ATOM 2884 C C . THR B 1 114 ? -12.828 -22.781 -3.553 1 90.56 114 THR B C 1
ATOM 2886 O O . THR B 1 114 ? -12.32 -23.672 -4.23 1 90.56 114 THR B O 1
ATOM 2889 N N . ALA B 1 115 ? -12.297 -22.312 -2.428 1 86.75 115 ALA B N 1
ATOM 2890 C CA . ALA B 1 115 ? -11.039 -22.844 -1.901 1 86.75 115 ALA B CA 1
ATOM 2891 C C . ALA B 1 115 ? -11.188 -24.297 -1.487 1 86.75 115 ALA B C 1
ATOM 2893 O O . ALA B 1 115 ? -10.219 -25.062 -1.516 1 86.75 115 ALA B O 1
ATOM 2894 N N . GLY B 1 116 ? -12.406 -24.656 -1.165 1 83.81 116 GLY B N 1
ATOM 2895 C CA . GLY B 1 116 ? -12.633 -26.031 -0.768 1 83.81 116 GLY B CA 1
ATOM 2896 C C . GLY B 1 116 ? -11.789 -26.469 0.419 1 83.81 116 GLY B C 1
ATOM 2897 O O . GLY B 1 116 ? -11.875 -25.859 1.494 1 83.81 116 GLY B O 1
ATOM 2898 N N . ASN B 1 117 ? -10.883 -27.438 0.145 1 79.75 117 ASN B N 1
ATOM 2899 C CA . ASN B 1 117 ? -10.094 -28.016 1.225 1 79.75 117 ASN B CA 1
ATOM 2900 C C . ASN B 1 117 ? -8.758 -27.297 1.392 1 79.75 117 ASN B C 1
ATOM 2902 O O . ASN B 1 117 ? -7.977 -27.625 2.283 1 79.75 117 ASN B O 1
ATOM 2906 N N . ALA B 1 118 ? -8.562 -26.344 0.575 1 81.94 118 ALA B N 1
ATOM 2907 C CA . ALA B 1 118 ? -7.316 -25.594 0.746 1 81.94 118 ALA B CA 1
ATOM 2908 C C . ALA B 1 118 ? -7.293 -24.875 2.088 1 81.94 118 ALA B C 1
ATOM 2910 O O . ALA B 1 118 ? -8.25 -24.188 2.445 1 81.94 118 ALA B O 1
ATOM 2911 N N . PRO B 1 119 ? -6.32 -25.125 2.842 1 83.44 119 PRO B N 1
ATOM 2912 C CA . PRO B 1 119 ? -6.254 -24.469 4.152 1 83.44 119 PRO B CA 1
ATOM 2913 C C . PRO B 1 119 ? -6.012 -22.969 4.047 1 83.44 119 PRO B C 1
ATOM 2915 O O . PRO B 1 119 ? -4.891 -22.531 3.768 1 83.44 119 PRO B O 1
ATOM 2918 N N . ILE B 1 120 ? -7.031 -22.172 4.285 1 88.06 120 ILE B N 1
ATOM 2919 C CA . ILE B 1 120 ? -6.934 -20.719 4.215 1 88.06 120 ILE B CA 1
ATOM 2920 C C . ILE B 1 120 ? -6.566 -20.156 5.586 1 88.06 120 ILE B C 1
ATOM 2922 O O . ILE B 1 120 ? -7.242 -20.438 6.578 1 88.06 120 ILE B O 1
ATOM 2926 N N . LEU B 1 121 ? -5.52 -19.391 5.594 1 87.31 121 LEU B N 1
ATOM 2927 C CA . LEU B 1 121 ? -5.047 -18.75 6.82 1 87.31 121 LEU B CA 1
ATOM 2928 C C . LEU B 1 121 ? -5.754 -17.422 7.051 1 87.31 121 LEU B C 1
ATOM 2930 O O . LEU B 1 121 ? -6.156 -17.109 8.172 1 87.31 121 LEU B O 1
ATOM 2934 N N . SER B 1 122 ? -5.867 -16.688 6.09 1 91.88 122 SER B N 1
ATOM 2935 C CA . SER B 1 122 ? -6.457 -15.352 6.207 1 91.88 122 SER B CA 1
ATOM 2936 C C . SER B 1 122 ? -7.082 -14.906 4.891 1 91.88 122 SER B C 1
ATOM 2938 O O . SER B 1 122 ? -6.734 -15.422 3.826 1 91.88 122 SER B O 1
ATOM 2940 N N . THR B 1 123 ? -8.016 -14.047 4.996 1 93.94 123 THR B N 1
ATOM 2941 C CA . THR B 1 123 ? -8.703 -13.461 3.852 1 93.94 123 THR B CA 1
ATOM 2942 C C . THR B 1 123 ? -8.727 -11.938 3.969 1 93.94 123 THR B C 1
ATOM 2944 O O . THR B 1 123 ? -8.93 -11.398 5.059 1 93.94 123 THR B O 1
ATOM 2947 N N . GLU B 1 124 ? -8.477 -11.297 2.961 1 96.69 124 GLU B N 1
ATOM 2948 C CA . GLU B 1 124 ? -8.641 -9.852 2.848 1 96.69 124 GLU B CA 1
ATOM 2949 C C . GLU B 1 124 ? -9.602 -9.492 1.715 1 96.69 124 GLU B C 1
ATOM 2951 O O . GLU B 1 124 ? -9.406 -9.914 0.573 1 96.69 124 GLU B O 1
ATOM 2956 N N . ILE B 1 125 ? -10.617 -8.766 2.004 1 98.38 125 ILE B N 1
ATOM 2957 C CA . ILE B 1 125 ? -11.609 -8.375 1.016 1 98.38 125 ILE B CA 1
ATOM 2958 C C . ILE B 1 125 ? -11.789 -6.855 1.035 1 98.38 125 ILE B C 1
ATOM 2960 O O . ILE B 1 125 ? -12.023 -6.266 2.094 1 98.38 125 ILE B O 1
ATOM 2964 N N . ASP B 1 126 ? -11.648 -6.27 -0.06 1 98.81 126 ASP B N 1
ATOM 2965 C CA . ASP B 1 126 ? -11.852 -4.84 -0.262 1 98.81 126 ASP B CA 1
ATOM 2966 C C . ASP B 1 126 ? -13.031 -4.578 -1.204 1 98.81 126 ASP B C 1
ATOM 2968 O O . ASP B 1 126 ? -12.984 -4.953 -2.379 1 98.81 126 ASP B O 1
ATOM 2972 N N . VAL B 1 127 ? -14.062 -4.016 -0.714 1 98.75 127 VAL B N 1
ATOM 2973 C CA . VAL B 1 127 ? -15.188 -3.561 -1.524 1 98.75 127 VAL B CA 1
ATOM 2974 C C . VAL B 1 127 ? -15.062 -2.064 -1.795 1 98.75 127 VAL B C 1
ATOM 2976 O O . VAL B 1 127 ? -15.156 -1.25 -0.873 1 98.75 127 VAL B O 1
ATOM 2979 N N . PHE B 1 128 ? -14.898 -1.737 -3.012 1 98.81 128 PHE B N 1
ATOM 2980 C CA . PHE B 1 128 ? -14.695 -0.351 -3.412 1 98.81 128 PHE B CA 1
ATOM 2981 C C . PHE B 1 128 ? -15.844 0.132 -4.297 1 98.81 128 PHE B C 1
ATOM 2983 O O . PHE B 1 128 ? -16.188 -0.52 -5.281 1 98.81 128 PHE B O 1
ATOM 2990 N N . TYR B 1 129 ? -16.422 1.278 -3.912 1 98.62 129 TYR B N 1
ATOM 2991 C CA . TYR B 1 129 ? -17.453 1.937 -4.703 1 98.62 129 TYR B CA 1
ATOM 2992 C C . TYR B 1 129 ? -16.906 3.18 -5.395 1 98.62 129 TYR B C 1
ATOM 2994 O O . TYR B 1 129 ? -16.797 4.238 -4.773 1 98.62 129 TYR B O 1
ATOM 3002 N N . PRO B 1 130 ? -16.688 3.125 -6.703 1 97.25 130 PRO B N 1
ATOM 3003 C CA . PRO B 1 130 ? -16.156 4.301 -7.406 1 97.25 130 PRO B CA 1
ATOM 3004 C C . PRO B 1 130 ? -17.094 5.5 -7.332 1 97.25 130 PRO B C 1
ATOM 3006 O O . PRO B 1 130 ? -16.656 6.645 -7.414 1 97.25 130 PRO B O 1
ATOM 3009 N N . LYS B 1 131 ? -18.312 5.254 -7.117 1 95 131 LYS B N 1
ATOM 3010 C CA . LYS B 1 131 ? -19.281 6.344 -7.043 1 95 131 LYS B CA 1
ATOM 3011 C C . LYS B 1 131 ? -19.766 6.547 -5.613 1 95 131 LYS B C 1
ATOM 3013 O O . LYS B 1 131 ? -20.875 7.07 -5.398 1 95 131 LYS B O 1
ATOM 3018 N N . GLY B 1 132 ? -19.016 6.062 -4.68 1 96.69 132 GLY B N 1
ATOM 3019 C CA . GLY B 1 132 ? -19.375 6.207 -3.275 1 96.69 132 GLY B CA 1
ATOM 3020 C C . GLY B 1 132 ? -18.844 7.488 -2.658 1 96.69 132 GLY B C 1
ATOM 3021 O O . GLY B 1 132 ? -19.094 7.766 -1.482 1 96.69 132 GLY B O 1
ATOM 3022 N N . SER B 1 133 ? -18.141 8.344 -3.395 1 97.44 133 SER B N 1
ATOM 3023 C CA . SER B 1 133 ? -17.562 9.609 -2.932 1 97.44 133 SER B CA 1
ATOM 3024 C C . SER B 1 133 ? -17.844 10.734 -3.922 1 97.44 133 SER B C 1
ATOM 3026 O O . SER B 1 133 ? -17.656 10.57 -5.129 1 97.44 133 SER B O 1
ATOM 3028 N N . MET B 1 134 ? -18.312 11.805 -3.418 1 96.56 134 MET B N 1
ATOM 3029 C CA . MET B 1 134 ? -18.688 12.938 -4.258 1 96.56 134 MET B CA 1
ATOM 3030 C C . MET B 1 134 ? -17.453 13.648 -4.793 1 96.56 134 MET B C 1
ATOM 3032 O O . MET B 1 134 ? -17.406 14.031 -5.965 1 96.56 134 MET B O 1
ATOM 3036 N N . LEU B 1 135 ? -16.469 13.828 -4.027 1 97.44 135 LEU B N 1
ATOM 3037 C CA . LEU B 1 135 ? -15.344 14.672 -4.371 1 97.44 135 LEU B CA 1
ATOM 3038 C C . LEU B 1 135 ? -14.062 13.852 -4.5 1 97.44 135 LEU B C 1
ATOM 3040 O O . LEU B 1 135 ? -12.984 14.406 -4.711 1 97.44 135 LEU B O 1
ATOM 3044 N N . GLY B 1 136 ? -14.18 12.531 -4.32 1 98.12 136 GLY B N 1
ATOM 3045 C CA . GLY B 1 136 ? -13.008 11.664 -4.379 1 98.12 136 GLY B CA 1
ATOM 3046 C C . GLY B 1 136 ? -13.109 10.586 -5.438 1 98.12 136 GLY B C 1
ATOM 3047 O O . GLY B 1 136 ? -13.992 10.641 -6.301 1 98.12 136 GLY B O 1
ATOM 3048 N N . ASP B 1 137 ? -12.133 9.68 -5.426 1 98.19 137 ASP B N 1
ATOM 3049 C CA . ASP B 1 137 ? -12.117 8.555 -6.355 1 98.19 137 ASP B CA 1
ATOM 3050 C C . ASP B 1 137 ? -13.164 7.504 -5.969 1 98.19 137 ASP B C 1
ATOM 3052 O O . ASP B 1 137 ? -13.555 6.68 -6.797 1 98.19 137 ASP B O 1
ATOM 3056 N N . GLY B 1 138 ? -13.539 7.457 -4.711 1 98.44 138 GLY B N 1
ATOM 3057 C CA . GLY B 1 138 ? -14.5 6.484 -4.23 1 98.44 138 GLY B CA 1
ATOM 3058 C C . GLY B 1 138 ? -14.391 6.219 -2.74 1 98.44 138 GLY B C 1
ATOM 3059 O O . GLY B 1 138 ? -13.641 6.902 -2.037 1 98.44 138 GLY B O 1
ATOM 3060 N N . ALA B 1 139 ? -15.164 5.344 -2.252 1 98.62 139 ALA B N 1
ATOM 3061 C CA . ALA B 1 139 ? -15.18 4.891 -0.864 1 98.62 139 ALA B CA 1
ATOM 3062 C C . ALA B 1 139 ? -15.289 3.371 -0.786 1 98.62 139 ALA B C 1
ATOM 3064 O O . ALA B 1 139 ? -15.609 2.713 -1.778 1 98.62 139 ALA B O 1
ATOM 3065 N N . GLY B 1 140 ? -14.961 2.859 0.361 1 98.56 140 GLY B N 1
ATOM 3066 C CA . GLY B 1 140 ? -15.039 1.409 0.443 1 98.56 140 GLY B CA 1
ATOM 3067 C C . GLY B 1 140 ? -14.836 0.88 1.851 1 98.56 140 GLY B C 1
ATOM 3068 O O . GLY B 1 140 ? -14.758 1.656 2.805 1 98.56 140 GLY B O 1
ATOM 3069 N N . LEU B 1 141 ? -14.938 -0.414 1.949 1 98.81 141 LEU B N 1
ATOM 3070 C CA . LEU B 1 141 ? -14.773 -1.17 3.186 1 98.81 141 LEU B CA 1
ATOM 3071 C C . LEU B 1 141 ? -13.766 -2.301 3.002 1 98.81 141 LEU B C 1
ATOM 3073 O O . LEU B 1 141 ? -13.922 -3.139 2.111 1 98.81 141 LEU B O 1
ATOM 3077 N N . LEU B 1 142 ? -12.711 -2.24 3.777 1 98.75 142 LEU B N 1
ATOM 3078 C CA . LEU B 1 142 ? -11.656 -3.252 3.777 1 98.75 142 LEU B CA 1
ATOM 3079 C C . LEU B 1 142 ? -11.742 -4.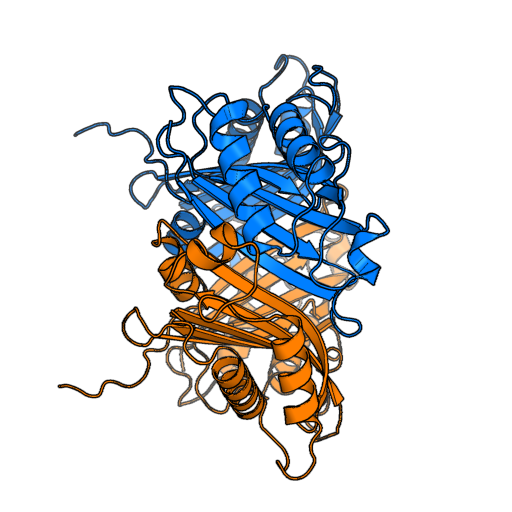129 5.023 1 98.75 142 LEU B C 1
ATOM 3081 O O . LEU B 1 142 ? -11.688 -3.623 6.145 1 98.75 142 LEU B O 1
ATOM 3085 N N . ILE B 1 143 ? -11.914 -5.426 4.789 1 97.88 143 ILE B N 1
ATOM 3086 C CA . ILE B 1 143 ? -12.016 -6.348 5.914 1 97.88 143 ILE B CA 1
ATOM 3087 C C . ILE B 1 143 ? -10.953 -7.434 5.797 1 97.88 143 ILE B C 1
ATOM 3089 O O . ILE B 1 143 ? -10.781 -8.031 4.734 1 97.88 143 ILE B O 1
ATOM 3093 N N . GLY B 1 144 ? -10.172 -7.59 6.789 1 96.12 144 GLY B N 1
ATOM 3094 C CA . GLY B 1 144 ? -9.25 -8.703 6.922 1 96.12 144 GLY B CA 1
ATOM 3095 C C . GLY B 1 144 ? -9.602 -9.648 8.055 1 96.12 144 GLY B C 1
ATOM 3096 O O . GLY B 1 144 ? -10 -9.211 9.133 1 96.12 144 GLY B O 1
ATOM 3097 N N . THR B 1 145 ? -9.578 -10.914 7.766 1 93.88 145 THR B N 1
ATOM 3098 C CA . THR B 1 145 ? -9.812 -11.93 8.789 1 93.88 145 THR B CA 1
ATOM 3099 C C . THR B 1 145 ? -8.641 -12.898 8.867 1 93.88 145 THR B C 1
ATOM 3101 O O . THR B 1 145 ? -8.023 -13.219 7.852 1 93.88 145 THR B O 1
ATOM 3104 N N . ASN B 1 146 ? -8.234 -13.188 10.016 1 89.69 146 ASN B N 1
ATOM 3105 C CA . ASN B 1 146 ? -7.191 -14.18 10.25 1 89.69 146 ASN B CA 1
ATOM 3106 C C . ASN B 1 146 ? -7.664 -15.273 11.203 1 89.69 146 ASN B C 1
ATOM 3108 O O . ASN B 1 146 ? -8.031 -14.992 12.344 1 89.69 146 ASN B O 1
ATOM 3112 N N . GLN B 1 147 ? -7.66 -16.531 10.773 1 79.81 147 GLN B N 1
ATOM 3113 C CA . GLN B 1 147 ? -8.172 -17.641 11.562 1 79.81 147 GLN B CA 1
ATOM 3114 C C . GLN B 1 147 ? -7.07 -18.25 12.438 1 79.81 147 GLN B C 1
ATOM 3116 O O . GLN B 1 147 ? -7.355 -18.906 13.43 1 79.81 147 GLN B O 1
ATOM 3121 N N . LYS B 1 148 ? -5.891 -18.109 12.07 1 75 148 LYS B N 1
ATOM 3122 C CA . LYS B 1 148 ? -4.777 -18.75 12.773 1 75 148 LYS B CA 1
ATOM 3123 C C . LYS B 1 148 ? -4.41 -17.969 14.031 1 75 148 LYS B C 1
ATOM 3125 O O . LYS B 1 148 ? -4.141 -18.562 15.078 1 75 148 LYS B O 1
ATOM 3130 N N . TYR B 1 149 ? -4.371 -16.734 13.875 1 66.19 149 TYR B N 1
ATOM 3131 C CA . TYR B 1 149 ? -3.881 -15.906 14.969 1 66.19 149 TYR B CA 1
ATOM 3132 C C . TYR B 1 149 ? -5.035 -15.312 15.766 1 66.19 149 TYR B C 1
ATOM 3134 O O . TYR B 1 149 ? -5.398 -14.148 15.57 1 66.19 149 TYR B O 1
ATOM 3142 N N . GLY B 1 150 ? -5.68 -16.156 16.703 1 65.88 150 GLY B N 1
ATOM 3143 C CA . GLY B 1 150 ? -6.645 -15.695 17.672 1 65.88 150 GLY B CA 1
ATOM 3144 C C . GLY B 1 150 ? -7.957 -15.258 17.062 1 65.88 150 GLY B C 1
ATOM 3145 O O . GLY B 1 150 ? -8.75 -14.562 17.703 1 65.88 150 GLY B O 1
ATOM 3146 N N . ASN B 1 151 ? -8.172 -15.523 15.805 1 82.94 151 ASN B N 1
ATOM 3147 C CA . ASN B 1 151 ? -9.406 -15.125 15.141 1 82.94 151 ASN B CA 1
ATOM 3148 C C . ASN B 1 151 ? -9.555 -13.609 15.102 1 82.94 151 ASN B C 1
ATOM 3150 O O . ASN B 1 151 ? -10.516 -13.055 15.641 1 82.94 151 ASN B O 1
ATOM 3154 N N . SER B 1 152 ? -8.648 -12.898 14.57 1 91.44 152 SER B N 1
ATOM 3155 C CA . SER B 1 152 ? -8.617 -11.445 14.484 1 91.44 152 SER B CA 1
ATOM 3156 C C . SER B 1 152 ? -9.305 -10.945 13.219 1 91.44 152 SER B C 1
ATOM 3158 O O . SER B 1 152 ? -9.336 -11.656 12.203 1 91.44 152 SER B O 1
ATOM 3160 N N . VAL B 1 153 ? -9.883 -9.773 13.383 1 93.88 153 VAL B N 1
ATOM 3161 C CA . VAL B 1 153 ? -10.555 -9.133 12.266 1 93.88 153 VAL B CA 1
ATOM 3162 C C . VAL B 1 153 ? -10.141 -7.668 12.172 1 93.88 153 VAL B C 1
ATOM 3164 O O . VAL B 1 153 ? -10.016 -6.992 13.195 1 93.88 153 VAL B O 1
ATOM 3167 N N . SER B 1 154 ? -9.805 -7.246 11.047 1 95.81 154 SER B N 1
ATOM 3168 C CA . SER B 1 154 ? -9.641 -5.824 10.766 1 95.81 154 SER B CA 1
ATOM 3169 C C . SER B 1 154 ? -10.766 -5.297 9.883 1 95.81 154 SER B C 1
ATOM 3171 O O . SER B 1 154 ? -11.148 -5.945 8.906 1 95.81 154 SER B O 1
ATOM 3173 N N . ARG B 1 155 ? -11.391 -4.203 10.234 1 97.38 155 ARG B N 1
ATOM 3174 C CA . ARG B 1 155 ? -12.453 -3.541 9.484 1 97.38 155 ARG B CA 1
ATOM 3175 C C . ARG B 1 155 ? -12.148 -2.061 9.297 1 97.38 155 ARG B C 1
ATOM 3177 O O . ARG B 1 155 ? -12.016 -1.317 10.266 1 97.38 155 ARG B O 1
ATOM 3184 N N . VAL B 1 156 ? -12.023 -1.649 8.039 1 98.62 156 VAL B N 1
ATOM 3185 C CA . VAL B 1 156 ? -11.602 -0.288 7.738 1 98.62 156 VAL B CA 1
ATOM 3186 C C . VAL B 1 156 ? -12.586 0.36 6.77 1 98.62 156 VAL B C 1
ATOM 3188 O O . VAL B 1 156 ? -12.75 -0.106 5.641 1 98.62 156 VAL B O 1
ATOM 3191 N N . LEU B 1 157 ? -13.258 1.359 7.188 1 98.81 157 LEU B N 1
ATOM 3192 C CA . LEU B 1 157 ? -14 2.25 6.301 1 98.81 157 LEU B CA 1
ATOM 3193 C C . LEU B 1 157 ? -13.094 3.34 5.742 1 98.81 157 LEU B C 1
ATOM 3195 O O . LEU B 1 157 ? -12.32 3.953 6.488 1 98.81 157 LEU B O 1
ATOM 3199 N N . TYR B 1 158 ? -13.148 3.562 4.402 1 98.88 158 TYR B N 1
ATOM 3200 C CA . TYR B 1 158 ? -12.172 4.527 3.918 1 98.88 158 TYR B CA 1
ATOM 3201 C C . TYR B 1 158 ? -12.766 5.391 2.807 1 98.88 158 TYR B C 1
ATOM 3203 O O . TYR B 1 158 ? -13.742 5.004 2.166 1 98.88 158 TYR B O 1
ATOM 3211 N N . LEU B 1 159 ? -12.258 6.586 2.662 1 98.88 159 LEU B N 1
ATOM 3212 C CA . LEU B 1 159 ? -12.406 7.504 1.539 1 98.88 159 LEU B CA 1
ATOM 3213 C C . LEU B 1 159 ? -11.086 7.664 0.788 1 98.88 159 LEU B C 1
ATOM 3215 O O . LEU B 1 159 ? -10.023 7.762 1.405 1 98.88 159 LEU B O 1
ATOM 3219 N N . ARG B 1 160 ? -11.211 7.664 -0.502 1 98.69 160 ARG B N 1
ATOM 3220 C CA . ARG B 1 160 ? -9.992 7.699 -1.306 1 98.69 160 ARG B CA 1
ATOM 3221 C C . ARG B 1 160 ? -9.883 9.008 -2.08 1 98.69 160 ARG B C 1
ATOM 3223 O O . ARG B 1 160 ? -10.758 9.336 -2.887 1 98.69 160 ARG B O 1
ATOM 3230 N N . ASN B 1 161 ? -8.859 9.719 -1.844 1 98.5 161 ASN B N 1
ATOM 3231 C CA . ASN B 1 161 ? -8.438 10.891 -2.594 1 98.5 161 ASN B CA 1
ATOM 3232 C C . ASN B 1 161 ? -9.562 11.922 -2.709 1 98.5 161 ASN B C 1
ATOM 3234 O O . ASN B 1 161 ? -9.891 12.367 -3.809 1 98.5 161 ASN B O 1
ATOM 3238 N N . VAL B 1 162 ? -10.062 12.289 -1.623 1 98.69 162 VAL B N 1
ATOM 3239 C CA . VAL B 1 162 ? -11.086 13.336 -1.603 1 98.69 162 VAL B CA 1
ATOM 3240 C C . VAL B 1 162 ? -10.43 14.695 -1.795 1 98.69 162 VAL B C 1
ATOM 3242 O O . VAL B 1 162 ? -9.586 15.109 -0.991 1 98.69 162 VAL B O 1
ATOM 3245 N N . ARG B 1 163 ? -10.797 15.414 -2.797 1 98.12 163 ARG B N 1
ATOM 3246 C CA . ARG B 1 163 ? -10.219 16.719 -3.123 1 98.12 163 ARG B CA 1
ATOM 3247 C C . ARG B 1 163 ? -11.133 17.844 -2.658 1 98.12 163 ARG B C 1
ATOM 3249 O O . ARG B 1 163 ? -12.281 17.953 -3.098 1 98.12 163 ARG B O 1
ATOM 3256 N N . VAL B 1 164 ? -10.594 18.656 -1.809 1 98.25 164 VAL B N 1
ATOM 3257 C CA . VAL B 1 164 ? -11.391 19.719 -1.209 1 98.25 164 VAL B CA 1
ATOM 3258 C C . VAL B 1 164 ? -10.664 21.062 -1.341 1 98.25 164 VAL B C 1
ATOM 3260 O O . VAL B 1 164 ? -9.523 21.188 -0.893 1 98.25 164 VAL B O 1
ATOM 3263 N N . PRO B 1 165 ? -11.289 22.031 -1.971 1 96.94 165 PRO B N 1
ATOM 3264 C CA . PRO B 1 165 ? -10.703 23.375 -1.965 1 96.94 165 PRO B CA 1
ATOM 3265 C C . PRO B 1 165 ? -10.781 24.047 -0.597 1 96.94 165 PRO B C 1
ATOM 3267 O O . PRO B 1 165 ? -11.82 23.984 0.068 1 96.94 165 PRO B O 1
ATOM 3270 N N . CYS B 1 166 ? -9.641 24.625 -0.147 1 95.56 166 CYS B N 1
ATOM 3271 C CA . CYS B 1 166 ? -9.648 25.375 1.109 1 95.56 166 CYS B CA 1
ATOM 3272 C C . CYS B 1 166 ? -8.516 26.391 1.148 1 95.56 166 CYS B C 1
ATOM 3274 O O . CYS B 1 166 ? -7.598 26.328 0.324 1 95.56 166 CYS B O 1
ATOM 3276 N N . ILE B 1 167 ? -8.672 27.391 2.012 1 95.69 167 ILE B N 1
ATOM 3277 C CA . ILE B 1 167 ? -7.578 28.312 2.275 1 95.69 167 ILE B CA 1
ATOM 3278 C C . ILE B 1 167 ? -6.578 27.672 3.234 1 95.69 167 ILE B C 1
ATOM 3280 O O . ILE B 1 167 ? -6.945 27.266 4.34 1 95.69 167 ILE B O 1
ATOM 3284 N N . ILE B 1 168 ? -5.336 27.547 2.771 1 94.19 168 ILE B N 1
ATOM 3285 C CA . ILE B 1 168 ? -4.336 26.875 3.594 1 94.19 168 ILE B CA 1
ATOM 3286 C C . ILE B 1 168 ? -2.943 27.375 3.229 1 94.19 168 ILE B C 1
ATOM 3288 O O . ILE B 1 168 ? -2.592 27.453 2.049 1 94.19 168 ILE B O 1
ATOM 3292 N N . GLY B 1 169 ? -2.277 27.797 4.207 1 91.25 169 GLY B N 1
ATOM 3293 C CA . GLY B 1 169 ? -0.898 28.188 3.959 1 91.25 169 GLY B CA 1
ATOM 3294 C C . GLY B 1 169 ? -0.441 29.344 4.828 1 91.25 169 GLY B C 1
ATOM 3295 O O . GLY B 1 169 ? -1.258 30.141 5.277 1 91.25 169 GLY B O 1
ATOM 3296 N N . VAL B 1 170 ? 0.918 29.375 5.023 1 86.81 170 VAL B N 1
ATOM 3297 C CA . VAL B 1 170 ? 1.51 30.406 5.875 1 86.81 170 VAL B CA 1
ATOM 3298 C C . VAL B 1 170 ? 1.806 31.656 5.051 1 86.81 170 VAL B C 1
ATOM 3300 O O . VAL B 1 170 ? 1.861 32.75 5.59 1 86.81 170 VAL B O 1
ATOM 3303 N N . ASN B 1 171 ? 1.924 31.469 3.742 1 87.06 171 ASN B N 1
ATOM 3304 C CA . ASN B 1 171 ? 2.279 32.594 2.871 1 87.06 171 ASN B CA 1
ATOM 3305 C C . ASN B 1 171 ? 1.059 33.438 2.516 1 87.06 171 ASN B C 1
ATOM 3307 O O . ASN B 1 171 ? -0.034 32.875 2.318 1 87.06 171 ASN B O 1
ATOM 3311 N N . SER B 1 172 ? 1.329 34.656 2.352 1 88.94 172 SER B N 1
ATOM 3312 C CA . SER B 1 172 ? 0.238 35.625 2.117 1 88.94 172 SER B CA 1
ATOM 3313 C C . SER B 1 172 ? -0.513 35.281 0.832 1 88.94 172 SER B C 1
ATOM 3315 O O . SER B 1 172 ? -1.736 35.406 0.769 1 88.94 172 SER B O 1
ATOM 3317 N N . ASN B 1 173 ? 0.21 34.906 -0.231 1 88.38 173 ASN B N 1
ATOM 3318 C CA . ASN B 1 173 ? -0.434 34.594 -1.497 1 88.38 173 ASN B CA 1
ATOM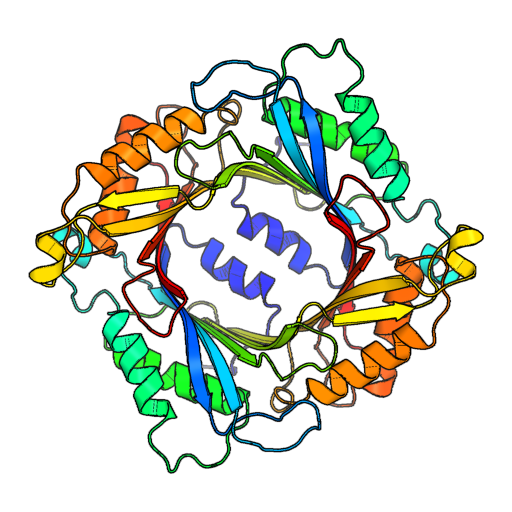 3319 C C . ASN B 1 173 ? -1.372 33.375 -1.354 1 88.38 173 ASN B C 1
ATOM 3321 O O . ASN B 1 173 ? -2.391 33.312 -2.043 1 88.38 173 ASN B O 1
ATOM 3325 N N . GLU B 1 174 ? -1.098 32.5 -0.485 1 87.25 174 GLU B N 1
ATOM 3326 C CA . GLU B 1 174 ? -1.883 31.297 -0.263 1 87.25 174 GLU B CA 1
ATOM 3327 C C . GLU B 1 174 ? -3.182 31.609 0.474 1 87.25 174 GLU B C 1
ATOM 3329 O O . GLU B 1 174 ? -4.09 30.766 0.523 1 87.25 174 GLU B O 1
ATOM 3334 N N . ARG B 1 175 ? -3.289 32.812 1.008 1 90.12 175 ARG B N 1
ATOM 3335 C CA . ARG B 1 175 ? -4.441 33.188 1.823 1 90.12 175 ARG B CA 1
ATOM 3336 C C . ARG B 1 175 ? -5.512 33.875 0.979 1 90.12 175 ARG B C 1
ATOM 3338 O O . ARG B 1 175 ? -6.629 34.094 1.449 1 90.12 175 ARG B O 1
ATOM 3345 N N . LEU B 1 176 ? -5.227 34.094 -0.234 1 90.06 176 LEU B N 1
ATOM 3346 C CA . LEU B 1 176 ? -6.098 34.875 -1.095 1 90.06 176 LEU B CA 1
ATOM 3347 C C . LEU B 1 176 ? -7.051 33.969 -1.877 1 90.06 176 LEU B C 1
ATOM 3349 O O . LEU B 1 176 ? -8.086 34.438 -2.361 1 90.06 176 LEU B O 1
ATOM 3353 N N . GLN B 1 177 ? -6.625 32.75 -2.109 1 91.44 177 GLN B N 1
ATOM 3354 C CA . GLN B 1 177 ? -7.434 31.828 -2.912 1 91.44 177 GLN B CA 1
ATOM 3355 C C . GLN B 1 177 ? -7.422 30.422 -2.322 1 91.44 177 GLN B C 1
ATOM 3357 O O . GLN B 1 177 ? -6.414 29.984 -1.762 1 91.44 177 GLN B O 1
ATOM 3362 N N . LYS B 1 178 ? -8.508 29.828 -2.576 1 94.5 178 LYS B N 1
ATOM 3363 C CA . LYS B 1 178 ? -8.578 28.438 -2.154 1 94.5 178 LYS B CA 1
ATOM 3364 C C . LYS B 1 178 ? -7.707 27.547 -3.035 1 94.5 178 LYS B C 1
ATOM 3366 O O . LYS B 1 178 ? -7.57 27.797 -4.234 1 94.5 178 LYS B O 1
ATOM 3371 N N . GLN B 1 179 ? -7.059 26.547 -2.457 1 94.19 179 GLN B N 1
ATOM 3372 C CA . GLN B 1 179 ? -6.312 25.516 -3.17 1 94.19 179 GLN B CA 1
ATOM 3373 C C . GLN B 1 179 ? -6.766 24.125 -2.746 1 94.19 179 GLN B C 1
ATOM 3375 O O . GLN B 1 179 ? -7.277 23.938 -1.639 1 94.19 179 GLN B O 1
ATOM 3380 N N . PRO B 1 180 ? -6.578 23.203 -3.643 1 95.5 180 PRO B N 1
ATOM 3381 C CA . PRO B 1 180 ? -7.031 21.859 -3.289 1 95.5 180 PRO B CA 1
ATOM 3382 C C . PRO B 1 180 ? -6.109 21.172 -2.287 1 95.5 180 PRO B C 1
ATOM 3384 O O . PRO B 1 180 ? -4.887 21.297 -2.381 1 95.5 180 PR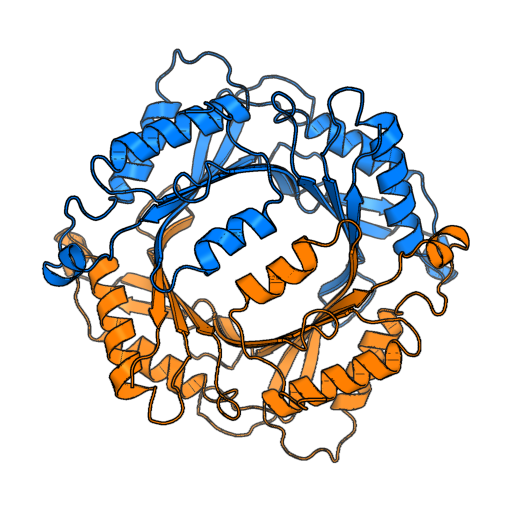O B O 1
ATOM 3387 N N . VAL B 1 181 ? -6.695 20.531 -1.344 1 97.62 181 VAL B N 1
ATOM 3388 C CA . VAL B 1 181 ? -6.031 19.484 -0.559 1 97.62 181 VAL B CA 1
ATOM 3389 C C . VAL B 1 181 ? -6.633 18.125 -0.888 1 97.62 181 VAL B C 1
ATOM 3391 O O . VAL B 1 181 ? -7.809 18.031 -1.242 1 97.62 181 VAL B O 1
ATOM 3394 N N . VAL B 1 182 ? -5.816 17.109 -0.897 1 98.5 182 VAL B N 1
ATOM 3395 C CA . VAL B 1 182 ? -6.266 15.734 -1.136 1 98.5 182 VAL B CA 1
ATOM 3396 C C . VAL B 1 182 ? -6.254 14.953 0.174 1 98.5 182 VAL B C 1
ATOM 3398 O O . VAL B 1 182 ? -5.227 14.875 0.852 1 98.5 182 VAL B O 1
ATOM 3401 N N . VAL B 1 183 ? -7.391 14.328 0.448 1 98.62 183 VAL B N 1
ATOM 3402 C CA . VAL B 1 183 ? -7.566 13.672 1.738 1 98.62 183 VAL B CA 1
ATOM 3403 C C . VAL B 1 183 ? -7.766 12.172 1.53 1 98.62 183 VAL B C 1
ATOM 3405 O O . VAL B 1 183 ? -8.609 11.758 0.734 1 98.62 183 VAL B O 1
ATOM 3408 N N . ASN B 1 184 ? -6.996 11.43 2.129 1 98.75 184 ASN B N 1
ATOM 3409 C CA . ASN B 1 184 ? -7.23 10 2.326 1 98.75 184 ASN B CA 1
ATOM 3410 C C . ASN B 1 184 ? -7.566 9.688 3.781 1 98.75 184 ASN B C 1
ATOM 3412 O O . ASN B 1 184 ? -6.801 10.031 4.688 1 98.75 184 ASN B O 1
ATOM 3416 N N . LEU B 1 185 ? -8.68 9.086 3.965 1 98.69 185 LEU B N 1
ATOM 3417 C CA . LEU B 1 185 ? -9.188 8.859 5.312 1 98.69 185 LEU B CA 1
ATOM 3418 C C . LEU B 1 185 ? -9.508 7.383 5.531 1 98.69 185 LEU B C 1
ATOM 3420 O O . LEU B 1 185 ? -10.125 6.742 4.676 1 98.69 185 LEU B O 1
ATOM 3424 N N . ARG B 1 186 ? -9.055 6.84 6.625 1 98.31 186 ARG B N 1
ATOM 3425 C CA . ARG B 1 186 ? -9.391 5.492 7.066 1 98.31 186 ARG B CA 1
ATOM 3426 C C . ARG B 1 186 ? -9.914 5.5 8.5 1 98.31 186 ARG B C 1
ATOM 3428 O O . ARG B 1 186 ? -9.312 6.105 9.383 1 98.31 186 ARG B O 1
ATOM 3435 N N . VAL B 1 187 ? -11.008 4.949 8.68 1 98.31 187 VAL B N 1
ATOM 3436 C CA . VAL B 1 187 ? -11.492 4.633 10.016 1 98.31 187 VAL B CA 1
ATOM 3437 C C . VAL B 1 187 ? -11.258 3.154 10.312 1 98.31 187 VAL B C 1
ATOM 3439 O O . VAL B 1 187 ? -11.93 2.287 9.75 1 98.31 187 VAL B O 1
ATOM 3442 N N . GLU B 1 188 ? -10.375 2.91 11.195 1 96.5 188 GLU B N 1
ATOM 3443 C CA . GLU B 1 188 ? -9.992 1.543 11.531 1 96.5 188 GLU B CA 1
ATOM 3444 C C . GLU B 1 188 ? -10.75 1.051 12.766 1 96.5 188 GLU B C 1
ATOM 3446 O O . GLU B 1 188 ? -11.289 1.853 13.531 1 96.5 188 GLU B O 1
ATOM 3451 N N . CYS B 1 189 ? -10.695 -0.273 12.953 1 95.62 189 CYS B N 1
ATOM 3452 C CA . CYS B 1 189 ? -11.469 -0.888 14.023 1 95.62 189 CYS B CA 1
ATOM 3453 C C . CYS B 1 189 ? -12.906 -0.385 14.023 1 95.62 189 CYS B C 1
ATOM 3455 O O . CYS B 1 189 ? -13.422 0.036 15.062 1 95.62 189 CYS B O 1
ATOM 3457 N N . LEU B 1 190 ? -13.43 -0.364 12.859 1 96.31 190 LEU B N 1
ATOM 3458 C CA . LEU B 1 190 ? -14.789 0.13 12.664 1 96.31 190 LEU B CA 1
ATOM 3459 C C . LEU B 1 190 ? -15.805 -0.78 13.352 1 96.31 190 LEU B C 1
ATOM 3461 O O . LEU B 1 190 ? -15.797 -1.996 13.148 1 96.31 190 LEU B O 1
ATOM 3465 N N . PRO B 1 191 ? -16.672 -0.222 14.195 1 94.62 191 PRO B N 1
ATOM 3466 C CA . PRO B 1 191 ? -17.719 -1.058 14.758 1 94.62 191 PRO B CA 1
ATOM 3467 C C . PRO B 1 191 ? -18.641 -1.652 13.695 1 94.62 191 PRO B C 1
ATOM 3469 O O . PRO B 1 191 ? -18.75 -1.102 12.594 1 94.62 191 PRO B O 1
ATOM 3472 N N . GLU B 1 192 ? -19.266 -2.781 14.047 1 93.69 192 GLU B N 1
ATOM 3473 C CA . GLU B 1 192 ? -20.188 -3.428 13.125 1 93.69 192 GLU B CA 1
ATOM 3474 C C . GLU B 1 192 ? -21.359 -2.504 12.773 1 93.69 192 GLU B C 1
ATOM 3476 O O . GLU B 1 192 ? -21.812 -1.73 13.617 1 93.69 192 GLU B O 1
ATOM 3481 N N . GLY B 1 193 ? -21.797 -2.535 11.586 1 95 193 GLY B N 1
ATOM 3482 C CA . GLY B 1 193 ? -23 -1.81 11.164 1 95 193 GLY B CA 1
ATOM 3483 C C . GLY B 1 193 ? -22.688 -0.432 10.609 1 95 193 GLY B C 1
ATOM 3484 O O . GLY B 1 193 ? -23.594 0.291 10.188 1 95 193 GLY B O 1
ATOM 3485 N N . ARG B 1 194 ? -21.438 -0.058 10.523 1 96.75 194 ARG B N 1
ATOM 3486 C CA . ARG B 1 194 ? -21.062 1.29 10.102 1 96.75 194 ARG B CA 1
ATOM 3487 C C . ARG B 1 194 ? -20.453 1.281 8.711 1 96.75 194 ARG B C 1
ATOM 3489 O O . ARG B 1 194 ? -19.953 2.309 8.234 1 96.75 194 ARG B O 1
ATOM 3496 N N . GLY B 1 195 ? -20.469 0.199 8.039 1 97.44 195 GLY B N 1
ATOM 3497 C CA . GLY B 1 195 ? -19.781 0.003 6.781 1 97.44 195 GLY B CA 1
ATOM 3498 C C . GLY B 1 195 ? -20.359 0.818 5.641 1 97.44 195 GLY B C 1
ATOM 3499 O O . GLY B 1 195 ? -19.719 0.98 4.598 1 97.44 195 GLY B O 1
ATOM 3500 N N . ASP B 1 196 ? -21.547 1.38 5.816 1 98.12 196 ASP B N 1
ATOM 3501 C CA . ASP B 1 196 ? -22.203 2.131 4.75 1 98.12 196 ASP B CA 1
ATOM 3502 C C . ASP B 1 196 ? -22.234 3.623 5.07 1 98.12 196 ASP B C 1
ATOM 3504 O O . ASP B 1 196 ? -22.922 4.395 4.391 1 98.12 196 ASP B O 1
ATOM 3508 N N . ASP B 1 197 ? -21.5 4.035 6.066 1 97.94 197 ASP B N 1
ATOM 3509 C CA . ASP B 1 197 ? -21.562 5.418 6.527 1 97.94 197 ASP B CA 1
ATOM 3510 C C . ASP B 1 197 ? -20.578 6.301 5.766 1 97.94 197 ASP B C 1
ATOM 3512 O O . ASP B 1 197 ? -20.234 7.395 6.215 1 97.94 197 ASP B O 1
ATOM 3516 N N . TYR B 1 198 ? -20.094 5.875 4.582 1 98.31 198 TYR B N 1
ATOM 3517 C CA . TYR B 1 198 ? -19.047 6.594 3.883 1 98.31 198 TYR B CA 1
ATOM 3518 C C . TYR B 1 198 ? -19.547 7.922 3.338 1 98.31 198 TYR B C 1
ATOM 3520 O O . TYR B 1 198 ? -18.797 8.898 3.264 1 98.31 198 TYR B O 1
ATOM 3528 N N . ALA B 1 199 ? -20.812 8.023 2.951 1 96.94 199 ALA B N 1
ATOM 3529 C CA . ALA B 1 199 ? -21.359 9.305 2.502 1 96.94 199 ALA B CA 1
ATOM 3530 C C . ALA B 1 199 ? -21.375 10.32 3.641 1 96.94 199 ALA B C 1
ATOM 3532 O O . ALA B 1 199 ? -20.984 11.477 3.461 1 96.94 199 ALA B O 1
ATOM 3533 N N . LYS B 1 200 ? -21.875 9.891 4.762 1 97.19 200 LYS B N 1
ATOM 3534 C CA . LYS B 1 200 ? -21.891 10.75 5.945 1 97.19 200 LYS B CA 1
ATOM 3535 C C . LYS B 1 200 ? -20.469 11.156 6.352 1 97.19 200 LYS B C 1
ATOM 3537 O O . LYS B 1 200 ? -20.219 12.312 6.68 1 97.19 200 LYS B O 1
ATOM 3542 N N . LEU B 1 201 ? -19.562 10.211 6.34 1 98.44 201 LEU B N 1
ATOM 3543 C CA . LEU B 1 201 ? -18.156 10.453 6.66 1 98.44 201 LEU B CA 1
ATOM 3544 C C . LEU B 1 201 ? -17.578 11.547 5.777 1 98.44 201 LEU B C 1
ATOM 3546 O O . LEU B 1 201 ? -16.969 12.5 6.273 1 98.44 201 LEU B O 1
ATOM 3550 N N . GLU B 1 202 ? -17.812 11.422 4.512 1 98.56 202 GLU B N 1
ATOM 3551 C CA . GLU B 1 202 ? -17.281 12.414 3.572 1 98.56 202 GLU B CA 1
ATOM 3552 C C . GLU B 1 202 ? -17.906 13.781 3.818 1 98.56 202 GLU B C 1
ATOM 3554 O O . GLU B 1 202 ? -17.219 14.805 3.756 1 98.56 202 GLU B O 1
ATOM 3559 N N . GLY B 1 203 ? -19.172 13.789 4.074 1 98.12 203 GLY B N 1
ATOM 3560 C CA . GLY B 1 203 ? -19.844 15.055 4.344 1 98.12 203 GLY B CA 1
ATOM 3561 C C . GLY B 1 203 ? -19.219 15.82 5.492 1 98.12 203 GLY B C 1
ATOM 3562 O O . GLY B 1 203 ? -18.969 17.031 5.383 1 98.12 203 GLY B O 1
ATOM 3563 N N . VAL B 1 204 ? -18.922 15.141 6.566 1 98.19 204 VAL B N 1
ATOM 3564 C CA . VAL B 1 204 ? -18.344 15.766 7.746 1 98.19 204 VAL B CA 1
ATOM 3565 C C . VAL B 1 204 ? -16.953 16.297 7.41 1 98.19 204 VAL B C 1
ATOM 3567 O O . VAL B 1 204 ? -16.609 17.438 7.73 1 98.19 204 VAL B O 1
ATOM 3570 N N . VAL B 1 205 ? -16.141 15.523 6.707 1 98.44 205 VAL B N 1
ATOM 3571 C CA . VAL B 1 205 ? -14.758 15.852 6.406 1 98.44 205 VAL B CA 1
ATOM 3572 C C . VAL B 1 205 ? -14.703 17.031 5.441 1 98.44 205 VAL B C 1
ATOM 3574 O O . VAL B 1 205 ? -13.961 17.984 5.664 1 98.44 205 VAL B O 1
ATOM 3577 N N . THR B 1 206 ? -15.469 17 4.398 1 98.31 206 THR B N 1
ATOM 3578 C CA . THR B 1 206 ? -15.422 18.047 3.373 1 98.31 206 THR B CA 1
ATOM 3579 C C . THR B 1 206 ? -15.93 19.375 3.926 1 98.31 206 THR B C 1
ATOM 3581 O O . THR B 1 206 ? -15.367 20.422 3.623 1 98.31 206 THR B O 1
ATOM 3584 N N . LYS B 1 207 ? -16.953 19.344 4.734 1 98 207 LYS B N 1
ATOM 3585 C CA . LYS B 1 207 ? -17.453 20.562 5.355 1 98 207 LYS B CA 1
ATOM 3586 C C . LYS B 1 207 ? -16.422 21.172 6.293 1 98 207 LYS B C 1
ATOM 3588 O O . LYS B 1 207 ? -16.156 22.375 6.246 1 98 207 LYS B O 1
ATOM 3593 N N . ALA B 1 208 ? -15.828 20.328 7.094 1 97.81 208 ALA B N 1
ATOM 3594 C CA . ALA B 1 208 ? -14.82 20.781 8.039 1 97.81 208 ALA B CA 1
ATOM 3595 C C . ALA B 1 208 ? -13.672 21.484 7.32 1 97.81 208 ALA B C 1
ATOM 3597 O O . ALA B 1 208 ? -13.234 22.562 7.734 1 97.81 208 ALA B O 1
ATOM 3598 N N . ILE B 1 209 ? -13.211 20.891 6.258 1 98.06 209 ILE B N 1
ATOM 3599 C CA . ILE B 1 209 ? -12.047 21.406 5.539 1 98.06 209 ILE B CA 1
ATOM 3600 C C . ILE B 1 209 ? -12.422 22.672 4.77 1 98.06 209 ILE B C 1
ATOM 3602 O O . ILE B 1 209 ? -11.719 23.672 4.832 1 98.06 209 ILE B O 1
ATOM 3606 N N . SER B 1 210 ? -13.508 22.672 4.078 1 97.06 210 SER B N 1
ATOM 3607 C CA . SER B 1 210 ? -13.906 23.781 3.219 1 97.06 210 SER B CA 1
ATOM 3608 C C . SER B 1 210 ? -14.172 25.031 4.031 1 97.06 210 SER B C 1
ATOM 3610 O O . SER B 1 210 ? -13.945 26.156 3.555 1 97.06 210 SER B O 1
ATOM 3612 N N . ASP B 1 211 ? -14.562 24.844 5.262 1 95.69 211 ASP B N 1
ATOM 3613 C CA . ASP B 1 211 ? -14.93 25.969 6.109 1 95.69 211 ASP B CA 1
ATOM 3614 C C . ASP B 1 211 ? -13.727 26.5 6.887 1 95.69 211 ASP B C 1
ATOM 3616 O O . ASP B 1 211 ? -13.836 27.484 7.617 1 95.69 211 ASP B O 1
ATOM 3620 N N . SER B 1 212 ? -12.594 25.922 6.664 1 93.94 212 SER B N 1
ATOM 3621 C CA . SER B 1 212 ? -11.438 26.25 7.488 1 93.94 212 SER B CA 1
ATOM 3622 C C . SER B 1 212 ? -10.477 27.172 6.746 1 93.94 212 SER B C 1
ATOM 3624 O O . SER B 1 212 ? -10.633 27.406 5.543 1 93.94 212 SER B O 1
ATOM 3626 N N . SER B 1 213 ? -9.609 27.812 7.52 1 93.69 213 SER B N 1
ATOM 3627 C CA . SER B 1 213 ? -8.555 28.672 6.988 1 93.69 213 SER B CA 1
ATOM 3628 C C . SER B 1 213 ? -7.293 28.594 7.84 1 93.69 213 SER B C 1
ATOM 3630 O O . SER B 1 213 ? -6.887 29.578 8.453 1 93.69 213 SER B O 1
ATOM 3632 N N . PHE B 1 214 ? -6.66 27.484 7.781 1 93.62 214 PHE B N 1
ATOM 3633 C CA . PHE B 1 214 ? -5.492 27.266 8.625 1 93.62 214 PHE B CA 1
ATOM 3634 C C . PHE B 1 214 ? -4.211 27.609 7.883 1 93.62 214 PHE B C 1
ATOM 3636 O O . PHE B 1 214 ? -4.195 27.656 6.652 1 93.62 214 PHE B O 1
ATOM 3643 N N . GLU B 1 215 ? -3.225 27.875 8.641 1 92.38 215 GLU B N 1
ATOM 3644 C CA . GLU B 1 215 ? -1.91 28.125 8.055 1 92.38 215 GLU B CA 1
ATOM 3645 C C . GLU B 1 215 ? -1.149 26.828 7.82 1 92.38 215 GLU B C 1
ATOM 3647 O O . GLU B 1 215 ? -0.315 26.75 6.918 1 92.38 215 GLU B O 1
ATOM 3652 N N . THR B 1 216 ? -1.452 25.812 8.602 1 91.81 216 THR B N 1
ATOM 3653 C CA . THR B 1 216 ? -0.662 24.594 8.531 1 91.81 216 THR B CA 1
ATOM 3654 C C . THR B 1 216 ? -1.565 23.375 8.352 1 91.81 216 THR B C 1
ATOM 3656 O O . THR B 1 216 ? -2.711 23.375 8.805 1 91.81 216 THR B O 1
ATOM 3659 N N . LEU B 1 217 ? -0.955 22.312 7.695 1 93.75 217 LEU B N 1
ATOM 3660 C CA . LEU B 1 217 ? -1.65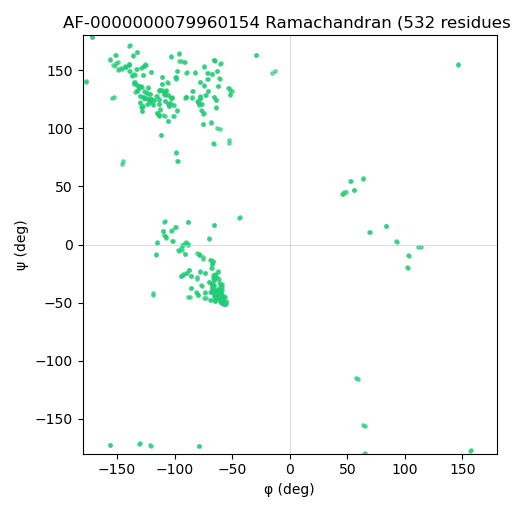 21.031 7.566 1 93.75 217 LEU B CA 1
ATOM 3661 C C . LEU B 1 217 ? -1.836 20.375 8.93 1 93.75 217 LEU B C 1
ATOM 3663 O O . LEU B 1 217 ? -2.82 19.672 9.156 1 93.75 217 LEU B O 1
ATOM 3667 N N . GLU B 1 218 ? -0.92 20.625 9.844 1 91.94 218 GLU B N 1
ATOM 3668 C CA . GLU B 1 218 ? -0.993 20.109 11.203 1 91.94 218 GLU B CA 1
ATOM 3669 C C . GLU B 1 218 ? -2.266 20.562 11.906 1 91.94 218 GLU B C 1
ATOM 3671 O O . GLU B 1 218 ? -3.002 19.75 12.469 1 91.94 218 GLU B O 1
ATOM 3676 N N . SER B 1 219 ? -2.467 21.828 11.82 1 94.19 219 SER B N 1
ATOM 3677 C CA . SER B 1 219 ? -3.662 22.406 12.43 1 94.19 219 SER B CA 1
ATOM 3678 C C . SER B 1 219 ? -4.93 21.906 11.734 1 94.19 219 SER B C 1
ATOM 3680 O O . SER B 1 219 ? -5.898 21.547 12.398 1 94.19 219 SER B O 1
ATOM 3682 N N . LEU B 1 220 ? -4.867 21.906 10.453 1 96.12 220 LEU B N 1
ATOM 3683 C CA . LEU B 1 220 ? -6.016 21.438 9.68 1 96.12 220 LEU B CA 1
ATOM 3684 C C . LEU B 1 220 ? -6.371 20 10.039 1 96.12 220 LEU B C 1
ATOM 3686 O O . LEU B 1 220 ? -7.531 19.703 10.328 1 96.12 220 LEU B O 1
ATOM 3690 N N . SER B 1 221 ? -5.406 19.109 10.031 1 95.94 221 SER B N 1
ATOM 3691 C CA . SER B 1 221 ? -5.625 17.703 10.297 1 95.94 221 SER B CA 1
ATOM 3692 C C . SER B 1 221 ? -6.191 17.484 11.695 1 95.94 221 SER B C 1
ATOM 3694 O O . SER B 1 221 ? -7.105 16.688 11.891 1 95.94 221 SER B O 1
ATOM 3696 N N . THR B 1 222 ? -5.637 18.203 12.664 1 93.88 222 THR B N 1
ATOM 3697 C CA . THR B 1 222 ? -6.105 18.094 14.039 1 93.88 222 THR B CA 1
ATOM 3698 C C . THR B 1 222 ? -7.562 18.531 14.156 1 93.88 222 THR B C 1
ATOM 3700 O O . THR B 1 222 ? -8.359 17.891 14.836 1 93.88 222 THR B O 1
ATOM 3703 N N . MET B 1 223 ? -7.844 19.609 13.508 1 96.06 223 MET B N 1
ATOM 3704 C CA . MET B 1 223 ? -9.211 20.109 13.531 1 96.06 223 MET B CA 1
ATOM 3705 C C . MET B 1 223 ? -10.172 19.125 12.883 1 96.06 223 MET B C 1
ATOM 3707 O O . MET B 1 223 ? -11.266 18.891 13.391 1 96.06 223 MET B O 1
ATOM 3711 N N . VAL B 1 224 ? -9.812 18.516 11.773 1 97.62 224 VAL B N 1
ATOM 3712 C CA . VAL B 1 224 ? -10.664 17.547 11.07 1 97.62 224 VAL B CA 1
ATOM 3713 C C . VAL B 1 224 ? -10.969 16.375 11.992 1 97.62 224 VAL B C 1
ATOM 3715 O O . VAL B 1 224 ? -12.109 15.914 12.07 1 97.62 224 VAL B O 1
ATOM 3718 N N . VAL B 1 225 ? -9.977 15.875 12.695 1 96.5 225 VAL B N 1
ATOM 3719 C CA . VAL B 1 225 ? -10.172 14.773 13.625 1 96.5 225 VAL B CA 1
ATOM 3720 C C . VAL B 1 225 ? -11.172 15.18 14.703 1 96.5 225 VAL B C 1
ATOM 3722 O O . VAL B 1 225 ? -12.07 14.406 15.055 1 96.5 225 VAL B O 1
ATOM 3725 N N . SER B 1 226 ? -10.992 16.375 15.219 1 96.06 226 SER B N 1
ATOM 3726 C CA . SER B 1 226 ? -11.922 16.875 16.234 1 96.06 226 SER B CA 1
ATOM 3727 C C . SER B 1 226 ? -13.344 16.938 15.703 1 96.06 226 SER B C 1
ATOM 3729 O O . SER B 1 226 ? -14.289 16.547 16.391 1 96.06 226 SER B O 1
ATOM 3731 N N . GLU B 1 227 ? -13.492 17.406 14.492 1 97.5 227 GLU B N 1
ATOM 3732 C CA . GLU B 1 227 ? -14.812 17.484 13.883 1 97.5 227 GLU B CA 1
ATOM 3733 C C . GLU B 1 227 ? -15.422 16.094 13.688 1 97.5 227 GLU B C 1
ATOM 3735 O O . GLU B 1 227 ? -16.625 15.906 13.867 1 97.5 227 GLU B O 1
ATOM 3740 N N . LEU B 1 228 ? -14.641 15.141 13.305 1 97.94 228 LEU B N 1
ATOM 3741 C CA . LEU B 1 228 ? -15.117 13.773 13.156 1 97.94 228 LEU B CA 1
ATOM 3742 C C . LEU B 1 228 ? -15.602 13.211 14.492 1 97.94 228 LEU B C 1
ATOM 3744 O O . LEU B 1 228 ? -16.656 12.594 14.562 1 97.94 228 LEU B O 1
ATOM 3748 N N . ARG B 1 229 ? -14.828 13.438 15.531 1 96.94 229 ARG B N 1
ATOM 3749 C CA . ARG B 1 229 ? -15.195 12.961 16.859 1 96.94 229 ARG B CA 1
ATOM 3750 C C . ARG B 1 229 ? -16.531 13.539 17.297 1 96.94 229 ARG B C 1
ATOM 3752 O O . ARG B 1 229 ? -17.344 12.844 17.938 1 96.94 229 ARG B O 1
ATOM 3759 N N . LYS B 1 230 ? -16.797 14.742 16.906 1 96.56 230 LYS B N 1
ATOM 3760 C CA . LYS B 1 230 ? -17.984 15.461 17.359 1 96.56 230 LYS B CA 1
ATOM 3761 C C . LYS B 1 230 ? -19.188 15.133 16.484 1 96.56 230 LYS B C 1
ATOM 3763 O O . LYS B 1 230 ? -20.312 15.008 16.984 1 96.56 230 LYS B O 1
ATOM 3768 N N . ASN B 1 231 ? -18.953 14.984 15.172 1 97.31 231 ASN B N 1
ATOM 3769 C CA . ASN B 1 231 ? -20.094 15.039 14.266 1 97.31 231 ASN B CA 1
ATOM 3770 C C . ASN B 1 231 ? -20.297 13.703 13.547 1 97.31 231 ASN B C 1
ATOM 3772 O O . ASN B 1 231 ? -21.312 13.508 12.859 1 97.31 231 ASN B O 1
ATOM 3776 N N . PHE B 1 232 ? -19.391 12.75 13.656 1 97.94 232 PHE B N 1
ATOM 3777 C CA . PHE B 1 232 ? -19.516 11.477 12.953 1 97.94 232 PHE B CA 1
ATOM 3778 C C . PHE B 1 232 ? -19.594 10.32 13.945 1 97.94 232 PHE B C 1
ATOM 3780 O O . PHE B 1 232 ? -20.438 9.438 13.812 1 97.94 232 PHE B O 1
ATOM 3787 N N . PHE B 1 233 ? -18.766 10.352 14.953 1 97.69 233 PHE B N 1
ATOM 3788 C CA . PHE B 1 233 ? -18.703 9.25 15.898 1 97.69 233 PHE B CA 1
ATOM 3789 C C . PHE B 1 233 ? -19.656 9.477 17.062 1 97.69 233 PHE B C 1
ATOM 3791 O O . PHE B 1 233 ? -20.062 10.609 17.312 1 97.69 233 PHE B O 1
ATOM 3798 N N . GLY B 1 234 ? -20.062 8.414 17.734 1 95.38 234 GLY B N 1
ATOM 3799 C CA . GLY B 1 234 ? -20.938 8.43 18.891 1 95.38 234 GLY B CA 1
ATOM 3800 C C . GLY B 1 234 ? -20.781 7.211 19.781 1 95.38 234 GLY B C 1
ATOM 3801 O O . GLY B 1 234 ? -19.812 6.461 19.656 1 95.38 234 GLY B O 1
ATOM 3802 N N . PRO B 1 235 ? -21.703 7.133 20.766 1 93.75 235 PRO B N 1
ATOM 3803 C CA . PRO B 1 235 ? -21.641 5.957 21.641 1 93.75 235 PRO B CA 1
ATOM 3804 C C . PRO B 1 235 ? -21.625 4.645 20.859 1 93.75 235 PRO B C 1
ATOM 3806 O O . PRO B 1 235 ? -22.359 4.484 19.891 1 93.75 235 PRO B O 1
ATOM 3809 N N . GLY B 1 236 ? -20.781 3.807 21.188 1 93.25 236 GLY B N 1
ATOM 3810 C CA . GLY B 1 236 ? -20.641 2.529 20.516 1 93.25 236 GLY B CA 1
ATOM 3811 C C . GLY B 1 236 ? -19.453 2.482 19.562 1 93.25 236 GLY B C 1
ATOM 3812 O O . GLY B 1 236 ? -19.094 1.415 19.062 1 93.25 236 GLY B O 1
ATOM 3813 N N . ASP B 1 237 ? -18.875 3.648 19.359 1 95.31 237 ASP B N 1
ATOM 3814 C CA . ASP B 1 237 ? -17.75 3.713 18.422 1 95.31 237 ASP B CA 1
ATOM 3815 C C . ASP B 1 237 ? -16.422 3.693 19.156 1 95.31 237 ASP B C 1
ATOM 3817 O O . ASP B 1 237 ? -15.367 3.91 18.547 1 95.31 237 ASP B O 1
ATOM 3821 N N . GLU B 1 238 ? -16.562 3.307 20.406 1 91 238 GLU B N 1
ATOM 3822 C CA . GLU B 1 238 ? -15.336 3.262 21.188 1 91 238 GLU B CA 1
ATOM 3823 C C . GLU B 1 238 ? -14.344 2.25 20.625 1 91 238 GLU B C 1
ATOM 3825 O O . GLU B 1 238 ? -14.742 1.17 20.172 1 91 238 GLU B O 1
ATOM 3830 N N . GLY B 1 239 ? -13.062 2.562 20.516 1 91.31 239 GLY B N 1
ATOM 3831 C CA . GLY B 1 239 ? -12.047 1.647 20.031 1 91.31 239 GLY B CA 1
ATOM 3832 C C . GLY B 1 239 ? -11.633 1.929 18.594 1 91.31 239 GLY B C 1
ATOM 3833 O O . GLY B 1 239 ? -10.578 1.476 18.156 1 91.31 239 GLY B O 1
ATOM 3834 N N . ALA B 1 240 ? -12.547 2.664 17.859 1 95.75 240 ALA B N 1
ATOM 3835 C CA . ALA B 1 240 ? -12.188 3.029 16.484 1 95.75 240 ALA B CA 1
ATOM 3836 C C . ALA B 1 240 ? -10.992 3.979 16.469 1 95.75 240 ALA B C 1
ATOM 3838 O O . ALA B 1 240 ? -10.641 4.562 17.5 1 95.75 240 ALA B O 1
ATOM 3839 N N . HIS B 1 241 ? -10.367 3.99 15.367 1 95.44 241 HIS B N 1
ATOM 3840 C CA . HIS B 1 241 ? -9.18 4.816 15.164 1 95.44 241 HIS B CA 1
ATOM 3841 C C . HIS B 1 241 ? -9.242 5.547 13.828 1 95.44 241 HIS B C 1
ATOM 3843 O O . HIS B 1 241 ? -9.656 4.973 12.82 1 95.44 241 HIS B O 1
ATOM 3849 N N . ILE B 1 242 ? -8.805 6.805 13.859 1 96.75 242 ILE B N 1
ATOM 3850 C CA . ILE B 1 242 ? -8.812 7.625 12.648 1 96.75 242 ILE B CA 1
ATOM 3851 C C . ILE B 1 242 ? -7.391 7.727 12.094 1 96.75 242 ILE B C 1
ATOM 3853 O O . ILE B 1 242 ? -6.457 8.062 12.82 1 96.75 242 ILE B O 1
ATOM 3857 N N . ARG B 1 243 ? -7.211 7.402 10.914 1 96.12 243 ARG B N 1
ATOM 3858 C CA . ARG B 1 243 ? -5.996 7.695 10.156 1 96.12 243 ARG B CA 1
ATOM 3859 C C . ARG B 1 243 ? -6.277 8.672 9.023 1 96.12 243 ARG B C 1
ATOM 3861 O O . ARG B 1 243 ? -6.969 8.336 8.062 1 96.12 243 ARG B O 1
ATOM 3868 N N . LEU B 1 244 ? -5.742 9.836 9.172 1 97.56 244 LEU B N 1
ATOM 3869 C CA . LEU B 1 244 ? -6.012 10.938 8.25 1 97.56 244 LEU B CA 1
ATOM 3870 C C . LEU B 1 244 ? -4.734 11.398 7.57 1 97.56 244 LEU B C 1
ATOM 3872 O O . LEU B 1 244 ? -3.758 11.75 8.242 1 97.56 244 LEU B O 1
ATOM 3876 N N . ARG B 1 245 ? -4.723 11.312 6.266 1 97.75 245 ARG B N 1
ATOM 3877 C CA . ARG B 1 245 ? -3.631 11.844 5.457 1 97.75 245 ARG B CA 1
ATOM 3878 C C . ARG B 1 245 ? -4.098 13.008 4.598 1 97.75 245 ARG B C 1
ATOM 3880 O O . ARG B 1 245 ? -5.062 12.883 3.836 1 97.75 245 ARG B O 1
ATOM 3887 N N . VAL B 1 246 ? -3.447 14.117 4.727 1 97.81 246 VAL B N 1
ATOM 3888 C CA . VAL B 1 246 ? -3.777 15.312 3.959 1 97.81 246 VAL B CA 1
ATOM 3889 C C . VAL B 1 246 ? -2.566 15.75 3.137 1 97.81 246 VAL B C 1
ATOM 3891 O O . VAL B 1 246 ? -1.467 15.898 3.674 1 97.81 246 VAL B O 1
ATOM 3894 N N . GLU B 1 247 ? -2.809 15.953 1.888 1 97.31 247 GLU B N 1
ATOM 3895 C CA . GLU B 1 247 ? -1.737 16.328 0.967 1 97.31 247 GLU B CA 1
ATOM 3896 C C . GLU B 1 247 ? -2.014 17.672 0.308 1 97.31 247 GLU B C 1
ATOM 3898 O O . GLU B 1 247 ? -3.172 18.062 0.135 1 97.31 247 GLU B O 1
ATOM 3903 N N . LYS B 1 248 ? -0.939 18.359 0.03 1 95.38 248 LYS B N 1
ATOM 3904 C CA . LYS B 1 248 ? -0.954 19.562 -0.804 1 95.38 248 LYS B CA 1
ATOM 3905 C C . LYS B 1 248 ? -0.244 19.312 -2.133 1 95.38 248 LYS B C 1
ATOM 3907 O O . LYS B 1 248 ? 0.943 19.609 -2.273 1 95.38 248 LYS B O 1
ATOM 3912 N N . PRO B 1 249 ? -1.011 18.953 -3.121 1 94 249 PRO B N 1
ATOM 3913 C CA . PRO B 1 249 ? -0.382 18.484 -4.359 1 94 249 PRO B CA 1
ATOM 3914 C C . PRO B 1 249 ? 0.368 19.594 -5.094 1 94 249 PRO B C 1
ATOM 3916 O O . PRO B 1 249 ? 1.27 19.328 -5.887 1 94 249 PRO B O 1
ATOM 3919 N N . LEU B 1 250 ? 0.15 20.859 -4.816 1 89.44 250 LEU B N 1
ATOM 3920 C CA . LEU B 1 250 ? 0.751 21.938 -5.586 1 89.44 250 LEU B CA 1
ATOM 3921 C C . LEU B 1 250 ? 1.851 22.625 -4.785 1 89.44 250 LEU B C 1
ATOM 3923 O O . LEU B 1 250 ? 2.488 23.562 -5.277 1 89.44 250 LEU B O 1
ATOM 3927 N N . ALA B 1 251 ? 2.193 22.141 -3.637 1 88.12 251 ALA B N 1
ATOM 3928 C CA . ALA B 1 251 ? 3.057 22.875 -2.709 1 88.12 251 ALA B CA 1
ATOM 3929 C C . ALA B 1 251 ? 4.523 22.734 -3.098 1 88.12 251 ALA B C 1
ATOM 3931 O O . ALA B 1 251 ? 5.305 23.672 -2.955 1 88.12 251 ALA B O 1
ATOM 3932 N N . VAL B 1 252 ? 4.949 21.531 -3.498 1 88.94 252 VAL B N 1
ATOM 3933 C CA . VAL B 1 252 ? 6.336 21.266 -3.859 1 88.94 252 VAL B CA 1
ATOM 3934 C C . VAL B 1 252 ? 6.426 20.938 -5.348 1 88.94 252 VAL B C 1
ATOM 3936 O O . VAL B 1 252 ? 6.035 19.844 -5.773 1 88.94 252 VAL B O 1
ATOM 3939 N N . PRO B 1 253 ? 7 21.781 -6.109 1 88 253 PRO B N 1
ATOM 3940 C CA . PRO B 1 253 ? 6.926 21.656 -7.57 1 88 253 PRO B CA 1
ATOM 3941 C C . PRO B 1 253 ? 7.535 20.359 -8.094 1 88 253 PRO B C 1
ATOM 3943 O O . PRO B 1 253 ? 7.062 19.812 -9.086 1 88 253 PRO B O 1
ATOM 3946 N N . PHE B 1 254 ? 8.523 19.844 -7.484 1 91.19 254 PHE B N 1
ATOM 3947 C CA . PHE B 1 254 ? 9.242 18.703 -8.047 1 91.19 254 PHE B CA 1
ATOM 3948 C C . PHE B 1 254 ? 8.844 17.422 -7.34 1 91.19 254 PHE B C 1
ATOM 3950 O O . PHE B 1 254 ? 9.547 16.406 -7.434 1 91.19 254 PHE B O 1
ATOM 3957 N N . ALA B 1 255 ? 7.84 17.469 -6.57 1 94.06 255 ALA B N 1
ATOM 3958 C CA . ALA B 1 255 ? 7.301 16.297 -5.891 1 94.06 255 ALA B CA 1
ATOM 3959 C C . ALA B 1 255 ? 5.82 16.109 -6.203 1 94.06 255 ALA B C 1
ATOM 3961 O O . ALA B 1 255 ? 5.152 17.047 -6.648 1 94.06 255 ALA B O 1
ATOM 3962 N N . ASP B 1 256 ? 5.332 14.828 -6.094 1 91.81 256 ASP B N 1
ATOM 3963 C CA . ASP B 1 256 ? 3.891 14.641 -6.199 1 91.81 256 ASP B CA 1
ATOM 3964 C C . ASP B 1 256 ? 3.148 15.469 -5.148 1 91.81 256 ASP B C 1
ATOM 3966 O O . ASP B 1 256 ? 2.178 16.156 -5.461 1 91.81 256 ASP B O 1
ATOM 3970 N N . ALA B 1 257 ? 3.602 15.32 -3.857 1 90.38 257 ALA B N 1
ATOM 3971 C CA . ALA B 1 257 ? 2.961 16.109 -2.812 1 90.38 257 ALA B CA 1
ATOM 3972 C C . ALA B 1 257 ? 3.635 15.883 -1.462 1 90.38 257 ALA B C 1
ATOM 3974 O O . ALA B 1 257 ? 4.039 14.766 -1.144 1 90.38 257 ALA B O 1
ATOM 3975 N N . PRO B 1 258 ? 3.785 16.922 -0.714 1 94.31 258 PRO B N 1
ATOM 3976 C CA . PRO B 1 258 ? 3.963 16.719 0.727 1 94.31 258 PRO B CA 1
ATOM 3977 C C . PRO B 1 258 ? 2.668 16.328 1.431 1 94.31 258 PRO B C 1
ATOM 3979 O O . PRO B 1 258 ? 1.576 16.594 0.923 1 94.31 258 PRO B O 1
ATOM 3982 N N . ALA B 1 259 ? 2.822 15.656 2.484 1 95.88 259 ALA B N 1
ATOM 3983 C CA . ALA B 1 259 ? 1.63 15.203 3.197 1 95.88 259 ALA B CA 1
ATOM 3984 C C . ALA B 1 259 ? 1.887 15.117 4.699 1 95.88 259 ALA B C 1
ATOM 3986 O O . ALA B 1 259 ? 3.027 14.93 5.129 1 95.88 259 ALA B O 1
ATOM 3987 N N . ILE B 1 260 ? 0.829 15.328 5.387 1 94.69 260 ILE B N 1
ATOM 3988 C CA . ILE B 1 260 ? 0.767 15.039 6.812 1 94.69 260 ILE B CA 1
ATOM 3989 C C . ILE B 1 260 ? -0.213 13.891 7.066 1 94.69 260 ILE B C 1
ATOM 3991 O O . ILE B 1 260 ? -1.292 13.852 6.473 1 94.69 260 ILE B O 1
ATOM 3995 N N . GLU B 1 261 ? 0.239 12.977 7.84 1 95.19 261 GLU B N 1
ATOM 3996 C CA . GLU B 1 261 ? -0.637 11.891 8.258 1 95.19 261 GLU B CA 1
ATOM 3997 C C . GLU B 1 261 ? -0.715 11.797 9.781 1 95.19 261 GLU B C 1
ATOM 3999 O O . GLU B 1 261 ? 0.311 11.812 10.461 1 95.19 261 GLU B O 1
ATOM 4004 N N . ILE B 1 262 ? -1.9 11.734 10.281 1 94.06 262 ILE B N 1
ATOM 4005 C CA . ILE B 1 262 ? -2.059 11.578 11.719 1 94.06 262 ILE B CA 1
ATOM 4006 C C . ILE B 1 262 ? -2.977 10.391 12.016 1 94.06 262 ILE B C 1
ATOM 4008 O O . ILE B 1 262 ? -3.871 10.086 11.227 1 94.06 262 ILE B O 1
ATOM 4012 N N . SER B 1 263 ? -2.727 9.695 13.07 1 93.38 263 SER B N 1
ATOM 4013 C CA . SER B 1 263 ? -3.562 8.633 13.617 1 93.38 263 SER B CA 1
ATOM 4014 C C . SER B 1 263 ? -3.996 8.945 15.039 1 93.38 263 SER B C 1
ATOM 4016 O O . SER B 1 263 ? -3.166 9.297 15.891 1 93.38 263 SER B O 1
ATOM 4018 N N . ARG B 1 264 ? -5.289 8.922 15.281 1 93.69 264 ARG B N 1
ATOM 4019 C CA . ARG B 1 264 ? -5.855 9.25 16.594 1 93.69 264 ARG B CA 1
ATOM 4020 C C . ARG B 1 264 ? -6.957 8.266 16.969 1 93.69 264 ARG B C 1
ATOM 4022 O O . ARG B 1 264 ? -7.742 7.844 16.125 1 93.69 264 ARG B O 1
ATOM 4029 N N . PRO B 1 265 ? -7.07 7.953 18.25 1 93.62 265 PRO B N 1
ATOM 4030 C CA . PRO B 1 265 ? -8.227 7.168 18.703 1 93.62 265 PRO B CA 1
ATOM 4031 C C . PRO B 1 265 ? -9.523 7.961 18.672 1 93.62 265 PRO B C 1
ATOM 4033 O O . PRO B 1 265 ? -9.508 9.188 18.812 1 93.62 265 PRO B O 1
ATOM 4036 N N . VAL B 1 266 ? -10.562 7.203 18.406 1 94.31 266 VAL B N 1
ATOM 4037 C CA . VAL B 1 266 ? -11.891 7.793 18.547 1 94.31 266 VAL B CA 1
ATOM 4038 C C . VAL B 1 266 ? -12.258 7.875 20.031 1 94.31 266 VAL B C 1
ATOM 4040 O O . VAL B 1 266 ? -12.125 6.895 20.766 1 94.31 266 VAL B O 1
ATOM 4043 N N . THR B 1 267 ? -12.414 9.094 20.594 1 86.31 267 THR B N 1
ATOM 4044 C CA . THR B 1 267 ? -12.867 9.289 21.953 1 86.31 267 THR B CA 1
ATOM 4045 C C . THR B 1 267 ? -14.289 9.836 21.984 1 86.31 267 THR B C 1
ATOM 4047 O O . THR B 1 267 ? -14.594 10.828 21.312 1 86.31 267 THR B O 1
ATOM 4050 N N . VAL B 1 268 ? -15.164 8.938 22.438 1 76.62 268 VAL B N 1
ATOM 4051 C CA . VAL B 1 268 ? -16.547 9.391 22.5 1 76.62 268 VAL B CA 1
ATOM 4052 C C . VAL B 1 268 ? -16.922 9.766 23.938 1 76.62 268 VAL B C 1
ATOM 4054 O O . VAL B 1 268 ? -16.328 9.234 24.891 1 76.62 268 VAL B O 1
#

Nearest PDB structures (foldseek):
  1b9l-assembly1_A  TM=7.749E-01  e=5.783E-07  Escherichia coli
  8evk-assembly1_A  TM=8.527E-01  e=3.588E-06  Helicobacter pylori G27
  1nbu-assembly1_G  TM=8.073E-01  e=8.331E-07  Mycobacterium tuberculosis
  2cg8-assembly1_D-2  TM=7.366E-01  e=2.366E-05  Streptococcus pneumoniae
  2cg8-assembly1_B-2  TM=7.429E-01  e=6.655E-05  Streptococcus pneumoniae

Sequence (536 aa):
MSNNGPILIRHSAWEAQSANETILNKVSVRNLEVIVEAGVDVWGRQKTQRALISIALALAQSFDSAAAADSLDDSTVHYGKLSKNIQSGLQNGGLGWLSTESLSRKISELALQTAGNAPILSTEIDVFYPKGSMLGDGAGLLIGTNQKYGNSVSRVLYLRNVRVPCIIGVNSNERLQKQPVVVNLRVECLPEGRGDDYAKLEGVVTKAISDSSFETLESLSTMVVSELRKNFFGPGDEGAHIRLRVEKPLAVPFADAPAIEISRPVTVMSNNGPILIRHSAWEAQSANETILNKVSVRNLEVIVEAGVDVWGRQKTQRALISIALALAQSFDSAAAADSLDDSTVHYGKLSKNIQSGLQNGGLGWLSTESLSRKISELALQTAGNAPILSTEIDVFYPKGSMLGDGAGLLIGTNQKYGNSVSRVLYLRNVRVPCIIGVNSNERLQKQPVVVNLRVECLPEGRGDDYAKLEGVVTKAISDSSFETLESLSTMVVSELRKNFFGPGDEGAHIRLRVEKPLAVPFADAPAIEISRPVTV

pLDDT: mean 91.07, std 10.05, range [26.19, 98.88]

Solvent-accessible surface area (backbone atoms only — not comparable to full-atom values): 26749 Å² total; per-residue (Å²): 130,88,83,71,65,69,43,72,36,49,56,53,52,57,55,28,61,62,55,72,43,66,65,41,31,32,45,31,39,37,45,34,59,44,64,36,51,41,38,38,35,50,84,65,43,82,45,76,38,63,33,30,37,26,41,37,39,31,34,69,52,69,53,56,67,29,26,74,66,41,40,92,47,66,62,48,63,56,59,68,58,38,54,49,46,44,52,52,65,56,57,51,76,86,74,62,80,30,49,42,58,54,46,52,51,52,46,50,52,45,46,50,60,59,27,58,79,26,56,69,34,31,40,37,39,33,46,34,23,56,60,21,28,86,56,27,62,14,21,34,38,37,37,35,40,29,64,74,68,76,31,30,30,18,34,31,39,33,41,38,53,30,52,42,56,21,33,52,35,80,49,72,78,34,64,77,46,66,44,61,32,37,32,36,39,36,34,28,29,46,48,88,92,51,57,57,45,48,32,60,50,47,52,54,52,52,50,51,49,47,74,40,73,36,35,32,69,56,24,44,53,53,51,45,53,51,49,41,41,69,74,69,50,45,93,78,38,67,73,15,29,39,36,43,33,43,27,35,52,80,74,37,88,54,26,60,24,35,34,42,35,40,31,40,65,45,69,110,128,87,82,73,65,69,42,73,37,49,55,53,52,55,55,26,62,60,55,71,43,66,65,41,32,32,44,32,37,38,46,34,60,43,64,37,52,41,38,39,36,50,85,64,43,82,44,76,39,63,33,31,37,27,40,37,39,31,34,70,51,69,52,55,67,31,27,74,65,41,39,93,44,65,63,48,63,56,58,69,58,38,54,50,48,43,51,53,62,58,58,53,76,86,74,62,79,30,50,41,58,55,46,51,51,50,49,49,50,45,46,50,59,58,27,57,80,26,55,69,35,31,41,37,41,34,45,32,23,57,60,23,28,87,57,28,63,14,21,35,37,37,37,36,40,30,65,74,67,76,31,28,31,18,34,31,38,33,42,38,53,31,50,42,56,21,33,52,35,79,48,72,76,32,64,74,46,65,43,62,33,38,32,34,38,36,34,27,29,46,50,87,90,50,57,58,45,50,32,61,52,48,52,55,51,50,52,52,49,49,74,39,71,38,36,34,68,56,24,43,53,53,49,45,51,52,48,40,39,68,75,69,49,45,92,77,38,67,73,16,29,38,37,42,33,44,28,35,52,78,75,38,88,56,25,61,24,36,33,41,34,39,30,40,66,45,68,110

Foldseek 3Di:
DPPDAAAFDFVVVLVVVCVPDPDKDKDKDWFLKAWAQEFAFLVRHRDTAIKGKIKMWIFPDDCVVCVVVVHDDLQDFDVVQLSVQLRCQRPVPDPPHYYQVRNQVSSVVSNVVRSPNTHTFKMKMKIWGCRRHDQFRTWIWIWMFGDPPRTHMKIKTKTHFRWEWAQEAPDPVSNPGTAIKTKIKIKISFFPPCGNCSSVLNVQQRVLRRPDHYHDPVVSVVSSLVSCLVRPDDPPRFPIKMKMKMWRCVPDPVDRTDIDIDMDGRDD/DPPDAAAFDFVVVLVVVCVPDPDKDKDKDWFQKAWAQEFAFLVRHRDTAIKGKIKMWIFPDDCVVCVVVVHDDLQDFDVVQLSVQLRCQRPPPDPPRYYLVRNQVSSVVSNCVRSPPGHTFKMKMKIWGCRNHDQFRTWIWIWMFGDPPRTHMKIKTKTHFRWEWAQEAPDPVSNPGTAIKTKIKIKISFDPPCGNCSSVLNVQQRVLRRPDHYHDPVVSVVSSLVSCLVRPDDPPRFPIKMWMKMWRCVPDPVDRTDIDIDMDGRDD